Protein AF-A0A7R9G7H6-F1 (afdb_monomer_lite)

Foldseek 3Di:
DPPAFAEEEEELAQLQVCLVVVNLVRNLVSVVLLLVVVVVVVVVDDPLQEAEAEDALAAHDDDQDEDDDQLPQLPDDHDDDDDDDDPVCVVVVVCVVVCDDPCVVVVPDDDPVVVVVVVVVVVVCCLVPDDDNPDDHRYYYYYYHYNCDPNSLQSSQQVVQVVVVHSRNPGHRPCVPDNDDDDDLNAAPPGNHAHLQQSLLCVFQVAGHHHQWAQFHPQQDQLDQCSRLPDPVRGGATPLLVCVVVVHAYEYAYQAACLARNNLNNFDGGSHSLLQAPQPRDPPNPVDDRSLCRLCPHPPNVVHQDYAYELQQRQAAPDDDDPPDDSSDDHHPVRGNRVVSSVVVCVVVVFFEDEAADPVSVVVCVVPPTSHYHYYHHDNGHDCPDRD

Structure (mmCIF, N/CA/C/O backbone):
data_AF-A0A7R9G7H6-F1
#
_entry.id   AF-A0A7R9G7H6-F1
#
loop_
_atom_site.group_PDB
_atom_site.id
_atom_site.type_symbol
_atom_site.label_atom_id
_atom_site.label_alt_id
_atom_site.label_comp_id
_atom_site.label_asym_id
_atom_site.label_entity_id
_atom_site.label_seq_id
_atom_site.pdbx_PDB_ins_code
_atom_site.Cartn_x
_atom_site.Cartn_y
_atom_site.Cartn_z
_atom_site.occupancy
_atom_site.B_iso_or_equiv
_atom_site.auth_seq_id
_atom_site.auth_comp_id
_atom_site.auth_asym_id
_atom_site.auth_atom_id
_atom_site.pdbx_PDB_model_num
ATOM 1 N N . MET A 1 1 ? 7.645 -29.666 11.274 1.00 38.59 1 MET A N 1
ATOM 2 C CA . MET A 1 1 ? 7.409 -28.207 11.283 1.00 38.59 1 MET A CA 1
ATOM 3 C C . MET A 1 1 ? 6.291 -27.899 10.308 1.00 38.59 1 MET A C 1
ATOM 5 O O . MET A 1 1 ? 6.479 -28.114 9.115 1.00 38.59 1 MET A O 1
ATOM 9 N N . THR A 1 2 ? 5.140 -27.438 10.791 1.00 40.53 2 THR A N 1
ATOM 10 C CA . THR A 1 2 ? 4.086 -26.867 9.942 1.00 40.53 2 THR A CA 1
ATOM 11 C C . THR A 1 2 ? 4.685 -25.646 9.245 1.00 40.53 2 THR A C 1
ATOM 13 O O . THR A 1 2 ? 5.109 -24.706 9.916 1.00 40.53 2 THR A O 1
ATOM 16 N N . ARG A 1 3 ? 4.838 -25.682 7.914 1.00 55.06 3 ARG A N 1
ATOM 17 C CA . ARG A 1 3 ? 5.457 -24.567 7.185 1.00 55.06 3 ARG A CA 1
ATOM 18 C C . ARG A 1 3 ? 4.485 -23.388 7.176 1.00 55.06 3 ARG A C 1
ATOM 20 O O . ARG A 1 3 ? 3.548 -23.382 6.382 1.00 55.06 3 ARG A O 1
ATOM 27 N N . VAL A 1 4 ? 4.746 -22.412 8.044 1.00 75.81 4 VAL A N 1
ATOM 28 C CA . VAL A 1 4 ? 4.054 -21.119 8.106 1.00 75.81 4 VAL A CA 1
ATOM 29 C C . VAL A 1 4 ? 3.863 -20.555 6.693 1.00 75.81 4 VAL A C 1
ATOM 31 O O . VAL A 1 4 ? 4.769 -20.621 5.857 1.00 75.81 4 VAL A O 1
ATOM 34 N N . SER A 1 5 ? 2.666 -20.039 6.420 1.00 90.31 5 SER A N 1
ATOM 35 C CA . SER A 1 5 ? 2.286 -19.477 5.124 1.00 90.31 5 SER A CA 1
ATOM 36 C C . SER A 1 5 ? 1.721 -18.072 5.318 1.00 90.31 5 SER A C 1
ATOM 38 O O . SER A 1 5 ? 1.124 -17.802 6.359 1.00 90.31 5 SER A O 1
ATOM 40 N N . ALA A 1 6 ? 1.939 -17.171 4.359 1.00 91.62 6 ALA A N 1
ATOM 41 C CA . ALA A 1 6 ? 1.651 -15.748 4.542 1.00 91.62 6 ALA A CA 1
ATOM 42 C C . ALA A 1 6 ? 0.953 -15.106 3.334 1.00 91.62 6 ALA A C 1
ATOM 44 O O . ALA A 1 6 ? 1.127 -15.547 2.199 1.00 91.62 6 ALA A O 1
ATOM 45 N N . CYS A 1 7 ? 0.191 -14.046 3.587 1.00 92.81 7 CYS A N 1
ATOM 46 C CA . CYS A 1 7 ? -0.329 -13.118 2.588 1.00 92.81 7 CYS A CA 1
ATOM 47 C C . CYS A 1 7 ? 0.008 -11.696 3.043 1.00 92.81 7 CYS A C 1
ATOM 49 O O . CYS A 1 7 ? -0.504 -11.239 4.064 1.00 92.81 7 CYS A O 1
ATOM 51 N N . SER A 1 8 ? 0.897 -11.011 2.329 1.00 93.88 8 SER A N 1
ATOM 52 C CA . SER A 1 8 ? 1.402 -9.697 2.726 1.00 93.88 8 SER A CA 1
ATOM 53 C C . SER A 1 8 ? 1.311 -8.663 1.610 1.00 93.88 8 SER A C 1
ATOM 55 O O . SER A 1 8 ? 1.244 -8.986 0.422 1.00 93.88 8 SER A O 1
ATOM 57 N N . LYS A 1 9 ? 1.303 -7.390 2.014 1.00 94.88 9 LYS A N 1
ATOM 58 C CA . LYS A 1 9 ? 1.264 -6.235 1.115 1.00 94.88 9 LYS A CA 1
ATOM 59 C C . LYS A 1 9 ? 2.429 -5.287 1.393 1.00 94.88 9 LYS A C 1
ATOM 61 O O . LYS A 1 9 ? 2.695 -4.965 2.547 1.00 94.88 9 LYS A O 1
ATOM 66 N N . VAL A 1 10 ? 3.108 -4.823 0.351 1.00 96.44 10 VAL A N 1
ATOM 67 C CA . VAL A 1 10 ? 4.218 -3.862 0.432 1.00 96.44 10 VAL A CA 1
ATOM 68 C C . VAL A 1 10 ? 3.898 -2.670 -0.466 1.00 96.44 10 VAL A C 1
ATOM 70 O O . VAL A 1 10 ? 3.367 -2.853 -1.556 1.00 96.44 10 VAL A O 1
ATOM 73 N N . GLU A 1 11 ? 4.173 -1.446 -0.020 1.00 96.12 11 GLU A N 1
ATOM 74 C CA . GLU A 1 11 ? 3.722 -0.230 -0.706 1.00 96.12 11 GLU A CA 1
ATOM 75 C C . GLU A 1 11 ? 4.804 0.852 -0.800 1.00 96.12 11 GLU A C 1
ATOM 77 O O . GLU A 1 11 ? 5.313 1.332 0.215 1.00 96.12 11 GLU A O 1
ATOM 82 N N . GLY A 1 12 ? 5.090 1.287 -2.029 1.00 94.44 12 GLY A N 1
ATOM 83 C CA . GLY A 1 12 ? 5.956 2.423 -2.352 1.00 94.44 12 GLY A CA 1
ATOM 84 C C . GLY A 1 12 ? 5.202 3.754 -2.344 1.00 94.44 12 GLY A C 1
ATOM 85 O O . GLY A 1 12 ? 5.262 4.499 -3.316 1.00 94.44 12 GLY A O 1
ATOM 86 N N . ALA A 1 13 ? 4.470 4.053 -1.271 1.00 91.62 13 ALA A N 1
ATOM 87 C CA . ALA A 1 13 ? 3.522 5.169 -1.205 1.00 91.62 13 ALA A CA 1
ATOM 88 C C . ALA A 1 13 ? 4.138 6.547 -1.497 1.00 91.62 13 ALA A C 1
ATOM 90 O O . ALA A 1 13 ? 3.470 7.462 -1.966 1.00 91.62 13 ALA A O 1
ATOM 91 N N . ARG A 1 14 ? 5.424 6.742 -1.189 1.00 89.38 14 ARG A N 1
ATOM 92 C CA . ARG A 1 14 ? 6.142 7.998 -1.455 1.00 89.38 14 ARG A CA 1
ATOM 93 C C . ARG A 1 14 ? 6.315 8.310 -2.949 1.00 89.38 14 ARG A C 1
ATOM 95 O O . ARG A 1 14 ? 6.557 9.475 -3.254 1.00 89.38 14 ARG A O 1
ATOM 102 N N . ILE A 1 15 ? 6.158 7.330 -3.849 1.00 92.31 15 ILE A N 1
ATOM 103 C CA . ILE A 1 15 ? 6.151 7.542 -5.308 1.00 92.31 15 ILE A CA 1
ATOM 104 C C . ILE A 1 15 ? 4.989 8.475 -5.680 1.00 92.31 15 ILE A C 1
ATOM 106 O O . ILE A 1 15 ? 5.226 9.534 -6.256 1.00 92.31 15 ILE A O 1
ATOM 110 N N . ASP A 1 16 ? 3.770 8.137 -5.254 1.00 89.81 16 ASP A N 1
ATOM 111 C CA . ASP A 1 16 ? 2.557 8.949 -5.413 1.00 89.81 16 ASP A CA 1
ATOM 112 C C . ASP A 1 16 ? 2.721 10.373 -4.864 1.00 89.81 16 ASP A C 1
ATOM 114 O O . ASP A 1 16 ? 2.622 11.345 -5.610 1.00 89.81 16 ASP A O 1
ATOM 118 N N . HIS A 1 17 ? 3.083 10.505 -3.583 1.00 87.25 17 HIS A N 1
ATOM 119 C CA . HIS A 1 17 ? 3.287 11.816 -2.957 1.00 87.25 17 HIS A CA 1
ATOM 120 C C . HIS A 1 17 ? 4.314 12.671 -3.719 1.00 87.25 17 HIS A C 1
ATOM 122 O O . HIS A 1 17 ? 4.134 13.875 -3.865 1.00 87.25 17 HIS A O 1
ATOM 128 N N . ALA A 1 18 ? 5.396 12.063 -4.214 1.00 86.00 18 ALA A N 1
ATOM 129 C CA . ALA A 1 18 ? 6.401 12.771 -4.997 1.00 86.00 18 ALA A CA 1
ATOM 130 C C . ALA A 1 18 ? 5.877 13.217 -6.371 1.00 86.00 18 ALA A C 1
ATOM 132 O O . ALA A 1 18 ? 6.302 14.259 -6.864 1.00 86.00 18 ALA A O 1
ATOM 133 N N . LEU A 1 19 ? 4.963 12.462 -6.983 1.00 86.00 19 LEU A N 1
ATOM 134 C CA . LEU A 1 19 ? 4.308 12.830 -8.240 1.00 86.00 19 LEU A CA 1
ATOM 135 C C . LEU A 1 19 ? 3.269 13.941 -8.028 1.00 86.00 19 LEU A C 1
ATOM 137 O O . LEU A 1 19 ? 3.243 14.885 -8.814 1.00 86.00 19 LEU A O 1
ATOM 141 N N . HIS A 1 20 ? 2.509 13.902 -6.930 1.00 82.62 20 HIS A N 1
ATOM 142 C CA . HIS A 1 20 ? 1.663 15.012 -6.474 1.00 82.62 20 HIS A CA 1
ATOM 143 C C . HIS A 1 20 ? 2.473 16.304 -6.240 1.00 82.62 20 HIS A C 1
ATOM 145 O O . HIS A 1 20 ? 2.095 17.371 -6.726 1.00 82.62 20 HIS A O 1
ATOM 151 N N . ASP A 1 21 ? 3.633 16.200 -5.580 1.00 82.00 21 ASP A N 1
ATOM 152 C CA . ASP A 1 21 ? 4.582 17.305 -5.360 1.00 82.00 21 ASP A CA 1
ATOM 153 C C . ASP A 1 21 ? 5.321 17.749 -6.653 1.00 82.00 21 ASP A C 1
ATOM 155 O O . ASP A 1 21 ? 6.140 18.668 -6.612 1.00 82.00 21 ASP A O 1
ATOM 159 N N . ASN A 1 22 ? 5.084 17.101 -7.806 1.00 79.12 22 ASN A N 1
ATOM 160 C CA . ASN A 1 22 ? 5.833 17.261 -9.069 1.00 79.12 22 ASN A CA 1
ATOM 161 C C . ASN A 1 22 ? 7.364 17.057 -8.937 1.00 79.12 22 ASN A C 1
ATOM 163 O O . ASN A 1 22 ? 8.163 17.515 -9.758 1.00 79.12 22 ASN A O 1
ATOM 167 N N . SER A 1 23 ? 7.798 16.324 -7.911 1.00 83.12 23 SER A N 1
ATOM 168 C CA . SER A 1 23 ? 9.196 16.044 -7.584 1.00 83.12 23 SER A CA 1
ATOM 169 C C . SER A 1 23 ? 9.694 14.784 -8.298 1.00 83.12 23 SER A C 1
ATOM 171 O O . SER A 1 23 ? 9.850 13.714 -7.702 1.00 83.12 23 SER A O 1
ATOM 173 N N . ALA A 1 24 ? 9.981 14.916 -9.597 1.00 84.69 24 ALA A N 1
ATOM 174 C CA . ALA A 1 24 ? 10.426 13.806 -10.445 1.00 84.69 24 ALA A CA 1
ATOM 175 C C . ALA A 1 24 ? 11.615 13.031 -9.843 1.00 84.69 24 ALA A C 1
ATOM 177 O O . ALA A 1 24 ? 11.574 11.806 -9.768 1.00 84.69 24 ALA A O 1
ATOM 178 N N . LYS A 1 25 ? 12.646 13.728 -9.334 1.00 86.50 25 LYS A N 1
ATOM 179 C CA . LYS A 1 25 ? 13.800 13.081 -8.683 1.00 86.50 25 LYS A CA 1
ATOM 180 C C . LYS A 1 25 ? 13.369 12.155 -7.544 1.00 86.50 25 LYS A C 1
ATOM 182 O O . LYS A 1 25 ? 13.818 11.014 -7.501 1.00 86.50 25 LYS A O 1
ATOM 187 N N . LEU A 1 26 ? 12.512 12.637 -6.644 1.00 86.81 26 LEU A N 1
ATOM 188 C CA . LEU A 1 26 ? 12.065 11.858 -5.494 1.00 86.81 26 LEU A CA 1
ATOM 189 C C . LEU A 1 26 ? 11.225 10.655 -5.939 1.00 86.81 26 LEU A C 1
ATOM 191 O O . LEU A 1 26 ? 11.480 9.550 -5.474 1.00 86.81 26 LEU A O 1
ATOM 195 N N . ALA A 1 27 ? 10.305 10.836 -6.893 1.00 89.94 27 ALA A N 1
ATOM 196 C CA . ALA A 1 27 ? 9.490 9.742 -7.426 1.00 89.94 27 ALA A CA 1
ATOM 197 C C . ALA A 1 27 ? 10.358 8.608 -8.002 1.00 89.94 27 ALA A C 1
ATOM 199 O O . ALA A 1 27 ? 10.100 7.430 -7.744 1.00 89.94 27 ALA A O 1
ATOM 200 N N . LEU A 1 28 ? 11.431 8.948 -8.728 1.00 92.50 28 LEU A N 1
ATOM 201 C CA . LEU A 1 28 ? 12.358 7.946 -9.259 1.00 92.50 28 LEU A CA 1
ATOM 202 C C . LEU A 1 28 ? 13.216 7.297 -8.168 1.00 92.50 28 LEU A C 1
ATOM 204 O O . LEU A 1 28 ? 13.443 6.092 -8.225 1.00 92.50 28 LEU A O 1
ATOM 208 N N . GLU A 1 29 ? 13.692 8.048 -7.172 1.00 93.44 29 GLU A N 1
ATOM 209 C CA . GLU A 1 29 ? 14.498 7.482 -6.080 1.00 93.44 29 GLU A CA 1
ATOM 210 C C . GLU A 1 29 ? 13.684 6.549 -5.168 1.00 93.44 29 GLU A C 1
ATOM 212 O O . GLU A 1 29 ? 14.178 5.478 -4.817 1.00 93.44 29 GLU A O 1
ATOM 217 N N . GLU A 1 30 ? 12.420 6.876 -4.895 1.00 93.62 30 GLU A N 1
ATOM 218 C CA . GLU A 1 30 ? 11.466 5.996 -4.204 1.00 93.62 30 GLU A CA 1
ATOM 219 C C . GLU A 1 30 ? 11.118 4.755 -5.046 1.00 93.62 30 GLU A C 1
ATOM 221 O O . GLU A 1 30 ? 11.049 3.647 -4.517 1.00 93.62 30 GLU A O 1
ATOM 226 N N . THR A 1 31 ? 11.004 4.891 -6.374 1.00 95.75 31 THR A N 1
ATOM 227 C CA . THR A 1 31 ? 10.807 3.736 -7.274 1.00 95.75 31 THR A CA 1
ATOM 228 C C . THR A 1 31 ? 12.011 2.782 -7.251 1.00 95.75 31 THR A C 1
ATOM 230 O O . THR A 1 31 ? 11.835 1.566 -7.316 1.00 95.75 31 THR A O 1
ATOM 233 N N . LEU A 1 32 ? 13.240 3.293 -7.093 1.00 96.44 32 LEU A N 1
ATOM 234 C CA . LEU A 1 32 ? 14.429 2.447 -6.908 1.00 96.44 32 LEU A CA 1
ATOM 235 C C . LEU A 1 32 ? 14.460 1.747 -5.541 1.00 96.44 32 LEU A C 1
ATOM 237 O O . LEU A 1 32 ? 14.945 0.620 -5.457 1.00 96.44 32 LEU A O 1
ATOM 241 N N . ALA A 1 33 ? 13.954 2.384 -4.481 1.00 94.81 33 ALA A N 1
ATOM 242 C CA . ALA A 1 33 ? 13.813 1.748 -3.170 1.00 94.81 33 ALA A CA 1
ATOM 243 C C . ALA A 1 33 ? 12.746 0.638 -3.200 1.00 94.81 33 ALA A C 1
ATOM 245 O O . ALA A 1 33 ? 12.981 -0.470 -2.721 1.00 94.81 33 ALA A O 1
ATOM 246 N N . PHE A 1 34 ? 11.611 0.894 -3.855 1.00 96.88 34 PHE A N 1
ATOM 247 C CA . PHE A 1 34 ? 10.566 -0.099 -4.108 1.00 96.88 34 PHE A CA 1
ATOM 248 C C . PHE A 1 34 ? 11.091 -1.303 -4.912 1.00 96.88 34 PHE A C 1
ATOM 250 O O . PHE A 1 34 ? 10.834 -2.451 -4.552 1.00 96.88 34 PHE A O 1
ATOM 257 N N . ASP A 1 35 ? 11.905 -1.066 -5.944 1.00 97.50 35 ASP A N 1
ATOM 258 C CA . ASP A 1 35 ? 12.543 -2.128 -6.732 1.00 97.50 35 ASP A CA 1
ATOM 259 C C . ASP A 1 35 ? 13.558 -2.972 -5.931 1.00 97.50 35 ASP A C 1
ATOM 261 O O . ASP A 1 35 ? 13.687 -4.181 -6.153 1.00 97.50 35 ASP A O 1
ATOM 265 N N . ALA A 1 36 ? 14.249 -2.363 -4.961 1.00 96.69 36 ALA A N 1
ATOM 266 C CA . ALA A 1 36 ? 15.107 -3.081 -4.018 1.00 96.69 36 ALA A CA 1
ATOM 267 C C . ALA A 1 36 ? 14.291 -3.921 -3.015 1.00 96.69 36 ALA A C 1
ATOM 269 O O . ALA A 1 36 ? 14.696 -5.032 -2.674 1.00 96.69 36 ALA A O 1
ATOM 270 N N . ALA A 1 37 ? 13.110 -3.453 -2.596 1.00 95.75 37 ALA A N 1
ATOM 271 C CA . ALA A 1 37 ? 12.197 -4.236 -1.761 1.00 95.75 37 ALA A CA 1
ATOM 272 C C . ALA A 1 37 ? 11.629 -5.463 -2.507 1.00 95.75 37 ALA A C 1
ATOM 274 O O . ALA A 1 37 ? 11.502 -6.537 -1.914 1.00 95.75 37 ALA A O 1
ATOM 275 N N . VAL A 1 38 ? 11.355 -5.343 -3.815 1.00 96.56 38 VAL A N 1
ATOM 276 C CA . VAL A 1 38 ? 11.014 -6.496 -4.671 1.00 96.56 38 VAL A CA 1
ATOM 277 C C . VAL A 1 38 ? 12.183 -7.486 -4.741 1.00 96.56 38 VAL A C 1
ATOM 279 O O . VAL A 1 38 ? 11.974 -8.687 -4.585 1.00 96.56 38 VAL A O 1
ATOM 282 N N . GLU A 1 39 ? 13.417 -7.004 -4.918 1.00 96.69 39 GLU A N 1
ATOM 283 C CA . GLU A 1 39 ? 14.623 -7.848 -4.921 1.00 96.69 39 GLU A CA 1
ATOM 284 C C . GLU A 1 39 ? 14.818 -8.597 -3.596 1.00 96.69 39 GLU A C 1
ATOM 286 O O . GLU A 1 39 ? 15.090 -9.798 -3.592 1.00 96.69 39 GLU A O 1
ATOM 291 N N . ALA A 1 40 ? 14.599 -7.923 -2.465 1.00 95.19 40 ALA A N 1
ATOM 292 C CA . ALA A 1 40 ? 14.651 -8.539 -1.144 1.00 95.19 40 ALA A CA 1
ATOM 293 C C . ALA A 1 40 ? 13.606 -9.659 -0.982 1.00 95.19 40 ALA A C 1
ATOM 295 O O . ALA A 1 40 ? 13.932 -10.715 -0.441 1.00 95.19 40 ALA A O 1
ATOM 296 N N . ALA A 1 41 ? 12.379 -9.477 -1.486 1.00 94.31 41 ALA A N 1
ATOM 297 C CA . ALA A 1 41 ? 11.354 -10.521 -1.450 1.00 94.31 41 ALA A CA 1
ATOM 298 C C . ALA A 1 41 ? 11.674 -11.705 -2.375 1.00 94.31 41 ALA A C 1
ATOM 300 O O . ALA A 1 41 ? 11.509 -12.849 -1.955 1.00 94.31 41 ALA A O 1
ATOM 301 N N . LEU A 1 42 ? 12.182 -11.456 -3.588 1.00 93.69 42 LEU A N 1
ATOM 302 C CA . LEU A 1 42 ? 12.645 -12.511 -4.502 1.00 93.69 42 LEU A CA 1
ATOM 303 C C . LEU A 1 42 ? 13.758 -13.360 -3.869 1.00 93.69 42 LEU A C 1
ATOM 305 O O . LEU A 1 42 ? 13.728 -14.580 -3.966 1.00 93.69 42 LEU A O 1
ATOM 309 N N . ASN A 1 43 ? 14.703 -12.726 -3.171 1.00 95.25 43 ASN A N 1
ATOM 310 C CA . ASN A 1 43 ? 15.798 -13.419 -2.485 1.00 95.25 43 ASN A CA 1
ATOM 311 C C . ASN A 1 43 ? 15.362 -14.136 -1.191 1.00 95.25 43 ASN A C 1
ATOM 313 O O . ASN A 1 43 ? 16.068 -15.024 -0.714 1.00 95.25 43 ASN A O 1
ATOM 317 N N . ALA A 1 44 ? 14.227 -13.751 -0.599 1.00 91.69 44 ALA A N 1
ATOM 318 C CA . ALA A 1 44 ? 13.714 -14.299 0.659 1.00 91.69 44 ALA A CA 1
ATOM 319 C C . ALA A 1 44 ? 12.603 -15.355 0.484 1.00 91.69 44 ALA A C 1
ATOM 321 O O . ALA A 1 44 ? 12.080 -15.854 1.484 1.00 91.69 44 ALA A O 1
ATOM 322 N N . THR A 1 45 ? 12.208 -15.678 -0.752 1.00 92.50 45 THR A N 1
ATOM 323 C CA . THR A 1 45 ? 11.074 -16.566 -1.053 1.00 92.50 45 THR A CA 1
ATOM 324 C C . THR A 1 45 ? 11.404 -17.582 -2.148 1.00 92.50 45 THR A C 1
ATOM 326 O O . THR A 1 45 ? 12.378 -17.436 -2.877 1.00 92.50 45 THR A O 1
ATOM 329 N N . ASP A 1 46 ? 10.607 -18.649 -2.234 1.00 92.00 46 ASP A N 1
ATOM 330 C CA . ASP A 1 46 ? 10.740 -19.694 -3.253 1.00 92.00 46 ASP A CA 1
ATOM 331 C C . ASP A 1 46 ? 9.695 -19.453 -4.363 1.00 92.00 46 ASP A C 1
ATOM 333 O O . ASP A 1 46 ? 8.497 -19.486 -4.060 1.00 92.00 46 ASP A O 1
ATOM 337 N N . PRO A 1 47 ? 10.086 -19.207 -5.631 1.00 86.88 47 PRO A N 1
ATOM 338 C CA . PRO A 1 47 ? 9.143 -18.949 -6.725 1.00 86.88 47 PRO A CA 1
ATOM 339 C C . PRO A 1 47 ? 8.251 -20.154 -7.077 1.00 86.88 47 PRO A C 1
ATOM 341 O O . PRO A 1 47 ? 7.229 -19.981 -7.745 1.00 86.88 47 PRO A O 1
ATOM 344 N N . GLU A 1 48 ? 8.581 -21.366 -6.617 1.00 88.06 48 GLU A N 1
ATOM 345 C CA . GLU A 1 48 ? 7.705 -22.531 -6.774 1.00 88.06 48 GLU A CA 1
ATOM 346 C C . GLU A 1 48 ? 6.534 -22.512 -5.769 1.00 88.06 48 GLU A C 1
ATOM 348 O O . GLU A 1 48 ? 5.453 -23.018 -6.083 1.00 88.06 48 GLU A O 1
ATOM 353 N N . ASP A 1 49 ? 6.704 -21.890 -4.589 1.00 91.06 49 ASP A N 1
ATOM 354 C CA . ASP A 1 49 ? 5.686 -21.821 -3.523 1.00 91.06 49 ASP A CA 1
ATOM 355 C C . ASP A 1 49 ? 5.135 -20.408 -3.234 1.00 91.06 49 ASP A C 1
ATOM 357 O O . ASP A 1 49 ? 4.179 -20.267 -2.463 1.00 91.06 49 ASP A O 1
ATOM 361 N N . THR A 1 50 ? 5.678 -19.366 -3.870 1.00 91.88 50 THR A N 1
ATOM 362 C CA . THR A 1 50 ? 5.347 -17.959 -3.604 1.00 91.88 50 THR A CA 1
ATOM 363 C C . THR A 1 50 ? 4.870 -17.213 -4.848 1.00 91.88 50 THR A C 1
ATOM 365 O O . THR A 1 50 ? 5.581 -17.097 -5.841 1.00 91.88 50 THR A O 1
ATOM 368 N N . LEU A 1 51 ? 3.678 -16.621 -4.756 1.00 90.94 51 LEU A N 1
ATOM 369 C CA . LEU A 1 51 ? 3.151 -15.681 -5.741 1.00 90.94 51 LEU A CA 1
ATOM 370 C C . LEU A 1 51 ? 3.557 -14.251 -5.364 1.00 90.94 51 LEU A C 1
ATOM 372 O O . LEU A 1 51 ? 3.095 -13.729 -4.349 1.00 90.94 51 LEU A O 1
ATOM 376 N N . ILE A 1 52 ? 4.369 -13.604 -6.201 1.00 92.50 52 ILE A N 1
ATOM 377 C CA . ILE A 1 52 ? 4.654 -12.167 -6.102 1.00 92.50 52 ILE A CA 1
ATOM 378 C C . ILE A 1 52 ? 3.911 -11.434 -7.220 1.00 92.50 52 ILE A C 1
ATOM 380 O O . ILE A 1 52 ? 4.038 -11.782 -8.392 1.00 92.50 52 ILE A O 1
ATOM 384 N N . ILE A 1 53 ? 3.141 -10.412 -6.853 1.00 90.12 53 ILE A N 1
ATOM 385 C CA . ILE A 1 53 ? 2.450 -9.509 -7.780 1.00 90.12 53 ILE A CA 1
ATOM 386 C C . ILE A 1 53 ? 3.037 -8.117 -7.581 1.00 90.12 53 ILE A C 1
ATOM 388 O O . ILE A 1 53 ? 3.133 -7.659 -6.447 1.00 90.12 53 ILE A O 1
ATOM 392 N N . VAL A 1 54 ? 3.397 -7.435 -8.667 1.00 93.81 54 VAL A N 1
ATOM 393 C CA . VAL A 1 54 ? 3.814 -6.026 -8.649 1.00 93.81 54 VAL A CA 1
ATOM 394 C C . VAL A 1 54 ? 2.858 -5.249 -9.542 1.00 93.81 54 VAL A C 1
ATOM 396 O O . VAL A 1 54 ? 2.643 -5.618 -10.696 1.00 93.81 54 VAL A O 1
ATOM 399 N N . THR A 1 55 ? 2.244 -4.200 -9.005 1.00 91.81 55 THR A N 1
ATOM 400 C CA . THR A 1 55 ? 1.296 -3.361 -9.739 1.00 91.81 55 THR A CA 1
ATOM 401 C C . THR A 1 55 ? 1.301 -1.930 -9.203 1.00 91.81 55 THR A C 1
ATOM 403 O O . THR A 1 55 ? 1.931 -1.638 -8.187 1.00 91.81 55 THR A O 1
ATOM 406 N N . ALA A 1 56 ? 0.596 -1.044 -9.895 1.00 89.25 56 ALA A N 1
ATOM 407 C CA . ALA A 1 56 ? 0.186 0.251 -9.377 1.00 89.25 56 ALA A CA 1
ATOM 408 C C . ALA A 1 56 ? -1.334 0.229 -9.188 1.00 89.25 56 ALA A C 1
ATOM 410 O O . ALA A 1 56 ? -2.047 -0.514 -9.864 1.00 89.25 56 ALA A O 1
ATOM 411 N N . ASP A 1 57 ? -1.830 1.039 -8.270 1.00 82.88 57 ASP A N 1
ATOM 412 C CA . ASP A 1 57 ? -3.256 1.231 -8.031 1.00 82.88 57 ASP A CA 1
ATOM 413 C C . ASP A 1 57 ? -3.852 2.289 -8.977 1.00 82.88 57 ASP A C 1
ATOM 415 O O . ASP A 1 57 ? -4.943 2.101 -9.517 1.00 82.88 57 ASP A O 1
ATOM 419 N N . HIS A 1 58 ? -3.107 3.359 -9.254 1.00 86.69 58 HIS A N 1
ATOM 420 C CA . HIS A 1 58 ? -3.390 4.362 -10.281 1.00 86.69 58 HIS A CA 1
ATOM 421 C C . HIS A 1 58 ? -2.086 4.933 -10.878 1.00 86.69 58 HIS A C 1
ATOM 423 O O . HIS A 1 58 ? -1.023 4.320 -10.785 1.00 86.69 58 HIS A O 1
ATOM 429 N N . SER A 1 59 ? -2.170 6.045 -11.610 1.00 82.69 59 SER A N 1
ATOM 430 C CA . SER A 1 59 ? -1.035 6.668 -12.299 1.00 82.69 59 SER A CA 1
ATOM 431 C C . SER A 1 59 ? -1.179 8.179 -12.270 1.00 82.69 59 SER A C 1
ATOM 433 O O . SER A 1 59 ? -2.256 8.696 -12.563 1.00 82.69 59 SER A O 1
ATOM 435 N N . HIS A 1 60 ? -0.065 8.872 -12.047 1.00 73.62 60 HIS A N 1
ATOM 436 C CA . HIS A 1 60 ? -0.008 10.335 -12.066 1.00 73.62 60 HIS A CA 1
ATOM 437 C C . HIS A 1 60 ? 0.569 10.929 -13.345 1.00 73.62 60 HIS A C 1
ATOM 439 O O . HIS A 1 60 ? 1.014 10.221 -14.253 1.00 73.62 60 HIS A O 1
ATOM 445 N N . VAL A 1 61 ? 0.538 12.262 -13.407 1.00 66.00 61 VAL A N 1
ATOM 446 C CA . VAL A 1 61 ? 1.037 13.091 -14.508 1.00 66.00 61 VAL A CA 1
ATOM 447 C C . VAL A 1 61 ? 2.568 13.086 -14.594 1.00 66.00 61 VAL A C 1
ATOM 449 O O . VAL A 1 61 ? 3.234 14.071 -14.302 1.00 66.00 61 VAL A O 1
ATOM 452 N N . MET A 1 62 ? 3.144 11.982 -15.072 1.00 64.12 62 MET A N 1
ATOM 453 C CA . MET A 1 62 ? 4.538 11.951 -15.518 1.00 64.12 62 MET A CA 1
ATOM 454 C C . MET A 1 62 ? 4.614 11.826 -17.041 1.00 64.12 62 MET A C 1
ATOM 456 O O . MET A 1 62 ? 4.190 10.830 -17.620 1.00 64.12 62 MET A O 1
ATOM 460 N N . THR A 1 63 ? 5.198 12.832 -17.694 1.00 67.00 63 THR A N 1
ATOM 461 C CA . THR A 1 63 ? 5.522 12.816 -19.128 1.00 67.00 63 THR A CA 1
ATOM 462 C C . THR A 1 63 ? 7.005 13.111 -19.296 1.00 67.00 63 THR A C 1
ATOM 464 O O . THR A 1 63 ? 7.490 14.113 -18.783 1.00 67.00 63 THR A O 1
ATOM 467 N N . ILE A 1 64 ? 7.723 12.256 -20.027 1.00 64.81 64 ILE A N 1
ATOM 468 C CA . ILE A 1 64 ? 9.104 12.529 -20.439 1.00 64.81 64 ILE A CA 1
ATOM 469 C C . ILE A 1 64 ? 9.025 13.428 -21.678 1.00 64.81 64 ILE A C 1
ATOM 471 O O . ILE A 1 64 ? 8.560 12.988 -22.729 1.00 64.81 64 ILE A O 1
ATOM 475 N N . ASN A 1 65 ? 9.411 14.696 -21.545 1.00 56.16 65 ASN A N 1
ATOM 476 C CA . ASN A 1 65 ? 9.331 15.697 -22.609 1.00 56.16 65 ASN A CA 1
ATOM 477 C C . ASN A 1 65 ? 10.674 15.896 -23.339 1.00 56.16 65 ASN A C 1
ATOM 479 O O . ASN A 1 65 ? 11.749 15.637 -22.804 1.00 56.16 65 ASN A O 1
ATOM 483 N N . GLY A 1 66 ? 10.601 16.401 -24.576 1.00 51.16 66 GLY A N 1
ATOM 484 C CA . GLY A 1 66 ? 11.768 16.657 -25.427 1.00 51.16 66 GLY A CA 1
ATOM 485 C C . GLY A 1 66 ? 12.242 15.434 -26.222 1.00 51.16 66 GLY A C 1
ATOM 486 O O . GLY A 1 66 ? 11.544 14.428 -26.320 1.00 51.16 66 GLY A O 1
ATOM 487 N N . TYR A 1 67 ? 13.438 15.543 -26.805 1.00 53.78 67 TYR A N 1
ATOM 488 C CA . TYR A 1 67 ? 14.119 14.468 -27.542 1.00 53.78 67 TYR A CA 1
ATOM 489 C C . TYR A 1 67 ? 15.473 14.159 -26.874 1.00 53.78 67 TYR A C 1
ATOM 491 O O . TYR A 1 67 ? 16.520 14.506 -27.426 1.00 53.78 67 TYR A O 1
ATOM 499 N N . PRO A 1 68 ? 15.494 13.602 -25.646 1.00 58.91 68 PRO A N 1
ATOM 500 C CA . PRO A 1 68 ? 16.745 13.275 -24.974 1.00 58.91 68 PRO A CA 1
ATOM 501 C C . PRO A 1 68 ? 17.511 12.205 -25.763 1.00 58.91 68 PRO A C 1
ATOM 503 O O . PRO A 1 68 ? 16.965 11.156 -26.106 1.00 58.91 68 PRO A O 1
ATOM 506 N N . ASN A 1 69 ? 18.793 12.462 -26.029 1.00 62.03 69 ASN A N 1
ATOM 507 C CA . ASN A 1 69 ? 19.685 11.452 -26.591 1.00 62.03 69 ASN A CA 1
ATOM 508 C C . ASN A 1 69 ? 19.829 10.273 -25.621 1.00 62.03 69 ASN A C 1
ATOM 510 O O . ASN A 1 69 ? 19.820 10.456 -24.402 1.00 62.03 69 ASN A O 1
ATOM 514 N N . ARG A 1 70 ? 20.034 9.069 -26.162 1.00 65.38 70 ARG A N 1
ATOM 515 C CA . ARG A 1 70 ? 20.317 7.882 -25.352 1.00 65.38 70 ARG A CA 1
ATOM 516 C C . ARG A 1 70 ? 21.554 8.115 -24.471 1.00 65.38 70 ARG A C 1
ATOM 518 O O . ARG A 1 70 ? 22.585 8.557 -24.973 1.00 65.38 70 ARG A O 1
ATOM 525 N N . GLY A 1 71 ? 21.463 7.800 -23.181 1.00 69.06 71 GLY A N 1
ATOM 526 C CA . GLY A 1 71 ? 22.504 8.075 -22.189 1.00 69.06 71 GLY A CA 1
ATOM 527 C C . GLY A 1 71 ? 22.490 9.493 -21.609 1.00 69.06 71 GLY A C 1
ATOM 528 O O . GLY A 1 71 ? 23.315 9.783 -20.745 1.00 69.06 71 GLY A O 1
ATOM 529 N N . ASN A 1 72 ? 21.572 10.374 -22.031 1.00 71.88 72 ASN A N 1
ATOM 530 C CA . ASN A 1 72 ? 21.357 11.652 -21.353 1.00 71.88 72 ASN A CA 1
ATOM 531 C C . ASN A 1 72 ? 20.776 11.421 -19.952 1.00 71.88 72 ASN A C 1
ATOM 533 O O . ASN A 1 72 ? 19.893 10.581 -19.774 1.00 71.88 72 ASN A O 1
ATOM 537 N N . ASN A 1 73 ? 21.237 12.187 -18.962 1.00 77.44 73 ASN A N 1
ATOM 538 C CA . ASN A 1 73 ? 20.768 12.064 -17.583 1.00 77.44 73 ASN A CA 1
ATOM 539 C C . ASN A 1 73 ? 19.245 12.285 -17.513 1.00 77.44 73 ASN A C 1
ATOM 541 O O . ASN A 1 73 ? 18.755 13.321 -17.956 1.00 77.44 73 ASN A O 1
ATOM 545 N N . ILE A 1 74 ? 18.503 11.337 -16.933 1.00 78.56 74 ILE A N 1
ATOM 546 C CA . ILE A 1 74 ? 17.032 11.397 -16.825 1.00 78.56 74 ILE A CA 1
ATOM 547 C C . ILE A 1 74 ? 16.523 12.531 -15.913 1.00 78.56 74 ILE A C 1
ATOM 549 O O . ILE A 1 74 ? 15.349 12.883 -15.961 1.00 78.56 74 ILE A O 1
ATOM 553 N N . LEU A 1 75 ? 17.406 13.117 -15.096 1.00 79.19 75 LEU A N 1
ATOM 554 C CA . LEU A 1 75 ? 17.161 14.325 -14.297 1.00 79.19 75 LEU A CA 1
ATOM 555 C C . LEU A 1 75 ? 17.832 15.581 -14.892 1.00 79.19 75 LEU A C 1
ATOM 557 O O . LEU A 1 75 ? 17.852 16.626 -14.245 1.00 79.19 75 LEU A O 1
ATOM 561 N N . GLY A 1 76 ? 18.441 15.468 -16.076 1.00 63.75 76 GLY A N 1
ATOM 562 C CA . GLY A 1 76 ? 19.081 16.566 -16.797 1.00 63.75 76 GLY A CA 1
ATOM 563 C C . GLY A 1 76 ? 18.140 17.258 -17.783 1.00 63.75 76 GLY A C 1
ATOM 564 O O . GLY A 1 76 ? 17.059 16.766 -18.103 1.00 63.75 76 GLY A O 1
ATOM 565 N N . GLU A 1 77 ? 18.567 18.409 -18.296 1.00 58.50 77 GLU A N 1
ATOM 566 C CA . GLU A 1 77 ? 17.794 19.174 -19.276 1.00 58.50 77 GLU A CA 1
ATOM 567 C C . GLU A 1 77 ? 17.729 18.468 -20.642 1.00 58.50 77 GLU A C 1
ATOM 569 O O . GLU A 1 77 ? 18.710 17.895 -21.125 1.00 58.50 77 GLU A O 1
ATOM 574 N N . SER A 1 78 ? 16.576 18.557 -21.312 1.00 46.94 78 SER A N 1
ATOM 575 C CA . SER A 1 78 ? 16.453 18.229 -22.735 1.00 46.94 78 SER A CA 1
ATOM 576 C C . SER A 1 78 ? 16.885 19.431 -23.580 1.00 46.94 78 SER A C 1
ATOM 578 O O . SER A 1 78 ? 16.336 20.521 -23.412 1.00 46.94 78 SER A O 1
ATOM 580 N N . HIS A 1 79 ? 17.824 19.246 -24.510 1.00 42.34 79 HIS A N 1
ATOM 581 C CA . HIS A 1 79 ? 18.347 20.340 -25.337 1.00 42.34 79 HIS A CA 1
ATOM 582 C C . HIS A 1 79 ? 17.248 21.049 -26.166 1.00 42.34 79 HIS A C 1
ATOM 584 O O . HIS A 1 79 ? 16.282 20.435 -26.614 1.00 42.34 79 HIS A O 1
ATOM 590 N N . ILE A 1 80 ? 17.406 22.361 -26.369 1.00 36.66 80 ILE A N 1
ATOM 591 C CA . ILE A 1 80 ? 16.292 23.315 -26.572 1.00 36.66 80 ILE A CA 1
ATOM 592 C C . ILE A 1 80 ? 15.653 23.315 -27.990 1.00 36.66 80 ILE A C 1
ATOM 594 O O . ILE A 1 80 ? 14.628 23.966 -28.192 1.00 36.66 80 ILE A O 1
ATOM 598 N N . PHE A 1 81 ? 16.163 22.558 -28.975 1.00 29.00 81 PHE A N 1
ATOM 599 C CA . PHE A 1 81 ? 15.604 22.536 -30.344 1.00 29.00 81 PHE A CA 1
ATOM 600 C C . PHE A 1 81 ? 15.346 21.130 -30.928 1.00 29.00 81 PHE A C 1
ATOM 602 O O . PHE A 1 81 ? 15.913 20.130 -30.503 1.00 29.00 81 PHE A O 1
ATOM 609 N N . LYS A 1 82 ? 14.397 21.076 -31.877 1.00 30.67 82 LYS A N 1
ATOM 610 C CA . LYS A 1 82 ? 13.621 19.890 -32.297 1.00 30.67 82 LYS A CA 1
ATOM 611 C C . LYS A 1 82 ? 14.338 18.963 -33.293 1.00 30.67 82 LYS A C 1
ATOM 613 O O . LYS A 1 82 ? 14.998 19.440 -34.210 1.00 30.67 82 LYS A O 1
ATOM 618 N N . GLY A 1 83 ? 14.009 17.669 -33.238 1.00 31.16 83 GLY A N 1
ATOM 619 C CA . GLY A 1 83 ? 14.225 16.711 -34.331 1.00 31.16 83 GLY A CA 1
ATOM 620 C C . GLY A 1 83 ? 13.582 15.353 -34.031 1.00 31.16 83 GLY A C 1
ATOM 621 O O . GLY A 1 83 ? 13.990 14.683 -33.093 1.00 31.16 83 GLY A O 1
ATOM 622 N N . LEU A 1 84 ? 12.569 14.947 -34.805 1.00 34.50 84 LEU A N 1
ATOM 623 C CA . LEU A 1 84 ? 11.828 13.701 -34.571 1.00 34.50 84 LEU A CA 1
ATOM 624 C C . LEU A 1 84 ? 12.533 12.513 -35.250 1.00 34.50 84 LEU A C 1
ATOM 626 O O . LEU A 1 84 ? 12.554 12.419 -36.476 1.00 34.50 84 LEU A O 1
ATOM 630 N N . GLN A 1 85 ? 13.079 11.597 -34.449 1.00 41.84 85 GLN A N 1
ATOM 631 C CA . GLN A 1 85 ? 13.549 10.263 -34.850 1.00 41.84 85 GLN A CA 1
ATOM 632 C C . GLN A 1 85 ? 13.067 9.254 -33.784 1.00 41.84 85 GLN A C 1
ATOM 634 O O . GLN A 1 85 ? 13.120 9.570 -32.601 1.00 41.84 85 GLN A O 1
ATOM 639 N N . GLU A 1 86 ? 12.537 8.067 -34.094 1.00 45.09 86 GLU A N 1
ATOM 640 C CA . GLU A 1 86 ? 12.428 7.361 -35.380 1.00 45.09 86 GLU A CA 1
ATOM 641 C C . GLU A 1 86 ? 10.997 6.863 -35.683 1.00 45.09 86 GLU A C 1
ATOM 643 O O . GLU A 1 86 ? 10.309 6.345 -34.808 1.00 45.09 86 GLU A O 1
ATOM 648 N N . GLN A 1 87 ? 10.602 6.875 -36.965 1.00 41.12 87 GLN A N 1
ATOM 649 C CA . GLN A 1 87 ? 9.590 5.950 -37.524 1.00 41.12 87 GLN A CA 1
ATOM 650 C C . GLN A 1 87 ? 10.226 4.864 -38.426 1.00 41.12 87 GLN A C 1
ATOM 652 O O . GLN A 1 87 ? 9.533 4.028 -39.009 1.00 41.12 87 GLN A O 1
ATOM 657 N N . SER A 1 88 ? 11.560 4.835 -38.523 1.00 42.78 88 SER A N 1
ATOM 658 C CA . SER A 1 88 ? 12.350 3.947 -39.389 1.00 42.78 88 SER A CA 1
ATOM 659 C C . SER A 1 88 ? 12.145 2.461 -39.087 1.00 42.78 88 SER A C 1
ATOM 661 O O . SER A 1 88 ? 12.256 1.635 -39.997 1.00 42.78 88 SER A O 1
ATOM 663 N N . PHE A 1 89 ? 11.844 2.117 -37.829 1.00 46.50 89 PHE A N 1
ATOM 664 C CA . PHE A 1 89 ? 11.717 0.736 -37.356 1.00 46.50 89 PHE A CA 1
ATOM 665 C C . PHE A 1 89 ? 10.672 -0.070 -38.140 1.00 46.50 89 PHE A C 1
ATOM 667 O O .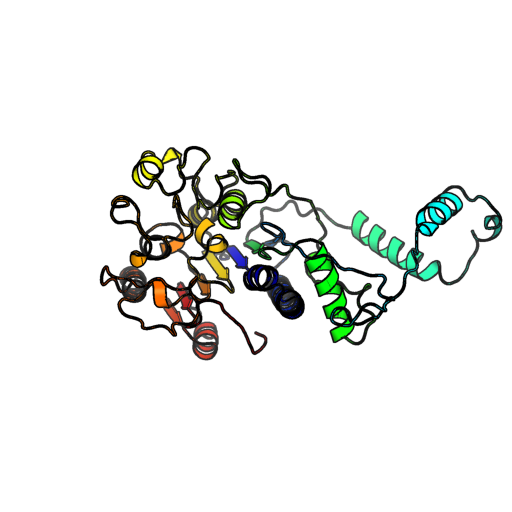 PHE A 1 89 ? 10.928 -1.218 -38.493 1.00 46.50 89 PHE A O 1
ATOM 674 N N . VAL A 1 90 ? 9.525 0.531 -38.479 1.00 48.88 90 VAL A N 1
ATOM 675 C CA . VAL A 1 90 ? 8.444 -0.161 -39.205 1.00 48.88 90 VAL A CA 1
ATOM 676 C C . VAL A 1 90 ? 8.880 -0.507 -40.631 1.00 48.88 90 VAL A C 1
ATOM 678 O O . VAL A 1 90 ? 8.744 -1.652 -41.058 1.00 48.88 90 VAL A O 1
ATOM 681 N N . ALA A 1 91 ? 9.486 0.446 -41.347 1.00 44.72 91 ALA A N 1
ATOM 682 C CA . ALA A 1 91 ? 9.988 0.218 -42.703 1.00 44.72 91 ALA A CA 1
ATOM 683 C C . ALA A 1 91 ? 11.107 -0.840 -42.735 1.00 44.72 91 ALA A C 1
ATOM 685 O O . ALA A 1 91 ? 11.107 -1.719 -43.598 1.00 44.72 91 ALA A O 1
ATOM 686 N N . HIS A 1 92 ? 12.028 -0.808 -41.765 1.00 49.25 92 HIS A N 1
ATOM 687 C CA . HIS A 1 92 ? 13.105 -1.795 -41.660 1.00 49.25 92 HIS A CA 1
ATOM 688 C C . HIS A 1 92 ? 12.592 -3.177 -41.230 1.00 49.25 92 HIS A C 1
ATOM 690 O O . HIS A 1 92 ? 13.043 -4.180 -41.779 1.00 49.25 92 HIS A O 1
ATOM 696 N N . GLY A 1 93 ? 11.615 -3.246 -40.321 1.00 50.31 93 GLY A N 1
ATOM 697 C CA . GLY A 1 93 ? 10.965 -4.491 -39.904 1.00 50.31 93 GLY A CA 1
ATOM 698 C C . GLY A 1 93 ? 10.216 -5.181 -41.047 1.00 50.31 93 GLY A C 1
ATOM 699 O O . GLY A 1 93 ? 10.386 -6.382 -41.250 1.00 50.31 93 GLY A O 1
ATOM 700 N N . ILE A 1 94 ? 9.463 -4.423 -41.852 1.00 57.88 94 ILE A N 1
ATOM 701 C CA . ILE A 1 94 ? 8.773 -4.938 -43.048 1.00 57.88 94 ILE A CA 1
ATOM 702 C C . ILE A 1 94 ? 9.789 -5.394 -44.107 1.00 57.88 94 ILE A C 1
ATOM 704 O O . ILE A 1 94 ? 9.689 -6.510 -44.619 1.00 57.88 94 ILE A O 1
ATOM 708 N N . SER A 1 95 ? 10.802 -4.569 -44.399 1.00 54.28 95 SER A N 1
ATOM 709 C CA . SER A 1 95 ? 11.865 -4.884 -45.367 1.00 54.28 95 SER A CA 1
ATOM 710 C C . SER A 1 95 ? 12.636 -6.162 -44.994 1.00 54.28 95 SER A C 1
ATOM 712 O O . SER A 1 95 ? 12.914 -7.003 -45.852 1.00 54.28 95 SER A O 1
ATOM 714 N N . TYR A 1 96 ? 12.902 -6.351 -43.696 1.00 49.62 96 TYR A N 1
ATOM 715 C CA . TYR A 1 96 ? 13.520 -7.547 -43.122 1.00 49.62 96 TYR A CA 1
ATOM 716 C C . TYR A 1 96 ? 12.614 -8.777 -43.239 1.00 49.62 96 TYR A C 1
ATOM 718 O O . TYR A 1 96 ? 13.060 -9.813 -43.728 1.00 49.62 96 TYR A O 1
ATOM 726 N N . ALA A 1 97 ? 11.363 -8.687 -42.772 1.00 52.06 97 ALA A N 1
ATOM 727 C CA . ALA A 1 97 ? 10.457 -9.835 -42.684 1.00 52.06 97 ALA A CA 1
ATOM 728 C C . ALA A 1 97 ? 10.076 -10.389 -44.065 1.00 52.06 97 ALA A C 1
ATOM 730 O O . ALA A 1 97 ? 9.917 -11.598 -44.220 1.00 52.06 97 ALA A O 1
ATOM 731 N N . ALA A 1 98 ? 9.986 -9.514 -45.070 1.00 57.38 98 ALA A N 1
ATOM 732 C CA . ALA A 1 98 ? 9.678 -9.869 -46.452 1.00 57.38 98 ALA A CA 1
ATOM 733 C C . ALA A 1 98 ? 10.920 -10.034 -47.358 1.00 57.38 98 ALA A C 1
ATOM 735 O O . ALA A 1 98 ? 10.771 -10.328 -48.544 1.00 57.38 98 ALA A O 1
ATOM 736 N N . CYS A 1 99 ? 12.142 -9.844 -46.838 1.00 55.16 99 CYS A N 1
ATOM 737 C CA . CYS A 1 99 ? 13.403 -9.912 -47.597 1.00 55.16 99 CYS A CA 1
ATOM 738 C C . CYS A 1 99 ? 13.414 -9.043 -48.878 1.00 55.16 99 CYS A C 1
ATOM 740 O O . CYS A 1 99 ? 13.808 -9.505 -49.957 1.00 55.16 99 CYS A O 1
ATOM 742 N N . MET A 1 100 ? 12.974 -7.784 -48.768 1.00 59.72 100 MET A N 1
ATOM 743 C CA . MET A 1 100 ? 12.820 -6.853 -49.896 1.00 59.72 100 MET A CA 1
ATOM 744 C C . MET A 1 100 ? 13.905 -5.757 -49.937 1.00 59.72 100 MET A C 1
ATOM 746 O O . MET A 1 100 ? 14.636 -5.524 -48.977 1.00 59.72 100 MET A O 1
ATOM 750 N N . GLY A 1 101 ? 14.021 -5.072 -51.081 1.00 60.72 101 GLY A N 1
ATOM 751 C CA . GLY A 1 101 ? 14.930 -3.933 -51.272 1.00 60.72 101 GLY A CA 1
ATOM 752 C C . GLY A 1 101 ? 16.422 -4.292 -51.427 1.00 60.72 101 GLY A C 1
ATOM 753 O O . GLY A 1 101 ? 16.773 -5.462 -51.610 1.00 60.72 101 GLY A O 1
ATOM 754 N N . PRO A 1 102 ? 17.332 -3.295 -51.338 1.00 50.41 102 PRO A N 1
ATOM 755 C CA . PRO A 1 102 ? 18.784 -3.479 -51.511 1.00 50.41 102 PRO A CA 1
ATOM 756 C C . PRO A 1 102 ? 19.429 -4.461 -50.517 1.00 50.41 102 PRO A C 1
ATOM 758 O O . PRO A 1 102 ? 20.563 -4.895 -50.697 1.00 50.41 102 PRO A O 1
ATOM 761 N N . GLN A 1 103 ? 18.702 -4.829 -49.461 1.00 50.19 103 GLN A N 1
ATOM 762 C CA . GLN A 1 103 ? 19.170 -5.665 -48.358 1.00 50.19 103 GLN A CA 1
ATOM 763 C C . GLN A 1 103 ? 19.058 -7.176 -48.636 1.00 50.19 103 GLN A C 1
ATOM 765 O O . GLN A 1 103 ? 19.380 -7.981 -47.763 1.00 50.19 103 GLN A O 1
ATOM 770 N N . ARG A 1 104 ? 18.659 -7.591 -49.849 1.00 54.75 104 ARG A N 1
ATOM 771 C CA . ARG A 1 104 ? 18.468 -9.005 -50.240 1.00 54.75 104 ARG A CA 1
ATOM 772 C C . ARG A 1 104 ? 19.693 -9.903 -49.986 1.00 54.75 104 ARG A C 1
ATOM 774 O O . ARG A 1 104 ? 19.538 -11.080 -49.673 1.00 54.75 104 ARG A O 1
ATOM 781 N N . ALA A 1 105 ? 20.906 -9.349 -50.068 1.00 49.56 105 ALA A N 1
ATOM 782 C CA . ALA A 1 105 ? 22.156 -10.056 -49.761 1.00 49.56 105 ALA A CA 1
ATOM 783 C C . ALA A 1 105 ? 22.445 -10.199 -48.245 1.00 49.56 105 ALA A C 1
ATOM 785 O O . ALA A 1 105 ? 23.208 -11.070 -47.830 1.00 49.56 105 ALA A O 1
ATOM 786 N N . ILE A 1 106 ? 21.811 -9.381 -47.397 1.00 50.41 106 ILE A N 1
ATOM 787 C CA . ILE A 1 106 ? 22.128 -9.209 -45.964 1.00 50.41 106 ILE A CA 1
ATOM 788 C C . ILE A 1 106 ? 21.518 -10.332 -45.094 1.00 50.41 106 ILE A C 1
ATOM 790 O O . ILE A 1 106 ? 21.729 -10.398 -43.882 1.00 50.41 106 ILE A O 1
ATOM 794 N N . CYS A 1 107 ? 20.840 -11.317 -45.691 1.00 53.88 107 CYS A N 1
ATOM 795 C CA . CYS A 1 107 ? 20.499 -12.574 -45.011 1.00 53.88 107 CYS A CA 1
ATOM 796 C C . CYS A 1 107 ? 21.727 -13.432 -44.622 1.00 53.88 107 CYS A C 1
ATOM 798 O O . CYS A 1 107 ? 21.551 -14.473 -43.990 1.00 53.88 107 CYS A O 1
ATOM 800 N N . LYS A 1 108 ? 22.964 -13.008 -44.939 1.00 48.50 108 LYS A N 1
ATOM 801 C CA . LYS A 1 108 ? 24.212 -13.709 -44.585 1.00 48.50 108 LYS A CA 1
ATOM 802 C C . LYS A 1 108 ? 25.272 -12.806 -43.906 1.00 48.50 108 LYS A C 1
ATOM 804 O O . LYS A 1 108 ? 26.338 -12.617 -44.478 1.00 48.50 108 LYS A O 1
ATOM 809 N N . ARG A 1 109 ? 25.025 -12.386 -42.643 1.00 43.38 109 ARG A N 1
ATOM 810 C CA . ARG A 1 109 ? 25.970 -11.677 -41.712 1.00 43.38 109 ARG A CA 1
ATOM 811 C C . ARG A 1 109 ? 26.385 -10.263 -42.211 1.00 43.38 109 ARG A C 1
ATOM 813 O O . ARG A 1 109 ? 26.268 -9.992 -43.392 1.00 43.38 109 ARG A O 1
ATOM 820 N N . ALA A 1 110 ? 26.830 -9.262 -41.443 1.00 47.69 110 ALA A N 1
ATOM 821 C CA . ALA A 1 110 ? 26.951 -8.946 -40.003 1.00 47.69 110 ALA A CA 1
ATOM 822 C C . ALA A 1 110 ? 26.697 -7.401 -39.863 1.00 47.69 110 ALA A C 1
ATOM 824 O O . ALA A 1 110 ? 26.271 -6.792 -40.837 1.00 47.69 110 ALA A O 1
ATOM 825 N N . THR A 1 111 ? 26.880 -6.647 -38.767 1.00 49.91 111 THR A N 1
ATOM 826 C CA . THR A 1 111 ? 27.316 -6.911 -37.379 1.00 49.91 111 THR A CA 1
ATOM 827 C C . THR A 1 111 ? 26.280 -6.445 -36.346 1.00 49.91 111 THR A C 1
ATOM 829 O O . THR A 1 111 ? 25.851 -7.267 -35.544 1.00 49.91 111 THR A O 1
ATOM 832 N N . HIS A 1 112 ? 25.814 -5.184 -36.388 1.00 52.72 112 HIS A N 1
ATOM 833 C CA . HIS A 1 112 ? 24.911 -4.568 -35.383 1.00 52.72 112 HIS A CA 1
ATOM 834 C C . HIS A 1 112 ? 23.606 -5.357 -35.144 1.00 52.72 112 HIS A C 1
ATOM 836 O O . HIS A 1 112 ? 23.028 -5.341 -34.059 1.00 52.72 112 HIS A O 1
ATOM 842 N N . ARG A 1 113 ? 23.175 -6.106 -36.165 1.00 54.47 113 ARG A N 1
ATOM 843 C CA . ARG A 1 113 ? 22.036 -7.033 -36.157 1.00 54.47 113 ARG A CA 1
ATOM 844 C C . ARG A 1 113 ? 22.238 -8.244 -35.230 1.00 54.47 113 ARG A C 1
ATOM 846 O O . ARG A 1 113 ? 21.256 -8.765 -34.713 1.00 54.47 113 ARG A O 1
ATOM 853 N N . HIS A 1 114 ? 23.472 -8.704 -35.006 1.00 65.12 114 HIS A N 1
ATOM 854 C CA . HIS A 1 114 ? 23.738 -9.927 -34.239 1.00 65.12 114 HIS A CA 1
ATOM 855 C C . HIS A 1 114 ? 23.462 -9.790 -32.743 1.00 65.12 114 HIS A C 1
ATOM 857 O O . HIS A 1 114 ? 22.968 -10.749 -32.160 1.00 65.12 114 HIS A O 1
ATOM 863 N N . PHE A 1 115 ? 23.707 -8.623 -32.139 1.00 66.56 115 PHE A N 1
ATOM 864 C CA . PHE A 1 115 ? 23.366 -8.378 -30.733 1.00 66.56 115 PHE A CA 1
ATOM 865 C C . PHE A 1 115 ? 21.854 -8.528 -30.504 1.00 66.56 115 PHE A C 1
ATOM 867 O O . PHE A 1 115 ? 21.422 -9.363 -29.712 1.00 66.56 115 PHE A O 1
ATOM 874 N N . TRP A 1 116 ? 21.046 -7.806 -31.285 1.00 64.19 116 TRP A N 1
ATOM 875 C CA . TRP A 1 116 ? 19.585 -7.873 -31.202 1.00 64.19 116 TRP A CA 1
ATOM 876 C C . TRP A 1 116 ? 19.031 -9.254 -31.570 1.00 64.19 116 TRP A C 1
ATOM 878 O O . TRP A 1 116 ? 18.120 -9.739 -30.910 1.00 64.19 116 TRP A O 1
ATOM 888 N N . GLN A 1 117 ? 19.612 -9.942 -32.560 1.00 69.88 117 GLN A N 1
ATOM 889 C CA . GLN A 1 117 ? 19.242 -11.328 -32.874 1.00 69.88 117 GLN A CA 1
ATOM 890 C C . GLN A 1 117 ? 19.600 -12.322 -31.761 1.00 69.88 117 GLN A C 1
ATOM 892 O O . GLN A 1 117 ? 18.873 -13.294 -31.575 1.00 69.88 117 GLN A O 1
ATOM 897 N N . ALA A 1 118 ? 20.714 -12.127 -31.051 1.00 70.25 118 ALA A N 1
ATOM 898 C CA . ALA A 1 118 ? 21.100 -12.977 -29.929 1.00 70.25 118 ALA A CA 1
ATOM 899 C C . ALA A 1 118 ? 20.180 -12.740 -28.723 1.00 70.25 118 ALA A C 1
ATOM 901 O O . ALA A 1 118 ? 19.643 -13.701 -28.185 1.00 70.25 118 ALA A O 1
ATOM 902 N N . SER A 1 119 ? 19.918 -11.474 -28.381 1.00 67.25 119 SER A N 1
ATOM 903 C CA . SER A 1 119 ? 18.966 -11.085 -27.331 1.00 67.25 119 SER A CA 1
ATOM 904 C C . SER A 1 119 ? 17.543 -11.584 -27.622 1.00 67.25 119 SER A C 1
ATOM 906 O O . SER A 1 119 ? 16.924 -12.190 -26.756 1.00 67.25 119 SER A O 1
ATOM 908 N N . MET A 1 120 ? 17.054 -11.443 -28.860 1.00 67.56 120 MET A N 1
ATOM 909 C CA . MET A 1 120 ? 15.759 -11.995 -29.281 1.00 67.56 120 MET A CA 1
ATOM 910 C C . MET A 1 120 ? 15.708 -13.522 -29.144 1.00 67.56 120 MET A C 1
ATOM 912 O O . MET A 1 120 ? 14.698 -14.065 -28.707 1.00 67.56 120 MET A O 1
ATOM 916 N N . LYS A 1 121 ? 16.779 -14.232 -29.526 1.00 69.94 121 LYS A N 1
ATOM 917 C CA . LYS A 1 121 ? 16.844 -15.692 -29.371 1.00 69.94 121 LYS A CA 1
ATOM 918 C C . LYS A 1 121 ? 16.807 -16.098 -27.904 1.00 69.94 121 LYS A C 1
ATOM 920 O O . LYS A 1 121 ? 16.060 -17.008 -27.579 1.00 69.94 121 LYS A O 1
ATOM 925 N N . ASP A 1 122 ? 17.590 -15.441 -27.055 1.00 70.81 122 ASP A N 1
ATOM 926 C CA . ASP A 1 122 ? 17.615 -15.675 -25.609 1.00 70.81 122 ASP A CA 1
ATOM 927 C C . ASP A 1 122 ? 16.220 -15.483 -24.988 1.00 70.81 122 ASP A C 1
ATOM 929 O O . ASP A 1 122 ? 15.725 -16.364 -24.289 1.00 70.81 122 ASP A O 1
ATOM 933 N N . GLU A 1 123 ? 15.522 -14.402 -25.340 1.00 70.19 123 GLU A N 1
ATOM 934 C CA . GLU A 1 123 ? 14.184 -14.119 -24.810 1.00 70.19 123 GLU A CA 1
ATOM 935 C C . GLU A 1 123 ? 13.108 -15.093 -25.316 1.00 70.19 123 GLU A C 1
ATOM 937 O O . GLU A 1 123 ? 12.254 -15.545 -24.548 1.00 70.19 123 GLU A O 1
ATOM 942 N N . ILE A 1 124 ? 13.185 -15.509 -26.586 1.00 67.00 124 ILE A N 1
ATOM 943 C CA . ILE A 1 124 ? 12.332 -16.581 -27.118 1.00 67.00 124 ILE A CA 1
ATOM 944 C C . ILE A 1 124 ? 12.631 -17.900 -26.406 1.00 67.00 124 ILE A C 1
ATOM 946 O O . ILE A 1 124 ? 11.692 -18.587 -26.013 1.00 67.00 124 ILE A O 1
ATOM 950 N N . TRP A 1 125 ? 13.906 -18.249 -26.195 1.00 70.06 125 TRP A N 1
ATOM 951 C CA . TRP A 1 125 ? 14.286 -19.468 -25.479 1.00 70.06 125 TRP A CA 1
ATOM 952 C C . TRP A 1 125 ? 13.741 -19.468 -24.050 1.00 70.06 125 TRP A C 1
ATOM 954 O O . TRP A 1 125 ? 13.109 -20.454 -23.669 1.00 70.06 125 TRP A O 1
ATOM 964 N N . LYS A 1 126 ? 13.871 -18.368 -23.293 1.00 69.38 126 LYS A N 1
ATOM 965 C CA . LYS A 1 126 ? 13.227 -18.228 -21.973 1.00 69.38 126 LYS A CA 1
ATOM 966 C C . LYS A 1 126 ? 11.721 -18.446 -22.076 1.00 69.38 126 LYS A C 1
ATOM 968 O O . LYS A 1 126 ? 11.184 -19.280 -21.361 1.00 69.38 126 LYS A O 1
ATOM 973 N N . THR A 1 127 ? 11.059 -17.773 -23.016 1.00 67.06 127 THR A N 1
ATOM 974 C CA . THR A 1 127 ? 9.599 -17.842 -23.185 1.00 67.06 127 THR A CA 1
ATOM 975 C C . THR A 1 127 ? 9.099 -19.256 -23.501 1.00 67.06 127 THR A C 1
ATOM 977 O O . THR A 1 127 ? 8.124 -19.701 -22.904 1.00 67.06 127 THR A O 1
ATOM 980 N N . ILE A 1 128 ? 9.753 -19.993 -24.409 1.00 70.38 128 ILE A N 1
ATOM 981 C CA . ILE A 1 128 ? 9.299 -21.340 -24.816 1.00 70.38 128 ILE A CA 1
ATOM 982 C C . ILE A 1 128 ? 9.737 -22.457 -23.861 1.00 70.38 128 ILE A C 1
ATOM 984 O O . ILE A 1 128 ? 9.168 -23.545 -23.899 1.00 70.38 128 ILE A O 1
ATOM 988 N N . THR A 1 129 ? 10.750 -22.212 -23.024 1.00 75.88 129 THR A N 1
ATOM 989 C CA . THR A 1 129 ? 11.186 -23.152 -21.975 1.00 75.88 129 THR A CA 1
ATOM 990 C C . THR A 1 129 ? 10.573 -22.850 -20.606 1.00 75.88 129 THR A C 1
ATOM 992 O O . THR A 1 129 ? 10.616 -23.714 -19.726 1.00 75.88 129 THR A O 1
ATOM 995 N N . ALA A 1 130 ? 9.961 -21.673 -20.433 1.00 71.94 130 ALA A N 1
ATOM 996 C CA . ALA A 1 130 ? 9.220 -21.295 -19.239 1.00 71.94 130 ALA A CA 1
ATOM 997 C C . ALA A 1 130 ? 8.121 -22.320 -18.941 1.00 71.94 130 ALA A C 1
ATOM 999 O O . ALA A 1 130 ? 7.175 -22.517 -19.707 1.00 71.94 130 ALA A O 1
ATOM 1000 N N . ARG A 1 131 ? 8.236 -22.974 -17.786 1.00 77.88 131 ARG A N 1
ATOM 1001 C CA . ARG A 1 131 ? 7.200 -23.870 -17.280 1.00 77.88 131 ARG A CA 1
ATOM 1002 C C . ARG A 1 131 ? 6.163 -23.046 -16.536 1.00 77.88 131 ARG A C 1
ATOM 1004 O O . ARG A 1 131 ? 6.496 -22.249 -15.664 1.00 77.88 131 ARG A O 1
ATOM 1011 N N . ARG A 1 132 ? 4.888 -23.261 -16.855 1.00 76.31 132 ARG A N 1
ATOM 1012 C CA . ARG A 1 132 ? 3.792 -22.675 -16.086 1.00 76.31 132 ARG A CA 1
ATOM 1013 C C . ARG A 1 132 ? 3.752 -23.330 -14.706 1.00 76.31 132 ARG A C 1
ATOM 1015 O O . ARG A 1 132 ? 3.431 -24.514 -14.610 1.00 76.31 132 ARG A O 1
ATOM 1022 N N . ASN A 1 133 ? 4.027 -22.563 -13.652 1.00 78.31 133 ASN A N 1
ATOM 1023 C CA . ASN A 1 133 ? 3.714 -22.998 -12.297 1.00 78.31 133 ASN A CA 1
ATOM 1024 C C . ASN A 1 133 ? 2.179 -23.061 -12.148 1.00 78.31 133 ASN A C 1
ATOM 1026 O O . ASN A 1 133 ? 1.482 -22.055 -12.298 1.00 78.31 133 ASN A O 1
ATOM 1030 N N . CYS A 1 134 ? 1.661 -24.268 -11.920 1.00 80.44 134 CYS A N 1
ATOM 1031 C CA . CYS A 1 134 ? 0.243 -24.551 -11.676 1.00 80.44 134 CYS A CA 1
ATOM 1032 C C . CYS A 1 134 ? -0.024 -24.972 -10.218 1.00 80.44 134 CYS A C 1
ATOM 1034 O O . CYS A 1 134 ? -1.137 -25.389 -9.898 1.00 80.44 134 CYS A O 1
ATOM 1036 N N . ALA A 1 135 ? 0.983 -24.911 -9.341 1.00 82.12 135 ALA A N 1
ATOM 1037 C CA . ALA A 1 135 ? 0.830 -25.222 -7.929 1.00 82.12 135 ALA A CA 1
ATOM 1038 C C . ALA A 1 135 ? 0.019 -24.135 -7.206 1.00 82.12 135 ALA A C 1
ATOM 1040 O O . ALA A 1 135 ? -0.018 -22.967 -7.597 1.00 82.12 135 ALA A O 1
ATOM 1041 N N . LYS A 1 136 ? -0.632 -24.518 -6.103 1.00 83.56 136 LYS A N 1
ATOM 1042 C CA . LYS A 1 136 ? -1.295 -23.560 -5.216 1.00 83.56 136 LYS A CA 1
ATOM 1043 C C . LYS A 1 136 ? -0.2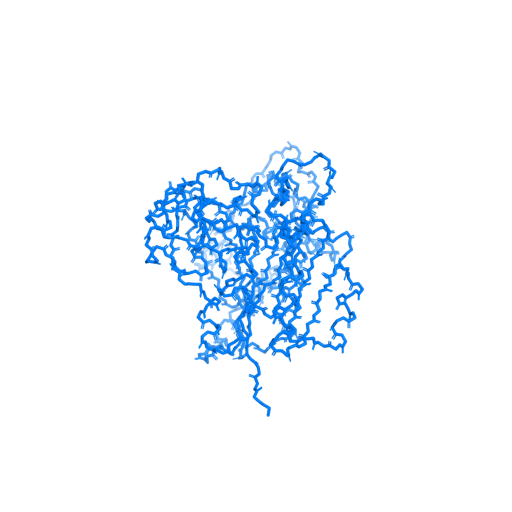28 -22.768 -4.459 1.00 83.56 136 LYS A C 1
ATOM 1045 O O . LYS A 1 136 ? 0.495 -23.351 -3.655 1.00 83.56 136 LYS A O 1
ATOM 1050 N N . ALA A 1 137 ? -0.187 -21.452 -4.663 1.00 86.69 137 ALA A N 1
ATOM 1051 C CA . ALA A 1 137 ? 0.712 -20.566 -3.930 1.00 86.69 137 ALA A CA 1
ATOM 1052 C C . ALA A 1 137 ? 0.539 -20.735 -2.409 1.00 86.69 137 ALA A C 1
ATOM 1054 O O . ALA A 1 137 ? -0.561 -20.594 -1.858 1.00 86.69 137 ALA A O 1
ATOM 1055 N N . LYS A 1 138 ? 1.642 -21.042 -1.723 1.00 89.06 138 LYS A N 1
ATOM 1056 C CA . LYS A 1 138 ? 1.713 -21.087 -0.265 1.00 89.06 138 LYS A CA 1
ATOM 1057 C C . LYS A 1 138 ? 1.816 -19.672 0.290 1.00 89.06 138 LYS A C 1
ATOM 1059 O O . LYS A 1 138 ? 1.063 -19.347 1.208 1.00 89.06 138 LYS A O 1
ATOM 1064 N N . ASN A 1 139 ? 2.680 -18.835 -0.276 1.00 91.62 139 ASN A N 1
ATOM 1065 C CA . ASN A 1 139 ? 2.834 -17.442 0.142 1.00 91.62 139 ASN A CA 1
ATOM 1066 C C . ASN A 1 139 ? 2.358 -16.491 -0.967 1.00 91.62 139 ASN A C 1
ATOM 1068 O O . ASN A 1 139 ? 2.449 -16.818 -2.150 1.00 91.62 139 ASN A O 1
ATOM 1072 N N . ILE A 1 140 ? 1.842 -15.326 -0.584 1.00 92.81 140 ILE A N 1
ATOM 1073 C CA . ILE A 1 140 ? 1.387 -14.269 -1.494 1.00 92.81 140 ILE A CA 1
ATOM 1074 C C . ILE A 1 140 ? 2.016 -12.955 -1.030 1.00 92.81 140 ILE A C 1
ATOM 1076 O O . ILE A 1 140 ? 1.900 -12.612 0.147 1.00 92.81 140 ILE A O 1
ATOM 1080 N N . VAL A 1 141 ? 2.660 -12.221 -1.937 1.00 93.94 141 VAL A N 1
ATOM 1081 C CA . VAL A 1 141 ? 3.212 -10.884 -1.673 1.00 93.94 141 VAL A CA 1
ATOM 1082 C C . VAL A 1 141 ? 2.739 -9.925 -2.761 1.00 93.94 141 VAL A C 1
ATOM 1084 O O . VAL A 1 141 ? 3.044 -10.115 -3.938 1.00 93.94 141 VAL A O 1
ATOM 1087 N N . VAL A 1 142 ? 1.987 -8.895 -2.376 1.00 93.38 142 VAL A N 1
ATOM 1088 C CA . VAL A 1 142 ? 1.461 -7.878 -3.299 1.00 93.38 142 VAL A CA 1
ATOM 1089 C C . VAL A 1 142 ? 2.206 -6.562 -3.098 1.00 93.38 142 VAL A C 1
ATOM 1091 O O . VAL A 1 142 ? 2.071 -5.910 -2.066 1.00 93.38 142 VAL A O 1
ATOM 1094 N N . PHE A 1 143 ? 2.981 -6.167 -4.099 1.00 97.62 143 PHE A N 1
ATOM 1095 C CA . PHE A 1 143 ? 3.699 -4.902 -4.168 1.00 97.62 143 PHE A CA 1
ATOM 1096 C C . PHE A 1 143 ? 2.867 -3.857 -4.918 1.00 97.62 143 PHE A C 1
ATOM 1098 O O . PHE A 1 143 ? 2.537 -4.051 -6.089 1.00 97.62 143 PHE A O 1
ATOM 1105 N N . ILE A 1 144 ? 2.562 -2.741 -4.253 1.00 96.69 144 ILE A N 1
ATOM 1106 C CA . ILE A 1 144 ? 1.849 -1.588 -4.815 1.00 96.69 144 ILE A CA 1
ATOM 1107 C C . ILE A 1 144 ? 2.807 -0.401 -4.932 1.00 96.69 144 ILE A C 1
ATOM 1109 O O . ILE A 1 144 ? 3.219 0.170 -3.921 1.00 96.69 144 ILE A O 1
ATOM 1113 N N . GLY A 1 145 ? 3.158 -0.011 -6.152 1.00 95.56 145 GLY A N 1
ATOM 1114 C CA . GLY A 1 145 ? 3.749 1.299 -6.408 1.00 95.56 145 GLY A CA 1
ATOM 1115 C C . GLY A 1 145 ? 2.619 2.314 -6.533 1.00 95.56 145 GLY A C 1
ATOM 1116 O O . GLY A 1 145 ? 2.029 2.412 -7.606 1.00 95.56 145 GLY A O 1
ATOM 1117 N N . ASP A 1 146 ? 2.284 3.015 -5.448 1.00 93.56 146 ASP A N 1
ATOM 1118 C CA . ASP A 1 146 ? 1.198 4.009 -5.453 1.00 93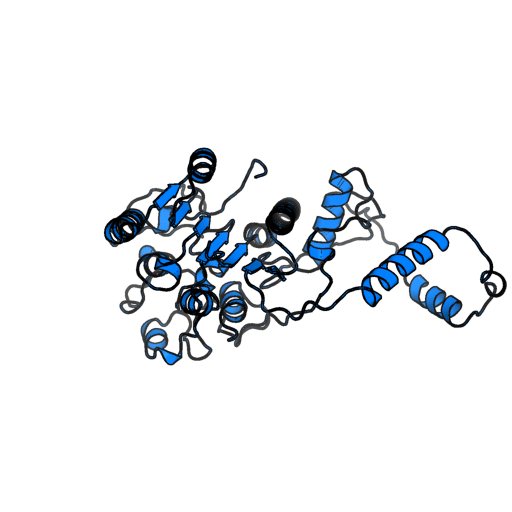.56 146 ASP A CA 1
ATOM 1119 C C . ASP A 1 146 ? 1.510 5.080 -6.513 1.00 93.56 146 ASP A C 1
ATOM 1121 O O . ASP A 1 146 ? 2.637 5.588 -6.574 1.00 93.56 146 ASP A O 1
ATOM 1125 N N . GLY A 1 147 ? 0.570 5.338 -7.424 1.00 90.38 147 GLY A N 1
ATOM 1126 C CA . GLY A 1 147 ? 0.760 6.272 -8.542 1.00 90.38 147 GLY A CA 1
ATOM 1127 C C . GLY A 1 147 ? 1.808 5.881 -9.607 1.00 90.38 147 GLY A C 1
ATOM 1128 O O . GLY A 1 147 ? 2.056 6.664 -10.533 1.00 90.38 147 GLY A O 1
ATOM 1129 N N . MET A 1 148 ? 2.436 4.699 -9.513 1.00 93.81 148 MET A N 1
ATOM 1130 C CA . MET A 1 148 ? 3.601 4.273 -10.311 1.00 93.81 148 MET A CA 1
ATOM 1131 C C . MET A 1 148 ? 3.232 3.833 -11.744 1.00 93.81 148 MET A C 1
ATOM 1133 O O . MET A 1 148 ? 3.339 2.665 -12.124 1.00 93.81 148 MET A O 1
ATOM 1137 N N . GLY A 1 149 ? 2.815 4.788 -12.574 1.00 90.62 149 GLY A N 1
ATOM 1138 C CA . GLY A 1 149 ? 2.504 4.559 -13.986 1.00 90.62 149 GLY A CA 1
ATOM 1139 C C . GLY A 1 149 ? 3.698 4.131 -14.854 1.00 90.62 149 GLY A C 1
ATOM 1140 O O . GLY A 1 149 ? 4.864 4.300 -14.494 1.00 90.62 149 GLY A O 1
ATOM 1141 N N . ILE A 1 150 ? 3.408 3.655 -16.071 1.00 89.75 150 ILE A N 1
ATOM 1142 C CA . ILE A 1 150 ? 4.411 3.232 -17.074 1.00 89.75 150 ILE A CA 1
ATOM 1143 C C . ILE A 1 150 ? 5.539 4.268 -17.318 1.00 89.75 150 ILE A C 1
ATOM 1145 O O . ILE A 1 150 ? 6.698 3.850 -17.438 1.00 89.75 150 ILE A O 1
ATOM 1149 N N . PRO A 1 151 ? 5.285 5.597 -17.358 1.00 90.62 151 PRO A N 1
ATOM 1150 C CA . PRO A 1 151 ? 6.359 6.585 -17.498 1.00 90.62 151 PRO A CA 1
ATOM 1151 C C . PRO A 1 151 ? 7.321 6.605 -16.300 1.00 90.62 151 PRO A C 1
ATOM 1153 O O . PRO A 1 151 ? 8.530 6.730 -16.498 1.00 90.62 151 PRO A O 1
ATOM 1156 N N . VAL A 1 152 ? 6.804 6.411 -15.080 1.00 92.75 152 VAL A N 1
ATOM 1157 C CA . VAL A 1 152 ? 7.585 6.358 -13.830 1.00 92.75 152 VAL A CA 1
ATOM 1158 C C . VAL A 1 152 ? 8.505 5.141 -13.837 1.00 92.75 152 VAL A C 1
ATOM 1160 O O . VAL A 1 152 ? 9.708 5.279 -13.630 1.00 92.75 152 VAL A O 1
ATOM 1163 N N . ILE A 1 153 ? 7.960 3.967 -14.182 1.00 93.00 153 ILE A N 1
ATOM 1164 C CA . ILE A 1 153 ? 8.713 2.713 -14.355 1.00 93.00 153 ILE A CA 1
ATOM 1165 C C . ILE A 1 153 ? 9.851 2.918 -15.365 1.00 93.00 153 ILE A C 1
ATOM 1167 O O . ILE A 1 153 ? 11.014 2.643 -15.068 1.00 93.00 153 ILE A O 1
ATOM 1171 N N . THR A 1 154 ? 9.536 3.482 -16.536 1.00 91.75 154 THR A N 1
ATOM 1172 C CA . THR A 1 154 ? 10.510 3.710 -17.615 1.00 91.75 154 THR A CA 1
ATOM 1173 C C . THR A 1 154 ? 11.638 4.650 -17.184 1.00 91.75 154 THR A C 1
ATOM 1175 O O . THR A 1 154 ? 12.808 4.356 -17.424 1.00 91.75 154 THR A O 1
ATOM 1178 N N . ALA A 1 155 ? 11.314 5.764 -16.525 1.00 92.31 155 ALA A N 1
ATOM 1179 C CA . ALA A 1 155 ? 12.305 6.730 -16.063 1.00 92.31 155 ALA A CA 1
ATOM 1180 C C . ALA A 1 155 ? 13.149 6.198 -14.887 1.00 92.31 155 ALA A C 1
ATOM 1182 O O . ALA A 1 155 ? 14.363 6.410 -14.857 1.00 92.31 155 ALA A O 1
ATOM 1183 N N . ALA A 1 156 ? 12.555 5.448 -13.953 1.00 95.06 156 ALA A N 1
ATOM 1184 C CA . ALA A 1 156 ? 13.274 4.852 -12.826 1.00 95.06 156 ALA A CA 1
ATOM 1185 C C . ALA A 1 156 ? 14.266 3.782 -13.297 1.00 95.06 156 ALA A C 1
ATOM 1187 O O . ALA A 1 156 ? 15.406 3.736 -12.839 1.00 95.06 156 ALA A O 1
ATOM 1188 N N . ARG A 1 157 ? 13.870 2.971 -14.279 1.00 94.19 157 ARG A N 1
ATOM 1189 C CA . ARG A 1 157 ? 14.725 1.993 -14.960 1.00 94.19 157 ARG A CA 1
ATOM 1190 C C . ARG A 1 157 ? 15.953 2.635 -15.612 1.00 94.19 157 ARG A C 1
ATOM 1192 O O . ARG A 1 157 ? 17.069 2.144 -15.432 1.00 94.19 157 ARG A O 1
ATOM 1199 N N . ILE A 1 158 ? 15.761 3.767 -16.296 1.00 92.94 158 ILE A N 1
ATOM 1200 C CA . ILE A 1 158 ? 16.854 4.570 -16.864 1.00 92.94 158 ILE A CA 1
ATOM 1201 C C . ILE A 1 158 ? 17.765 5.090 -15.742 1.00 92.94 158 ILE A C 1
ATOM 1203 O O . ILE A 1 158 ? 18.979 4.882 -15.801 1.00 92.94 158 ILE A O 1
ATOM 1207 N N . LEU A 1 159 ? 17.194 5.660 -14.670 1.00 94.38 159 LEU A N 1
ATOM 1208 C CA . LEU A 1 159 ? 17.958 6.122 -13.505 1.00 94.38 159 LEU A CA 1
ATOM 1209 C C . LEU A 1 159 ? 18.777 4.990 -12.860 1.00 94.38 159 LEU A C 1
ATOM 1211 O O . LEU A 1 159 ? 19.919 5.222 -12.463 1.00 94.38 159 LEU A O 1
ATOM 1215 N N . LYS A 1 160 ? 18.231 3.766 -12.773 1.00 95.88 160 LYS A N 1
ATOM 1216 C CA . LYS A 1 160 ? 18.927 2.584 -12.231 1.00 95.88 160 LYS A CA 1
ATOM 1217 C C . LYS A 1 160 ? 20.201 2.285 -13.016 1.00 95.88 160 LYS A C 1
ATOM 1219 O O . LYS A 1 160 ? 21.258 2.103 -12.414 1.00 95.88 160 LYS A O 1
ATOM 1224 N N . GLY A 1 161 ? 20.114 2.259 -14.347 1.00 92.25 161 GLY A N 1
ATOM 1225 C CA . GLY A 1 161 ? 21.274 1.996 -15.199 1.00 92.25 161 GLY A CA 1
ATOM 1226 C C . GLY A 1 161 ? 22.293 3.136 -15.177 1.00 92.25 161 GLY A C 1
ATOM 1227 O O . GLY A 1 161 ? 23.489 2.871 -15.075 1.00 92.25 161 GLY A O 1
ATOM 1228 N N . GLN A 1 162 ? 21.835 4.390 -15.150 1.00 92.31 162 GLN A N 1
ATOM 1229 C CA . GLN A 1 162 ? 22.707 5.568 -15.037 1.00 92.31 162 GLN A CA 1
ATOM 1230 C C . GLN A 1 162 ? 23.462 5.606 -13.702 1.00 92.31 162 GLN A C 1
ATOM 1232 O O . GLN A 1 162 ? 24.675 5.808 -13.683 1.00 92.31 162 GLN A O 1
ATOM 1237 N N . LYS A 1 163 ? 22.794 5.288 -12.583 1.00 93.69 163 LYS A N 1
ATOM 1238 C CA . LYS A 1 163 ? 23.447 5.106 -11.271 1.00 93.69 163 LYS A CA 1
ATOM 1239 C C . LYS A 1 163 ? 24.428 3.923 -11.234 1.00 93.69 163 LYS A C 1
ATOM 1241 O O . LYS A 1 163 ? 25.271 3.880 -10.344 1.00 93.69 163 LYS A O 1
ATOM 1246 N N . ALA A 1 164 ? 24.351 2.999 -12.194 1.00 93.62 164 ALA A N 1
ATOM 1247 C CA . ALA A 1 164 ? 25.290 1.894 -12.388 1.00 93.62 164 ALA A CA 1
ATOM 1248 C C . ALA A 1 164 ? 26.359 2.169 -13.474 1.00 93.62 164 ALA A C 1
ATOM 1250 O O . ALA A 1 164 ? 27.034 1.237 -13.910 1.00 93.62 164 ALA A O 1
ATOM 1251 N N . GLY A 1 165 ? 26.509 3.420 -13.934 1.00 89.69 165 GLY A N 1
ATOM 1252 C CA . GLY A 1 165 ? 27.508 3.807 -14.940 1.00 89.69 165 GLY A CA 1
ATOM 1253 C C . GLY A 1 165 ? 27.191 3.358 -16.373 1.00 89.69 165 GLY A C 1
ATOM 1254 O O . GLY A 1 165 ? 28.084 3.341 -17.218 1.00 89.69 165 GLY A O 1
ATOM 1255 N N . LYS A 1 166 ? 25.940 2.976 -16.654 1.00 88.56 166 LYS A N 1
ATOM 1256 C CA . LYS A 1 166 ? 25.446 2.610 -17.991 1.00 88.56 166 LYS A CA 1
ATOM 1257 C C . LYS A 1 166 ? 24.620 3.746 -18.601 1.00 88.56 166 LYS A C 1
ATOM 1259 O O . LYS A 1 166 ? 24.308 4.728 -17.938 1.00 88.56 166 LYS A O 1
ATOM 1264 N N . THR A 1 167 ? 24.209 3.586 -19.857 1.00 82.50 167 THR A N 1
ATOM 1265 C CA . THR A 1 167 ? 23.311 4.525 -20.553 1.00 82.50 167 THR A CA 1
ATOM 1266 C C . THR A 1 167 ? 21.915 4.600 -19.920 1.00 82.50 167 THR A C 1
ATOM 1268 O O . THR A 1 167 ? 21.386 5.699 -19.760 1.00 82.50 167 THR A O 1
ATOM 1271 N N . GLY A 1 168 ? 21.362 3.467 -19.465 1.00 86.62 168 GLY A N 1
ATOM 1272 C CA . GLY A 1 168 ? 20.120 3.412 -18.687 1.00 86.62 168 GLY A CA 1
ATOM 1273 C C . GLY A 1 168 ? 19.004 2.613 -19.354 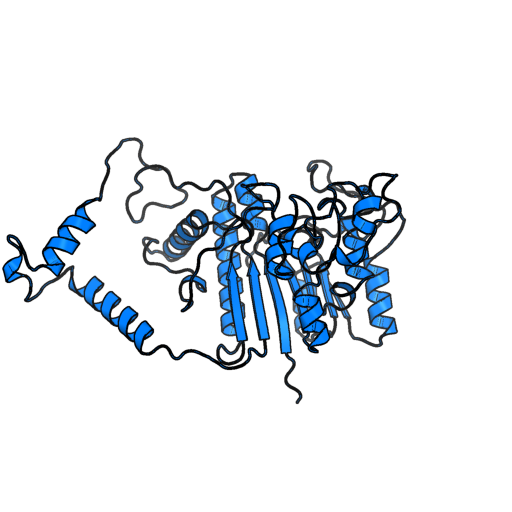1.00 86.62 168 GLY A C 1
ATOM 1274 O O . GLY A 1 168 ? 18.386 1.757 -18.726 1.00 86.62 168 GLY A O 1
ATOM 1275 N N . GLU A 1 169 ? 18.758 2.847 -20.640 1.00 85.00 169 GLU A N 1
ATOM 1276 C CA . GLU A 1 169 ? 17.586 2.358 -21.382 1.00 85.00 169 GLU A CA 1
ATOM 1277 C C . GLU A 1 169 ? 17.631 0.854 -21.696 1.00 85.00 169 GLU A C 1
ATOM 1279 O O . GLU A 1 169 ? 16.649 0.294 -22.183 1.00 85.00 169 GLU A O 1
ATOM 1284 N N . GLU A 1 170 ? 18.754 0.197 -21.414 1.00 81.19 170 GLU A N 1
ATOM 1285 C CA . GLU A 1 170 ? 18.977 -1.255 -21.493 1.00 81.19 170 GLU A CA 1
ATOM 1286 C C . GLU A 1 170 ? 18.947 -1.961 -20.126 1.00 81.19 170 GLU A C 1
ATOM 1288 O O . GLU A 1 170 ? 19.078 -3.182 -20.053 1.00 81.19 170 GLU A O 1
ATOM 1293 N N . THR A 1 171 ? 18.821 -1.204 -19.034 1.00 88.75 171 THR A N 1
ATOM 1294 C CA . THR A 1 171 ? 18.703 -1.758 -17.682 1.00 88.75 171 THR A CA 1
ATOM 1295 C C . THR A 1 171 ? 17.260 -2.199 -17.409 1.00 88.75 171 THR A C 1
ATOM 1297 O O . THR A 1 171 ? 16.328 -1.753 -18.076 1.00 88.75 171 THR A O 1
ATOM 1300 N N . PHE A 1 172 ? 17.083 -3.094 -16.435 1.00 89.44 172 PHE A N 1
ATOM 1301 C CA . PHE A 1 172 ? 15.789 -3.583 -15.962 1.00 89.44 172 PHE A CA 1
ATOM 1302 C C . PHE A 1 172 ? 15.643 -3.324 -14.457 1.00 89.44 172 PHE A C 1
ATOM 1304 O O . PHE A 1 172 ? 16.570 -3.575 -13.669 1.00 89.44 172 PHE A O 1
ATOM 1311 N N . LEU A 1 173 ? 14.457 -2.885 -14.050 1.00 94.88 173 LEU A N 1
ATOM 1312 C CA . LEU A 1 173 ? 13.954 -3.089 -12.697 1.00 94.88 173 LEU A CA 1
ATOM 1313 C C . LEU A 1 173 ? 13.733 -4.600 -12.486 1.00 94.88 173 LEU A C 1
ATOM 1315 O O . LEU A 1 173 ? 13.599 -5.379 -13.430 1.00 94.88 173 LEU A O 1
ATOM 1319 N N . ASN A 1 174 ? 13.776 -5.063 -11.246 1.00 94.62 174 ASN A N 1
ATOM 1320 C CA . ASN A 1 174 ? 13.693 -6.483 -10.919 1.00 94.62 174 ASN A CA 1
ATOM 1321 C C . ASN A 1 174 ? 12.319 -7.076 -11.245 1.00 94.62 174 ASN A C 1
ATOM 1323 O O . ASN A 1 174 ? 12.255 -8.207 -11.723 1.00 94.62 174 ASN A O 1
ATOM 1327 N N . PHE A 1 175 ? 11.247 -6.297 -11.089 1.00 91.88 175 PHE A N 1
ATOM 1328 C CA . PHE A 1 175 ? 9.894 -6.714 -11.466 1.00 91.88 175 PHE A CA 1
ATOM 1329 C C . PHE A 1 175 ? 9.640 -6.755 -12.982 1.00 91.88 175 PHE A C 1
ATOM 1331 O O . PHE A 1 175 ? 8.768 -7.490 -13.428 1.00 91.88 175 PHE A O 1
ATOM 1338 N N . GLU A 1 176 ? 10.426 -6.052 -13.804 1.00 88.56 176 GLU A N 1
ATOM 1339 C CA . GLU A 1 176 ? 10.315 -6.141 -15.274 1.00 88.56 176 GLU A CA 1
ATOM 1340 C C . GLU A 1 176 ? 10.826 -7.476 -15.837 1.00 88.56 176 GLU A C 1
ATOM 1342 O O . GLU A 1 176 ? 10.608 -7.781 -17.005 1.00 88.56 176 GLU A O 1
ATOM 1347 N N . LYS A 1 177 ? 11.496 -8.282 -15.006 1.00 87.69 177 LYS A N 1
ATOM 1348 C CA . LYS A 1 177 ? 11.944 -9.643 -15.336 1.00 87.69 177 LYS A CA 1
ATOM 1349 C C . LYS A 1 177 ? 10.853 -10.693 -15.083 1.00 87.69 177 LYS A C 1
ATOM 1351 O O . LYS A 1 177 ? 11.116 -11.885 -15.235 1.00 87.69 177 LYS A O 1
ATOM 1356 N N . PHE A 1 178 ? 9.667 -10.290 -14.617 1.00 84.88 178 PHE A N 1
ATOM 1357 C CA . PHE A 1 178 ? 8.586 -11.223 -14.303 1.00 84.88 178 PHE A CA 1
ATOM 1358 C C . PHE A 1 178 ? 8.003 -11.823 -15.596 1.00 84.88 178 PHE A C 1
ATOM 1360 O O . PHE A 1 178 ? 7.804 -11.101 -16.571 1.00 84.88 178 PHE A O 1
ATOM 1367 N N . PRO A 1 179 ? 7.682 -13.131 -15.623 1.00 78.25 179 PRO A N 1
ATOM 1368 C CA . PRO A 1 179 ? 7.259 -13.821 -16.846 1.00 78.25 179 PRO A CA 1
ATOM 1369 C C . PRO A 1 179 ? 5.826 -13.488 -17.299 1.00 78.25 179 PRO A C 1
ATOM 1371 O O . PRO A 1 179 ? 5.404 -13.941 -18.361 1.00 78.25 179 PRO A O 1
ATOM 1374 N N . TYR A 1 180 ? 5.063 -12.725 -16.508 1.00 79.19 180 TYR A N 1
ATOM 1375 C CA . TYR A 1 180 ? 3.683 -12.350 -16.808 1.00 79.19 180 TYR A CA 1
ATOM 1376 C C . TYR A 1 180 ? 3.469 -10.855 -16.571 1.00 79.19 180 TYR A C 1
ATOM 1378 O O . TYR A 1 180 ? 3.699 -10.358 -15.470 1.00 79.19 180 TYR A O 1
ATOM 1386 N N . THR A 1 181 ? 2.944 -10.173 -17.588 1.00 80.50 181 THR A N 1
ATOM 1387 C CA . THR A 1 181 ? 2.627 -8.740 -17.568 1.00 80.50 181 THR A CA 1
ATOM 1388 C C . THR A 1 181 ? 1.219 -8.528 -18.116 1.00 80.50 181 THR A C 1
ATOM 1390 O O . THR A 1 181 ? 0.793 -9.220 -19.041 1.00 80.50 181 THR A O 1
ATOM 1393 N N . GLY A 1 182 ? 0.487 -7.562 -17.562 1.00 74.00 182 GLY A N 1
ATOM 1394 C CA . GLY A 1 182 ? -0.861 -7.200 -17.997 1.00 74.00 182 GLY A CA 1
ATOM 1395 C C . GLY A 1 182 ? -1.162 -5.724 -17.745 1.00 74.00 182 GLY A C 1
ATOM 1396 O O . GLY A 1 182 ? -0.406 -5.036 -17.063 1.00 74.00 182 GLY A O 1
ATOM 1397 N N . LEU A 1 183 ? -2.275 -5.237 -18.297 1.00 79.88 183 LEU A N 1
ATOM 1398 C CA . LEU A 1 183 ? -2.763 -3.870 -18.096 1.00 79.88 183 LEU A CA 1
ATOM 1399 C C . LEU A 1 183 ? -4.064 -3.886 -17.286 1.00 79.88 183 LEU A C 1
ATOM 1401 O O . LEU A 1 183 ? -4.938 -4.720 -17.527 1.00 79.88 183 LEU A O 1
ATOM 1405 N N . MET A 1 184 ? -4.208 -2.940 -16.357 1.00 79.25 184 MET A N 1
ATOM 1406 C CA . MET A 1 184 ? -5.363 -2.820 -15.462 1.00 79.25 184 MET A CA 1
ATOM 1407 C C . MET A 1 184 ? -6.168 -1.544 -15.759 1.00 79.25 184 MET A C 1
ATOM 1409 O O . MET A 1 184 ? -5.600 -0.508 -16.097 1.00 79.25 184 MET A O 1
ATOM 1413 N N . ARG A 1 185 ? -7.502 -1.605 -15.636 1.00 83.69 185 ARG A N 1
ATOM 1414 C CA . ARG A 1 185 ? -8.405 -0.450 -15.814 1.00 83.69 185 ARG A CA 1
ATOM 1415 C C . ARG A 1 185 ? -8.825 0.119 -14.457 1.00 83.69 185 ARG A C 1
ATOM 1417 O O . ARG A 1 185 ? -9.706 -0.437 -13.801 1.00 83.69 185 ARG A O 1
ATOM 1424 N N . THR A 1 186 ? -8.236 1.242 -14.064 1.00 87.94 186 THR A N 1
ATOM 1425 C CA . THR A 1 186 ? -8.225 1.728 -12.671 1.00 87.94 186 THR A CA 1
ATOM 1426 C C . THR A 1 186 ? -9.412 2.610 -12.248 1.00 87.94 186 THR A C 1
ATOM 1428 O O . THR A 1 186 ? -9.583 2.821 -11.059 1.00 87.94 186 THR A O 1
ATOM 1431 N N . TYR A 1 187 ? -10.276 3.064 -13.168 1.00 83.75 187 TYR A N 1
ATOM 1432 C CA . TYR A 1 187 ? -11.436 3.944 -12.886 1.00 83.75 187 TYR A CA 1
ATOM 1433 C C . TYR A 1 187 ? -12.278 3.550 -11.641 1.00 83.75 187 TYR A C 1
ATOM 1435 O O . TYR A 1 187 ? -12.562 2.362 -11.450 1.00 83.75 187 TYR A O 1
ATOM 1443 N N . CYS A 1 188 ? -12.726 4.521 -10.834 1.00 89.94 188 CYS A N 1
ATOM 1444 C CA . CYS A 1 188 ? -13.731 4.304 -9.774 1.00 89.94 188 CYS A CA 1
ATOM 1445 C C . CYS A 1 188 ? -15.124 4.093 -10.392 1.00 89.94 188 CYS A C 1
ATOM 1447 O O . CYS A 1 188 ? -15.326 4.380 -11.571 1.00 89.94 188 CYS A O 1
ATOM 1449 N N . THR A 1 189 ? -16.125 3.653 -9.622 1.00 92.88 189 THR A N 1
ATOM 1450 C CA . THR A 1 189 ? -17.501 3.501 -10.150 1.00 92.88 189 THR A CA 1
ATOM 1451 C C . THR A 1 189 ? -18.121 4.815 -10.643 1.00 92.88 189 THR A C 1
ATOM 1453 O O . THR A 1 189 ? -18.992 4.792 -11.507 1.00 92.88 189 THR A O 1
ATOM 1456 N N . ASP A 1 190 ? -17.663 5.947 -10.111 1.00 92.25 190 ASP A N 1
ATOM 1457 C CA . ASP A 1 190 ? -18.172 7.305 -10.324 1.00 92.25 190 ASP A CA 1
ATOM 1458 C C . ASP A 1 190 ? -17.151 8.270 -10.969 1.00 92.25 190 ASP A C 1
ATOM 1460 O O . ASP A 1 190 ? -17.527 9.370 -11.378 1.00 92.25 190 ASP A O 1
ATOM 1464 N N . LYS A 1 191 ? -15.872 7.879 -11.106 1.00 88.00 191 LYS A N 1
ATOM 1465 C CA . LYS A 1 191 ? -14.815 8.717 -11.705 1.00 88.00 191 LYS A CA 1
ATOM 1466 C C . LYS A 1 191 ? -13.882 7.968 -12.650 1.00 88.00 191 LYS A C 1
ATOM 1468 O O . LYS A 1 191 ? -13.391 6.884 -12.353 1.00 88.00 191 LYS A O 1
ATOM 1473 N N . GLN A 1 192 ? -13.570 8.619 -13.773 1.00 84.81 192 GLN A N 1
ATOM 1474 C CA . GLN A 1 192 ? -12.639 8.110 -14.789 1.00 84.81 192 GLN A CA 1
ATOM 1475 C C . GLN A 1 192 ? -11.187 8.103 -14.291 1.00 84.81 192 GLN A C 1
ATOM 1477 O O . GLN A 1 192 ? -10.494 7.101 -14.448 1.00 84.81 192 GLN A O 1
ATOM 1482 N N . VAL A 1 193 ? -10.752 9.207 -13.671 1.00 88.06 193 VAL A N 1
ATOM 1483 C CA . VAL A 1 193 ? -9.480 9.299 -12.942 1.00 88.06 193 VAL A CA 1
ATOM 1484 C C . VAL A 1 193 ? -9.760 8.920 -11.484 1.00 88.06 193 VAL A C 1
ATOM 1486 O O . VAL A 1 193 ? -10.573 9.597 -10.847 1.00 88.06 193 VAL A O 1
ATOM 1489 N N . PRO A 1 194 ? -9.171 7.828 -10.974 1.00 91.38 194 PRO A N 1
ATOM 1490 C CA . PRO A 1 194 ? -9.448 7.337 -9.632 1.00 91.38 194 PRO A CA 1
ATOM 1491 C C . PRO A 1 194 ? -8.581 8.003 -8.556 1.00 91.38 194 PRO A C 1
ATOM 1493 O O . PRO A 1 194 ? -7.697 8.799 -8.860 1.00 91.38 194 PRO A O 1
ATOM 1496 N N . ASP A 1 195 ? -8.803 7.612 -7.302 1.00 93.88 195 ASP A N 1
ATOM 1497 C CA . ASP A 1 195 ? -7.860 7.791 -6.198 1.00 93.88 195 ASP A CA 1
ATOM 1498 C C . ASP A 1 195 ? -7.470 6.441 -5.573 1.00 93.88 195 ASP A C 1
ATOM 1500 O O . ASP A 1 195 ? -8.159 5.438 -5.767 1.00 93.88 195 ASP A O 1
ATOM 1504 N N . SER A 1 196 ? -6.415 6.443 -4.751 1.00 96.44 196 SER A N 1
ATOM 1505 C CA . SER A 1 196 ? -5.894 5.271 -4.022 1.00 96.44 196 SER A CA 1
ATOM 1506 C C . SER A 1 196 ? -6.928 4.526 -3.150 1.00 96.44 196 SER A C 1
ATOM 1508 O O . SER A 1 196 ? -6.746 3.344 -2.857 1.00 96.44 196 SER A O 1
ATOM 1510 N N . ALA A 1 197 ? -8.029 5.163 -2.722 1.00 96.88 197 ALA A N 1
ATOM 1511 C CA . ALA A 1 197 ? -9.045 4.507 -1.891 1.00 96.88 197 ALA A CA 1
ATOM 1512 C C . ALA A 1 197 ? -9.968 3.587 -2.701 1.00 96.88 197 ALA A C 1
ATOM 1514 O O . ALA A 1 197 ? -10.136 2.409 -2.356 1.00 96.88 197 ALA A O 1
ATOM 1515 N N . CYS A 1 198 ? -10.510 4.082 -3.819 1.00 94.94 198 CYS A N 1
ATOM 1516 C CA . CYS A 1 198 ? -11.398 3.280 -4.657 1.00 94.94 198 CYS A CA 1
ATOM 1517 C C . CYS A 1 198 ? -10.633 2.142 -5.364 1.00 94.94 198 CYS A C 1
ATOM 1519 O O . CYS A 1 198 ? -11.150 1.029 -5.506 1.00 94.94 198 CYS A O 1
ATOM 1521 N N . THR A 1 199 ? -9.377 2.391 -5.760 1.00 93.88 199 THR A N 1
ATOM 1522 C CA . THR A 1 199 ? -8.504 1.397 -6.404 1.00 93.88 199 THR A CA 1
ATOM 1523 C C . THR A 1 199 ? -7.955 0.394 -5.407 1.00 93.88 199 THR A C 1
ATOM 1525 O O . THR A 1 199 ? -7.981 -0.797 -5.703 1.00 93.88 199 THR A O 1
ATOM 1528 N N . GLY A 1 200 ? -7.549 0.823 -4.208 1.00 94.62 200 GLY A N 1
ATOM 1529 C CA . GLY A 1 200 ? -7.203 -0.081 -3.112 1.00 94.62 200 GLY A CA 1
ATOM 1530 C C . GLY A 1 200 ? -8.352 -1.039 -2.791 1.00 94.62 200 GLY A C 1
ATOM 1531 O O . GLY A 1 200 ? -8.139 -2.247 -2.686 1.00 94.62 200 GLY A O 1
ATOM 1532 N N . THR A 1 201 ? -9.586 -0.529 -2.725 1.00 95.38 201 THR A N 1
ATOM 1533 C CA . THR A 1 201 ? -10.778 -1.363 -2.502 1.00 95.38 201 THR A CA 1
ATOM 1534 C C . THR A 1 201 ? -10.951 -2.393 -3.622 1.00 95.38 201 THR A C 1
ATOM 1536 O O . THR A 1 201 ? -11.112 -3.580 -3.334 1.00 95.38 201 THR A O 1
ATOM 1539 N N . ALA A 1 202 ? -10.806 -1.991 -4.890 1.00 92.38 202 ALA A N 1
ATOM 1540 C CA . ALA A 1 202 ? -10.862 -2.909 -6.031 1.00 92.38 202 ALA A CA 1
ATOM 1541 C C . ALA A 1 202 ? -9.738 -3.962 -6.028 1.00 92.38 202 ALA A C 1
ATOM 1543 O O . ALA A 1 202 ? -9.998 -5.131 -6.307 1.00 92.38 202 ALA A O 1
ATOM 1544 N N . LEU A 1 203 ? -8.507 -3.570 -5.687 1.00 90.44 203 LEU A N 1
ATOM 1545 C CA . LEU A 1 203 ? -7.338 -4.452 -5.629 1.00 90.44 203 LEU A CA 1
ATOM 1546 C C . LEU A 1 203 ? -7.454 -5.517 -4.536 1.00 90.44 203 LEU A C 1
ATOM 1548 O O . LEU A 1 203 ? -7.086 -6.667 -4.769 1.00 90.44 203 LEU A O 1
ATOM 1552 N N . PHE A 1 204 ? -7.937 -5.142 -3.348 1.00 93.94 204 PHE A N 1
ATOM 1553 C CA . PHE A 1 204 ? -7.934 -6.034 -2.189 1.00 93.94 204 PHE A CA 1
ATOM 1554 C C . PHE A 1 204 ? -9.255 -6.767 -1.956 1.00 93.94 204 PHE A C 1
ATOM 1556 O O . PHE A 1 204 ? -9.210 -7.830 -1.351 1.00 93.94 204 PHE A O 1
ATOM 1563 N N . SER A 1 205 ? -10.396 -6.274 -2.445 1.00 92.12 205 SER A N 1
ATOM 1564 C CA . SER A 1 205 ? -11.697 -6.965 -2.322 1.00 92.12 205 SER A CA 1
ATOM 1565 C C . SER A 1 205 ? -12.224 -7.567 -3.633 1.00 92.12 205 SER A C 1
ATOM 1567 O O . SER A 1 205 ? -13.135 -8.390 -3.619 1.00 92.12 205 SER A O 1
ATOM 1569 N N . GLY A 1 206 ? -11.684 -7.150 -4.784 1.00 88.62 206 GLY A N 1
ATOM 1570 C CA . GLY A 1 206 ? -12.226 -7.484 -6.105 1.00 88.62 206 GLY A CA 1
ATOM 1571 C C . GLY A 1 206 ? -13.461 -6.668 -6.520 1.00 88.62 206 GLY A C 1
ATOM 1572 O O . GLY A 1 206 ? -13.925 -6.816 -7.651 1.00 88.62 206 GLY A O 1
ATOM 1573 N N . ILE A 1 207 ? -13.983 -5.790 -5.654 1.00 91.56 207 ILE A N 1
ATOM 1574 C CA . ILE A 1 207 ? -15.166 -4.954 -5.905 1.00 91.56 207 ILE A CA 1
ATOM 1575 C C . ILE A 1 207 ? -14.747 -3.498 -6.137 1.00 91.56 207 ILE A C 1
ATOM 1577 O O . ILE A 1 207 ? -14.018 -2.914 -5.337 1.00 91.56 207 ILE A O 1
ATOM 1581 N N . LYS A 1 208 ? -15.215 -2.883 -7.233 1.00 91.56 208 LYS A N 1
ATOM 1582 C CA . LYS A 1 208 ? -14.994 -1.448 -7.478 1.00 91.56 208 LYS A CA 1
ATOM 1583 C C . LYS A 1 208 ? -15.866 -0.596 -6.558 1.00 91.56 208 LYS A C 1
ATOM 1585 O O . LYS A 1 208 ? -17.056 -0.867 -6.415 1.00 91.56 208 LYS A O 1
ATOM 1590 N N . ALA A 1 209 ? -15.269 0.463 -6.022 1.00 92.81 209 ALA A N 1
ATOM 1591 C CA . ALA A 1 209 ? -15.893 1.390 -5.086 1.00 92.81 209 ALA A CA 1
ATOM 1592 C C . ALA A 1 209 ? -16.067 2.807 -5.681 1.00 92.81 209 ALA A C 1
ATOM 1594 O O . ALA A 1 209 ? -15.429 3.130 -6.698 1.00 92.81 209 ALA A O 1
ATOM 1595 N N . PRO A 1 210 ? -16.878 3.668 -5.039 1.00 96.06 210 PRO A N 1
ATOM 1596 C CA . PRO A 1 210 ? -16.890 5.107 -5.283 1.00 96.06 210 PRO A CA 1
ATOM 1597 C C . PRO A 1 210 ? -15.568 5.781 -4.886 1.00 96.06 210 PRO A C 1
ATOM 1599 O O . PRO A 1 210 ? -14.869 5.339 -3.967 1.00 96.06 210 PRO A O 1
ATOM 1602 N N . TYR A 1 211 ? -15.238 6.881 -5.557 1.00 95.88 211 TYR A N 1
ATOM 1603 C CA . TYR A 1 211 ? -14.077 7.723 -5.273 1.00 95.88 211 TYR A CA 1
ATOM 1604 C C . TYR A 1 211 ? -14.008 8.143 -3.795 1.00 95.88 211 TYR A C 1
ATOM 1606 O O . TYR A 1 211 ? -15.021 8.490 -3.187 1.00 95.88 211 TYR A O 1
ATOM 1614 N N . TYR A 1 212 ? -12.796 8.171 -3.231 1.00 96.25 212 TYR A N 1
ATOM 1615 C CA . TYR A 1 212 ? -12.495 8.557 -1.842 1.00 96.25 212 TYR A CA 1
ATOM 1616 C C . TYR A 1 212 ? -13.040 7.639 -0.734 1.00 96.25 212 TYR A C 1
ATOM 1618 O O . TYR A 1 212 ? -12.817 7.925 0.446 1.00 96.25 212 TYR A O 1
ATOM 1626 N N . THR A 1 213 ? -13.742 6.557 -1.077 1.00 97.19 213 THR A N 1
ATOM 1627 C CA . THR A 1 213 ? -14.297 5.597 -0.110 1.00 97.19 213 THR A CA 1
ATOM 1628 C C . THR A 1 213 ? -13.384 4.377 0.053 1.00 97.19 213 THR A C 1
ATOM 1630 O O . THR A 1 213 ? -12.657 4.009 -0.870 1.00 97.19 213 THR A O 1
ATOM 1633 N N . LEU A 1 214 ? -13.383 3.765 1.241 1.00 94.88 214 LEU A N 1
ATOM 1634 C CA . LEU A 1 214 ? -12.501 2.649 1.602 1.00 94.88 214 LEU A CA 1
ATOM 1635 C C . LEU A 1 214 ? -13.304 1.418 1.993 1.00 94.88 214 LEU A C 1
ATOM 1637 O O . LEU A 1 214 ? -14.144 1.507 2.883 1.00 94.88 214 LEU A O 1
ATOM 1641 N N . GLY A 1 215 ? -13.011 0.277 1.366 1.00 95.56 215 GLY A N 1
ATOM 1642 C CA . GLY A 1 215 ? -13.558 -1.027 1.745 1.00 95.56 215 GLY A CA 1
ATOM 1643 C C . GLY A 1 215 ? -15.079 -1.119 1.650 1.00 95.56 215 GLY A C 1
ATOM 1644 O O . GLY A 1 215 ? -15.676 -1.935 2.343 1.00 95.56 215 GLY A O 1
ATOM 1645 N N . VAL A 1 216 ? -15.723 -0.278 0.844 1.00 96.75 216 VAL A N 1
ATOM 1646 C CA . VAL A 1 216 ? -17.181 -0.240 0.689 1.00 96.75 216 VAL A CA 1
ATOM 1647 C C . VAL A 1 216 ? -17.571 -0.359 -0.782 1.00 96.75 216 VAL A C 1
ATOM 1649 O O . VAL A 1 216 ? -16.792 -0.009 -1.668 1.00 96.75 216 VAL A O 1
ATOM 1652 N N . ASP A 1 217 ? -18.757 -0.895 -1.053 1.00 93.31 217 ASP A N 1
ATOM 1653 C CA . ASP A 1 217 ? -19.262 -1.083 -2.413 1.00 93.31 217 ASP A CA 1
ATOM 1654 C C . ASP A 1 217 ? -19.928 0.184 -2.997 1.00 93.31 217 ASP A C 1
ATOM 1656 O O . ASP A 1 217 ? -19.934 1.265 -2.406 1.00 93.31 217 ASP A O 1
ATOM 1660 N N . VAL A 1 218 ? -20.500 0.048 -4.196 1.00 93.38 218 VAL A N 1
ATOM 1661 C CA . VAL A 1 218 ? -21.161 1.132 -4.946 1.00 93.38 218 VAL A CA 1
ATOM 1662 C C . VAL A 1 218 ? -22.385 1.751 -4.245 1.00 93.38 218 VAL A C 1
ATOM 1664 O O . VAL A 1 218 ? -22.828 2.830 -4.642 1.00 93.38 218 VAL A O 1
ATOM 1667 N N . HIS A 1 219 ? -22.949 1.110 -3.217 1.00 94.12 219 HIS A N 1
ATOM 1668 C CA . HIS A 1 219 ? -24.084 1.655 -2.466 1.00 94.12 219 HIS A CA 1
ATOM 1669 C C . HIS A 1 219 ? -23.658 2.690 -1.420 1.00 94.12 219 HIS A C 1
ATOM 1671 O O . HIS A 1 219 ? -24.498 3.482 -0.979 1.00 94.12 219 HIS A O 1
ATOM 1677 N N . ALA A 1 220 ? -22.373 2.712 -1.052 1.00 90.50 220 ALA A N 1
ATOM 1678 C CA . ALA A 1 220 ? -21.821 3.689 -0.131 1.00 90.50 220 ALA A CA 1
ATOM 1679 C C . ALA A 1 220 ? -22.036 5.127 -0.612 1.00 90.50 220 ALA A C 1
ATOM 1681 O O . ALA A 1 220 ? -22.001 5.445 -1.805 1.00 90.50 220 ALA A O 1
ATOM 1682 N N . LYS A 1 221 ? -22.241 6.017 0.354 1.00 90.81 221 LYS A N 1
ATOM 1683 C CA . LYS A 1 221 ? -22.474 7.438 0.134 1.00 90.81 221 LYS A CA 1
ATOM 1684 C C . LYS A 1 221 ? -21.298 8.213 0.709 1.00 90.81 221 LYS A C 1
ATOM 1686 O O . LYS A 1 221 ? -21.067 8.195 1.915 1.00 90.81 221 LYS A O 1
ATOM 1691 N N . TYR A 1 222 ? -20.530 8.851 -0.176 1.00 93.69 222 TYR A N 1
ATOM 1692 C CA . TYR A 1 222 ? -19.354 9.652 0.171 1.00 93.69 222 TYR A CA 1
ATOM 1693 C C . TYR A 1 222 ? -19.668 10.610 1.331 1.00 93.69 222 TYR A C 1
ATOM 1695 O O . TYR A 1 222 ? -20.622 11.380 1.256 1.00 93.69 222 TYR A O 1
ATOM 1703 N N . GLY A 1 223 ? -18.879 10.552 2.406 1.00 94.75 223 GLY A N 1
ATOM 1704 C CA . GLY A 1 223 ? -19.063 11.372 3.612 1.00 94.75 223 GLY A CA 1
ATOM 1705 C C . GLY A 1 223 ? -20.310 11.072 4.465 1.00 94.75 223 GLY A C 1
ATOM 1706 O O . GLY A 1 223 ? -20.357 11.480 5.623 1.00 94.75 223 GLY A O 1
ATOM 1707 N N . GLU A 1 224 ? -21.299 10.327 3.969 1.00 95.44 224 GLU A N 1
ATOM 1708 C CA . GLU A 1 224 ? -22.516 9.987 4.712 1.00 95.44 224 GLU A CA 1
ATOM 1709 C C . GLU A 1 224 ? -22.305 8.708 5.531 1.00 95.44 224 GLU A C 1
ATOM 1711 O O . GLU A 1 224 ? -22.524 7.582 5.068 1.00 95.44 224 GLU A O 1
ATOM 1716 N N . CYS A 1 225 ? -21.892 8.892 6.787 1.00 96.00 225 CYS A N 1
ATOM 1717 C CA . CYS A 1 225 ? -21.666 7.797 7.726 1.00 96.00 225 CYS A CA 1
ATOM 1718 C C . CYS A 1 225 ? -22.886 6.876 7.868 1.00 96.00 225 CYS A C 1
ATOM 1720 O O . CYS A 1 225 ? -22.808 5.685 7.580 1.00 96.00 225 CYS A O 1
ATOM 1722 N N . LYS A 1 226 ? -24.029 7.428 8.284 1.00 95.19 226 LYS A N 1
ATOM 1723 C CA . LYS A 1 226 ? -25.204 6.643 8.675 1.00 95.19 226 LYS A CA 1
ATOM 1724 C C . LYS A 1 226 ? -25.775 5.779 7.549 1.00 95.19 226 LYS A C 1
ATOM 1726 O O . LYS A 1 226 ? -26.130 4.628 7.787 1.00 95.19 226 LYS A O 1
ATOM 1731 N N . GLU A 1 227 ? -25.842 6.307 6.328 1.00 94.19 227 GLU A N 1
ATOM 1732 C CA . GLU A 1 227 ? -26.353 5.557 5.175 1.00 94.19 227 GLU A CA 1
ATOM 1733 C C . GLU A 1 227 ? -25.341 4.526 4.656 1.00 94.19 227 GLU A C 1
ATOM 1735 O O . GLU A 1 227 ? -25.742 3.433 4.255 1.00 94.19 227 GLU A O 1
ATOM 1740 N N . THR A 1 228 ? -24.036 4.804 4.750 1.00 94.88 228 THR A N 1
ATOM 1741 C CA . THR A 1 228 ? -22.993 3.826 4.397 1.00 94.88 228 THR A CA 1
ATOM 1742 C C . THR A 1 228 ? -22.892 2.695 5.422 1.00 94.88 228 THR A C 1
ATOM 1744 O O . THR A 1 228 ? -22.755 1.535 5.041 1.00 94.88 228 THR A O 1
ATOM 1747 N N . MET A 1 229 ? -23.025 2.990 6.719 1.00 94.00 229 MET A N 1
ATOM 1748 C CA . MET A 1 229 ? -22.933 1.986 7.790 1.00 94.00 229 MET A CA 1
ATOM 1749 C C . MET A 1 229 ? -24.218 1.161 7.993 1.00 94.00 229 MET A C 1
ATOM 1751 O O . MET A 1 229 ? -24.284 0.307 8.877 1.00 94.00 229 MET A O 1
ATOM 1755 N N . LYS A 1 230 ? -25.244 1.400 7.169 1.00 93.81 230 LYS A N 1
ATOM 1756 C CA . LYS A 1 230 ? -26.610 0.879 7.314 1.00 93.81 230 LYS A CA 1
ATOM 1757 C C . LYS A 1 230 ? -26.741 -0.632 7.123 1.00 93.81 230 LYS A C 1
ATOM 1759 O O . LYS A 1 230 ? -27.550 -1.262 7.803 1.00 93.81 230 LYS A O 1
ATOM 1764 N N . TYR A 1 231 ? -25.968 -1.214 6.206 1.00 94.62 231 TYR A N 1
ATOM 1765 C CA . TYR A 1 231 ? -26.043 -2.636 5.871 1.00 94.62 231 TYR A CA 1
ATOM 1766 C C . TYR A 1 231 ? -24.649 -3.243 5.715 1.00 94.62 231 TYR A C 1
ATOM 1768 O O . TYR A 1 231 ? -23.867 -2.815 4.871 1.00 94.62 231 TYR A O 1
ATOM 1776 N N . LYS A 1 232 ? -24.367 -4.322 6.459 1.00 92.38 232 LYS A N 1
ATOM 1777 C CA . LYS A 1 232 ? -23.087 -5.050 6.374 1.00 92.38 232 LYS A CA 1
ATOM 1778 C C . LYS A 1 232 ? -22.787 -5.586 4.962 1.00 92.38 232 LYS A C 1
ATOM 1780 O O . LYS A 1 232 ? -21.629 -5.782 4.621 1.00 92.38 232 LYS A O 1
ATOM 1785 N N . SER A 1 233 ? -23.804 -5.795 4.124 1.00 93.38 233 SER A N 1
ATOM 1786 C CA . SER A 1 233 ? -23.635 -6.206 2.722 1.00 93.38 233 SER A CA 1
ATOM 1787 C C . SER A 1 233 ? -22.868 -5.199 1.861 1.00 93.38 233 SER A C 1
ATOM 1789 O O . SER A 1 233 ? -22.359 -5.593 0.820 1.00 93.38 233 SER A O 1
ATOM 1791 N N . TYR A 1 234 ? -22.764 -3.933 2.280 1.00 95.31 234 TYR A N 1
ATOM 1792 C CA . TYR A 1 234 ? -21.977 -2.913 1.580 1.00 95.31 234 TYR A CA 1
ATOM 1793 C C . TYR A 1 234 ? -20.469 -3.030 1.845 1.00 95.31 234 TYR A C 1
ATOM 1795 O O . TYR A 1 234 ? -19.695 -2.262 1.281 1.00 95.31 234 TYR A O 1
ATOM 1803 N N . PHE A 1 235 ? -20.039 -3.948 2.717 1.00 95.94 235 PHE A N 1
ATOM 1804 C CA . PHE A 1 235 ? -18.651 -4.111 3.153 1.00 95.94 235 PHE A CA 1
ATOM 1805 C C . PHE A 1 235 ? -18.054 -5.386 2.535 1.00 95.94 235 PHE A C 1
ATOM 1807 O O . PHE A 1 235 ? -18.175 -6.465 3.123 1.00 95.94 235 PHE A O 1
ATOM 1814 N N . PRO A 1 236 ? -17.451 -5.319 1.334 1.00 91.50 236 PRO A N 1
ATOM 1815 C CA . PRO A 1 236 ? -16.799 -6.475 0.740 1.00 91.50 236 PRO A CA 1
ATOM 1816 C C . PRO A 1 236 ? -15.556 -6.879 1.548 1.00 91.50 236 PRO A C 1
ATOM 1818 O O . PRO A 1 236 ? -14.735 -6.043 1.929 1.00 91.50 236 PRO A O 1
ATOM 1821 N N . GLU A 1 237 ? -15.412 -8.181 1.794 1.00 91.50 237 GLU A N 1
ATOM 1822 C CA . GLU A 1 237 ? -14.267 -8.739 2.517 1.00 91.50 237 GLU A CA 1
ATOM 1823 C C . GLU A 1 237 ? -12.975 -8.606 1.704 1.00 91.50 237 GLU A C 1
ATOM 1825 O O . GLU A 1 237 ? -12.957 -8.810 0.486 1.00 91.50 237 GLU A O 1
ATOM 1830 N N . SER A 1 238 ? -11.869 -8.294 2.381 1.00 93.12 238 SER A N 1
ATOM 1831 C CA . SER A 1 238 ? -10.567 -8.186 1.724 1.00 93.12 238 SER A CA 1
ATOM 1832 C C . SER A 1 238 ? -9.876 -9.548 1.602 1.00 93.12 238 SER A C 1
ATOM 1834 O O . SER A 1 238 ? -10.117 -10.490 2.363 1.00 93.12 238 SER A O 1
ATOM 1836 N N . ILE A 1 239 ? -8.913 -9.638 0.684 1.00 90.75 239 ILE A N 1
ATOM 1837 C CA . ILE A 1 239 ? -8.010 -10.781 0.535 1.00 90.75 239 ILE A CA 1
ATOM 1838 C C . ILE A 1 239 ? -7.240 -11.082 1.827 1.00 90.75 239 ILE A C 1
ATOM 1840 O O . ILE A 1 239 ? -6.850 -12.226 2.043 1.00 90.75 239 ILE A O 1
ATOM 1844 N N . MET A 1 240 ? -7.079 -10.098 2.723 1.00 93.56 240 MET A N 1
ATOM 1845 C CA . MET A 1 240 ? -6.490 -10.325 4.040 1.00 93.56 240 MET A CA 1
ATOM 1846 C C . MET A 1 240 ? -7.458 -11.040 4.992 1.00 93.56 240 MET A C 1
ATOM 1848 O O . MET A 1 240 ? 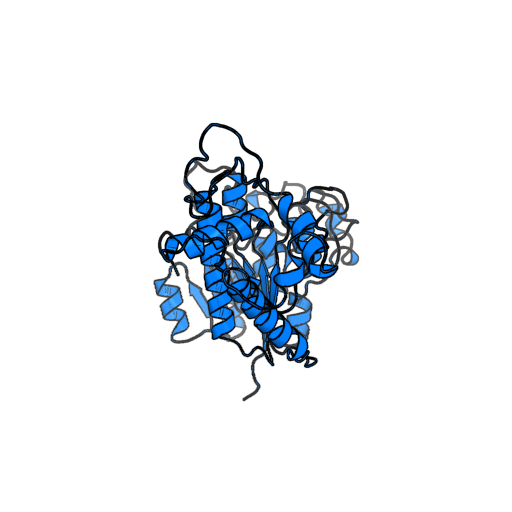-7.004 -11.935 5.706 1.00 93.56 240 MET A O 1
ATOM 1852 N N . THR A 1 241 ? -8.769 -10.751 4.962 1.00 93.44 241 THR A N 1
ATOM 1853 C CA . THR A 1 241 ? -9.760 -11.566 5.694 1.00 93.44 241 THR A CA 1
ATOM 1854 C C . THR A 1 241 ? -9.737 -13.008 5.186 1.00 93.44 241 THR A C 1
ATOM 1856 O O . THR A 1 241 ? -9.607 -13.945 5.975 1.00 93.44 241 THR A O 1
ATOM 1859 N N . TYR A 1 242 ? -9.784 -13.209 3.864 1.00 91.12 242 TYR A N 1
ATOM 1860 C CA . TYR A 1 242 ? -9.728 -14.553 3.274 1.00 91.12 242 TYR A CA 1
ATOM 1861 C C . TYR A 1 242 ? -8.412 -15.283 3.582 1.00 91.12 242 TYR A C 1
ATOM 1863 O O . TYR A 1 242 ? -8.413 -16.496 3.790 1.00 91.12 242 TYR A O 1
ATOM 1871 N N . ALA A 1 243 ? -7.289 -14.565 3.654 1.00 92.12 243 ALA A N 1
ATOM 1872 C CA . ALA A 1 243 ? -6.005 -15.133 4.043 1.00 92.12 243 ALA A CA 1
ATOM 1873 C C . ALA A 1 243 ? -5.973 -15.552 5.523 1.00 92.12 243 ALA A C 1
ATOM 1875 O O . ALA A 1 243 ? -5.487 -16.642 5.816 1.00 92.12 243 ALA A O 1
ATOM 1876 N N . GLN A 1 244 ? -6.532 -14.753 6.439 1.00 93.75 244 GLN A N 1
ATOM 1877 C CA . GLN A 1 244 ? -6.678 -15.135 7.852 1.00 93.75 244 GLN A CA 1
ATOM 1878 C C . GLN A 1 244 ? -7.599 -16.346 8.028 1.00 93.75 244 GLN A C 1
ATOM 1880 O O . GLN A 1 244 ? -7.246 -17.281 8.742 1.00 93.75 244 GLN A O 1
ATOM 1885 N N . ALA A 1 245 ? -8.731 -16.381 7.317 1.00 91.69 245 ALA A N 1
ATOM 1886 C CA . ALA A 1 245 ? -9.635 -17.534 7.293 1.00 91.69 245 ALA A CA 1
ATOM 1887 C C . ALA A 1 245 ? -8.981 -18.804 6.706 1.00 91.69 245 ALA A C 1
ATOM 1889 O O . ALA A 1 245 ? -9.414 -19.915 6.998 1.00 91.69 245 ALA A O 1
ATOM 1890 N N . ALA A 1 246 ? -7.923 -18.648 5.904 1.00 90.00 246 ALA A N 1
ATOM 1891 C CA . ALA A 1 246 ? -7.079 -19.723 5.383 1.00 90.00 246 ALA A CA 1
ATOM 1892 C C . ALA A 1 246 ? -5.796 -19.957 6.216 1.00 90.00 246 ALA A C 1
ATOM 1894 O O . ALA A 1 246 ? -4.814 -20.483 5.683 1.00 90.00 246 ALA A O 1
ATOM 1895 N N . GLU A 1 247 ? -5.792 -19.539 7.488 1.00 92.94 247 GLU A N 1
ATOM 1896 C CA . GLU A 1 247 ? -4.704 -19.711 8.467 1.00 92.94 247 GLU A CA 1
ATOM 1897 C C . GLU A 1 247 ? -3.343 -19.146 8.010 1.00 92.94 247 GLU A C 1
ATOM 1899 O O . GLU A 1 247 ? -2.270 -19.638 8.375 1.00 92.94 247 GLU A O 1
ATOM 1904 N N . LYS A 1 248 ? -3.361 -18.088 7.189 1.00 93.31 248 LYS A N 1
ATOM 1905 C CA . LYS A 1 248 ? -2.150 -17.376 6.768 1.00 93.31 248 LYS A CA 1
ATOM 1906 C C . LYS A 1 248 ? -1.811 -16.249 7.731 1.00 93.31 248 LYS A C 1
ATOM 1908 O O . LYS A 1 248 ? -2.681 -15.473 8.130 1.00 93.31 248 LYS A O 1
ATOM 1913 N N . LEU A 1 249 ? -0.517 -16.075 7.994 1.00 96.56 249 LEU A N 1
ATOM 1914 C CA . LEU A 1 249 ? -0.031 -14.832 8.586 1.00 96.56 249 LEU A CA 1
ATOM 1915 C C . LEU A 1 249 ? -0.317 -13.682 7.619 1.00 96.56 249 LEU A C 1
ATOM 1917 O O . LEU A 1 249 ? -0.127 -13.808 6.408 1.00 96.56 249 LEU A O 1
ATOM 1921 N N . THR A 1 250 ? -0.763 -12.558 8.157 1.00 97.62 250 THR A N 1
ATOM 1922 C CA . THR A 1 250 ? -1.191 -11.391 7.379 1.00 97.62 250 THR A CA 1
ATOM 1923 C C . THR A 1 250 ? -0.554 -10.121 7.903 1.00 97.62 250 THR A C 1
ATOM 1925 O O . THR A 1 250 ? -0.197 -10.032 9.079 1.00 97.62 250 THR A O 1
ATOM 1928 N N . GLY A 1 251 ? -0.381 -9.140 7.024 1.00 96.75 251 GLY A N 1
ATOM 1929 C CA . GLY A 1 251 ? 0.222 -7.869 7.392 1.00 96.75 251 GLY A CA 1
ATOM 1930 C C . GLY A 1 251 ? 0.639 -7.021 6.201 1.00 96.75 251 GLY A C 1
ATOM 1931 O O . GLY A 1 251 ? 0.585 -7.461 5.048 1.00 96.75 251 GLY A O 1
ATOM 1932 N N . PHE A 1 252 ? 1.087 -5.802 6.486 1.00 97.12 252 PHE A N 1
ATOM 1933 C CA . PHE A 1 252 ? 1.574 -4.886 5.466 1.00 97.12 252 PHE A CA 1
ATOM 1934 C C . PHE A 1 252 ? 2.756 -4.024 5.916 1.00 97.12 252 PHE A C 1
ATOM 1936 O O . PHE A 1 252 ? 2.972 -3.768 7.103 1.00 97.12 252 PHE A O 1
ATOM 1943 N N . VAL A 1 253 ? 3.495 -3.542 4.920 1.00 96.38 253 VAL A N 1
ATOM 1944 C CA . VAL A 1 253 ? 4.554 -2.537 5.036 1.00 96.38 253 VAL A CA 1
ATOM 1945 C C . VAL A 1 253 ? 4.245 -1.407 4.058 1.00 96.38 253 VAL A C 1
ATOM 1947 O O . VAL A 1 253 ? 3.917 -1.664 2.901 1.00 96.38 253 VAL A O 1
ATOM 1950 N N . THR A 1 254 ? 4.344 -0.158 4.502 1.00 95.19 254 THR A N 1
ATOM 1951 C CA . THR A 1 254 ? 4.130 1.023 3.657 1.00 95.19 254 THR A CA 1
ATOM 1952 C C . THR A 1 254 ? 5.072 2.164 4.023 1.00 95.19 254 THR A C 1
ATOM 1954 O O . THR A 1 254 ? 5.480 2.294 5.177 1.00 95.19 254 THR A O 1
ATOM 1957 N N . THR A 1 255 ? 5.394 3.018 3.051 1.00 92.25 255 THR A N 1
ATOM 1958 C CA . THR A 1 255 ? 6.094 4.288 3.289 1.00 92.25 255 THR A CA 1
ATOM 1959 C C . THR A 1 255 ? 5.146 5.471 3.582 1.00 92.25 255 THR A C 1
ATOM 1961 O O . THR A 1 255 ? 5.609 6.580 3.853 1.00 92.25 255 THR A O 1
ATOM 1964 N N . SER A 1 256 ? 3.821 5.263 3.615 1.00 90.75 256 SER A N 1
ATOM 1965 C CA . SER A 1 256 ? 2.831 6.247 4.096 1.00 90.75 256 SER A CA 1
ATOM 1966 C C . SER A 1 256 ? 2.504 6.094 5.588 1.00 90.75 256 SER A C 1
ATOM 1968 O O . SER A 1 256 ? 3.060 5.265 6.311 1.00 90.75 256 SER A O 1
ATOM 1970 N N . ARG A 1 257 ? 1.507 6.859 6.051 1.00 92.06 257 ARG A N 1
ATOM 1971 C CA . ARG A 1 257 ? 0.718 6.523 7.243 1.00 92.06 257 ARG A CA 1
ATOM 1972 C C . ARG A 1 257 ? 0.119 5.124 7.088 1.00 92.06 257 ARG A C 1
ATOM 1974 O O . ARG A 1 257 ? -0.392 4.799 6.019 1.00 92.06 257 ARG A O 1
ATOM 1981 N N . VAL A 1 258 ? 0.104 4.328 8.157 1.00 95.12 258 VAL A N 1
ATOM 1982 C CA . VAL A 1 258 ? -0.564 3.002 8.176 1.00 95.12 258 VAL A CA 1
ATOM 1983 C C . VAL A 1 258 ? -2.098 3.083 8.033 1.00 95.12 258 VAL A C 1
ATOM 1985 O O . VAL A 1 258 ? -2.756 2.088 7.740 1.00 95.12 258 VAL A O 1
ATOM 1988 N N . THR A 1 259 ? -2.649 4.282 8.221 1.00 95.56 259 THR A N 1
ATOM 1989 C CA . THR A 1 259 ? -4.058 4.674 8.055 1.00 95.56 259 THR A CA 1
ATOM 1990 C C . THR A 1 259 ? -4.360 5.331 6.707 1.00 95.56 259 THR A C 1
ATOM 1992 O O . THR A 1 259 ? -5.510 5.666 6.448 1.00 95.56 259 THR A O 1
ATOM 1995 N N . HIS A 1 260 ? -3.355 5.506 5.838 1.00 94.94 260 HIS A N 1
ATOM 1996 C CA . HIS A 1 260 ? -3.554 6.020 4.482 1.00 94.94 260 HIS A CA 1
ATOM 1997 C C . HIS A 1 260 ? -4.490 5.101 3.676 1.00 94.94 260 HIS A C 1
ATOM 1999 O O . HIS A 1 260 ? -4.689 3.944 4.038 1.00 94.94 260 HIS A O 1
ATOM 2005 N N . ALA A 1 261 ? -5.032 5.577 2.554 1.00 95.81 261 ALA A N 1
ATOM 2006 C CA . ALA A 1 261 ? -6.034 4.840 1.786 1.00 95.81 261 ALA A CA 1
ATOM 2007 C C . ALA A 1 261 ? -5.577 3.441 1.337 1.00 95.81 261 ALA A C 1
ATOM 2009 O O . ALA A 1 261 ? -6.234 2.442 1.615 1.00 95.81 261 ALA A O 1
ATOM 2010 N N . THR A 1 262 ? -4.423 3.359 0.688 1.00 95.25 262 THR A N 1
ATOM 2011 C CA . THR A 1 262 ? -3.875 2.137 0.092 1.00 95.25 262 THR A CA 1
ATOM 2012 C C . THR A 1 262 ? -3.571 1.026 1.118 1.00 95.25 262 THR A C 1
ATOM 2014 O O . THR A 1 262 ? -3.779 -0.148 0.796 1.00 95.25 262 THR A O 1
ATOM 2017 N N . PRO A 1 263 ? -3.064 1.285 2.346 1.00 96.81 263 PRO A N 1
ATOM 2018 C CA . PRO A 1 263 ? -3.022 0.274 3.407 1.00 96.81 263 PRO A CA 1
ATOM 2019 C C . PRO A 1 263 ? -4.390 0.061 4.074 1.00 96.81 263 PRO A C 1
ATOM 2021 O O . PRO A 1 263 ? -4.752 -1.090 4.322 1.00 96.81 263 PRO A O 1
ATOM 2024 N N . ALA A 1 264 ? -5.176 1.118 4.309 1.00 98.00 264 ALA A N 1
ATOM 2025 C CA . ALA A 1 264 ? -6.493 1.024 4.942 1.00 98.00 264 ALA A CA 1
ATOM 2026 C C . ALA A 1 264 ? -7.490 0.176 4.142 1.00 98.00 264 ALA A C 1
ATOM 2028 O O . ALA A 1 264 ? -8.244 -0.584 4.735 1.00 98.00 264 ALA A O 1
ATOM 2029 N N . ALA A 1 265 ? -7.428 0.187 2.810 1.00 96.31 265 ALA A N 1
ATOM 2030 C CA . ALA A 1 265 ? -8.256 -0.654 1.946 1.00 96.31 265 ALA A CA 1
ATOM 2031 C C . ALA A 1 265 ? -8.056 -2.175 2.149 1.00 96.31 265 ALA A C 1
ATOM 2033 O O . ALA A 1 265 ? -8.824 -2.974 1.618 1.00 96.31 265 ALA A O 1
ATOM 2034 N N . THR A 1 266 ? -7.045 -2.599 2.919 1.00 96.62 266 THR A N 1
ATOM 2035 C CA . THR A 1 266 ? -6.880 -4.006 3.320 1.00 96.62 266 THR A CA 1
ATOM 2036 C C . THR A 1 266 ? -7.707 -4.400 4.552 1.00 96.62 266 THR A C 1
ATOM 2038 O O . THR A 1 266 ? -7.826 -5.598 4.818 1.00 96.62 266 THR A O 1
ATOM 2041 N N . TYR A 1 267 ? -8.264 -3.439 5.305 1.00 98.00 267 TYR A N 1
ATOM 2042 C CA . TYR A 1 267 ? -8.912 -3.702 6.599 1.00 98.00 267 TYR A CA 1
ATOM 2043 C C . TYR A 1 267 ? -10.055 -2.769 7.029 1.00 98.00 267 TYR A C 1
ATOM 2045 O O . TYR A 1 267 ? -10.746 -3.103 7.985 1.00 98.00 267 TYR A O 1
ATOM 2053 N N . ALA A 1 268 ? -10.212 -1.593 6.420 1.00 98.19 268 ALA A N 1
ATOM 2054 C CA . ALA A 1 268 ? -11.115 -0.549 6.892 1.00 98.19 268 ALA A CA 1
ATOM 2055 C C . ALA A 1 268 ? -12.314 -0.355 5.966 1.00 98.19 268 ALA A C 1
ATOM 2057 O O . ALA A 1 268 ? -12.173 -0.356 4.744 1.00 98.19 268 ALA A O 1
ATOM 2058 N N . HIS A 1 269 ? -13.461 -0.074 6.578 1.00 98.00 269 HIS A N 1
ATOM 2059 C CA . HIS A 1 269 ? -14.710 0.298 5.928 1.00 98.00 269 HIS A CA 1
ATOM 2060 C C . HIS A 1 269 ? -15.034 1.753 6.307 1.00 98.00 269 HIS A C 1
ATOM 2062 O O . HIS A 1 269 ? -15.269 2.059 7.478 1.00 98.00 269 HIS A O 1
ATOM 2068 N N . SER A 1 270 ? -14.988 2.682 5.349 1.00 97.38 270 SER A N 1
ATOM 2069 C CA . SER A 1 270 ? -15.248 4.110 5.586 1.00 97.38 270 SER A CA 1
ATOM 2070 C C . SER A 1 270 ? -15.810 4.809 4.339 1.00 97.38 270 SER A C 1
ATOM 2072 O O . SER A 1 270 ? -15.249 4.650 3.252 1.00 97.38 270 SER A O 1
ATOM 2074 N N . PRO A 1 271 ? -16.836 5.674 4.470 1.00 96.94 271 PRO A N 1
ATOM 2075 C CA . PRO A 1 271 ? -17.310 6.530 3.378 1.00 96.94 271 PRO A CA 1
ATOM 2076 C C . PRO A 1 271 ? -16.360 7.697 3.054 1.00 96.94 271 PRO A C 1
ATOM 2078 O O . PRO A 1 271 ? -16.684 8.520 2.198 1.00 96.94 271 PRO A O 1
ATOM 2081 N N . HIS A 1 272 ? -15.229 7.830 3.757 1.00 96.69 272 HIS A N 1
ATOM 2082 C CA . HIS A 1 272 ? -14.275 8.917 3.547 1.00 96.69 272 HIS A CA 1
ATOM 2083 C C . HIS A 1 272 ? -12.853 8.523 3.987 1.00 96.69 272 HIS A C 1
ATOM 2085 O O . HIS A 1 272 ? -12.614 8.217 5.161 1.00 96.69 272 HIS A O 1
ATOM 2091 N N . ARG A 1 273 ? -11.881 8.559 3.064 1.00 96.00 273 ARG A N 1
ATOM 2092 C CA . ARG A 1 273 ? -10.491 8.133 3.330 1.00 96.00 273 ARG A CA 1
ATOM 2093 C C . ARG A 1 273 ? -9.746 8.967 4.373 1.00 96.00 273 ARG A C 1
ATOM 2095 O O . ARG A 1 273 ? -8.839 8.445 5.006 1.00 96.00 273 ARG A O 1
ATOM 2102 N N . GLU A 1 274 ? -10.115 10.234 4.583 1.00 93.94 274 GLU A N 1
ATOM 2103 C CA . GLU A 1 274 ? -9.436 11.087 5.577 1.00 93.94 274 GLU A CA 1
ATOM 2104 C C . GLU A 1 274 ? -9.898 10.881 7.027 1.00 93.94 274 GLU A C 1
ATOM 2106 O O . GLU A 1 274 ? -9.378 11.546 7.926 1.00 93.94 274 GLU A O 1
ATOM 2111 N N . TRP A 1 275 ? -10.866 9.999 7.302 1.00 95.94 275 TRP A N 1
ATOM 2112 C CA . TRP A 1 275 ? -11.318 9.707 8.674 1.00 95.94 275 TRP A CA 1
ATOM 2113 C C . TRP A 1 275 ? -10.312 8.808 9.418 1.00 95.94 275 TRP A C 1
ATOM 2115 O O . TRP A 1 275 ? -10.654 7.799 10.031 1.00 95.94 275 TRP A O 1
ATOM 2125 N N . GLU A 1 276 ? -9.033 9.181 9.335 1.00 94.62 276 GLU A N 1
ATOM 2126 C CA . GLU A 1 276 ? -7.883 8.441 9.846 1.00 94.62 276 GLU A CA 1
ATOM 2127 C C . GLU A 1 276 ? -7.803 8.453 11.380 1.00 94.62 276 GLU A C 1
ATOM 2129 O O . GLU A 1 276 ? -7.298 7.501 11.967 1.00 94.62 276 GLU A O 1
ATOM 2134 N N . CYS A 1 277 ? -8.320 9.500 12.034 1.00 93.12 277 CYS A N 1
ATOM 2135 C CA . CYS A 1 277 ? -8.567 9.546 13.478 1.00 93.12 277 CYS A CA 1
ATOM 2136 C C . CYS A 1 277 ? -9.882 10.284 13.789 1.00 93.12 277 CYS A C 1
ATOM 2138 O O . CYS A 1 277 ? -10.461 10.945 12.925 1.00 93.12 277 CYS A O 1
ATOM 2140 N N . ASP A 1 278 ? -10.340 10.207 15.037 1.00 93.56 278 ASP A N 1
ATOM 2141 C CA . ASP A 1 278 ? -11.591 10.810 15.511 1.00 93.56 278 ASP A CA 1
ATOM 2142 C C . ASP A 1 278 ? -11.655 12.336 15.327 1.00 93.56 278 ASP A C 1
ATOM 2144 O O . ASP A 1 278 ? -12.719 12.875 15.039 1.00 93.56 278 ASP A O 1
ATOM 2148 N N . GLY A 1 279 ? -10.518 13.039 15.368 1.00 90.81 279 GLY A N 1
ATOM 2149 C CA . GLY A 1 279 ? -10.450 14.478 15.084 1.00 90.81 279 GLY A CA 1
ATOM 2150 C C . GLY A 1 279 ? -10.827 14.890 13.649 1.00 90.81 279 GLY A C 1
ATOM 2151 O O . GLY A 1 279 ? -10.959 16.090 13.398 1.00 90.81 279 GLY A O 1
ATOM 2152 N N . LYS A 1 280 ? -10.983 13.925 12.729 1.00 91.12 280 LYS A N 1
ATOM 2153 C CA . LYS A 1 280 ? -11.426 14.102 11.332 1.00 91.12 280 LYS A CA 1
ATOM 2154 C C . LYS A 1 280 ? -12.843 13.575 11.059 1.00 91.12 280 LYS A C 1
ATOM 2156 O O . LYS A 1 280 ? -13.366 13.850 9.981 1.00 91.12 280 LYS A O 1
ATOM 2161 N N . LEU A 1 281 ? -13.459 12.844 11.994 1.00 93.50 281 LEU A N 1
ATOM 2162 C CA . LEU A 1 281 ? -14.873 12.471 11.894 1.00 93.50 281 LEU A CA 1
ATOM 2163 C C . LEU A 1 281 ? -15.740 13.727 12.104 1.00 93.50 281 LEU A C 1
ATOM 2165 O O . LEU A 1 281 ? -15.482 14.481 13.049 1.00 93.50 281 LEU A O 1
ATOM 2169 N N . PRO A 1 282 ? -16.754 13.985 11.260 1.00 93.19 282 PRO A N 1
ATOM 2170 C CA . PRO A 1 282 ? -17.701 15.060 11.518 1.00 93.19 282 PRO A CA 1
ATOM 2171 C C . PRO A 1 282 ? -18.625 14.674 12.695 1.00 93.19 282 PRO A C 1
ATOM 2173 O O . PRO A 1 282 ? -18.828 13.480 12.935 1.00 93.19 282 PRO A O 1
ATOM 2176 N N . PRO A 1 283 ? -19.181 15.641 13.454 1.00 91.38 283 PRO A N 1
ATOM 2177 C CA . PRO A 1 283 ? -19.949 15.364 14.676 1.00 91.38 283 PRO A CA 1
ATOM 2178 C C . PRO A 1 283 ? -21.130 14.395 14.501 1.00 91.38 283 PRO A C 1
ATOM 2180 O O . PRO A 1 283 ? -21.476 13.668 15.428 1.00 91.38 283 PRO A O 1
ATOM 2183 N N . GLU A 1 284 ? -21.735 14.378 13.316 1.00 92.19 284 GLU A N 1
ATOM 2184 C CA . GLU A 1 284 ? -22.853 13.522 12.924 1.00 92.19 284 GLU A CA 1
ATOM 2185 C C . GLU A 1 284 ? -22.460 12.082 12.543 1.00 92.19 284 GLU A C 1
ATOM 2187 O O . GLU A 1 284 ? -23.336 11.232 12.403 1.00 92.19 284 GLU A O 1
ATOM 2192 N N . ALA A 1 285 ? -21.169 11.767 12.391 1.00 93.75 285 ALA A N 1
ATOM 2193 C CA . ALA A 1 285 ? -20.694 10.431 12.015 1.00 93.75 285 ALA A CA 1
ATOM 2194 C C . ALA A 1 285 ? -20.590 9.473 13.219 1.00 93.75 285 ALA A C 1
ATOM 2196 O O . ALA A 1 285 ? -19.587 8.779 13.394 1.00 93.75 285 ALA A O 1
ATOM 2197 N N . THR A 1 286 ? -21.625 9.433 14.064 1.00 89.06 286 THR A N 1
ATOM 2198 C CA . THR A 1 286 ? -21.600 8.729 15.359 1.00 89.06 286 THR A CA 1
ATOM 2199 C C . THR A 1 286 ? -21.476 7.208 15.252 1.00 89.06 286 THR A C 1
ATOM 2201 O O . THR A 1 286 ? -20.917 6.563 16.138 1.00 89.06 286 THR A O 1
ATOM 2204 N N . GLU A 1 287 ? -21.963 6.632 14.157 1.00 91.94 287 GLU A N 1
ATOM 2205 C CA . GLU A 1 287 ? -21.911 5.206 13.840 1.00 91.94 287 GLU A CA 1
ATOM 2206 C C . GLU A 1 287 ? -20.561 4.777 13.231 1.00 91.94 287 GLU A C 1
ATOM 2208 O O . GLU A 1 287 ? -20.293 3.580 13.102 1.00 91.94 287 GLU A O 1
ATOM 2213 N N . CYS A 1 288 ? -19.695 5.728 12.866 1.00 95.88 288 CYS A N 1
ATOM 2214 C CA . CYS A 1 288 ? -18.432 5.457 12.189 1.00 95.88 288 CYS A CA 1
ATOM 2215 C C . CYS A 1 288 ? -17.263 5.399 13.167 1.00 95.88 288 CYS A C 1
ATOM 2217 O O . CYS A 1 288 ? -17.065 6.257 14.026 1.00 95.88 288 CYS A O 1
ATOM 2219 N N . LYS A 1 289 ? -16.433 4.372 12.993 1.00 96.75 289 LYS A N 1
ATOM 2220 C CA . LYS A 1 289 ? -15.167 4.216 13.701 1.00 96.75 289 LYS A CA 1
ATOM 2221 C C . LYS A 1 289 ? -14.044 4.776 12.829 1.00 96.75 289 LYS A C 1
ATOM 2223 O O . LYS A 1 289 ? -13.977 4.439 11.650 1.00 96.75 289 LYS A O 1
ATOM 2228 N N . ASP A 1 290 ? -13.156 5.593 13.392 1.0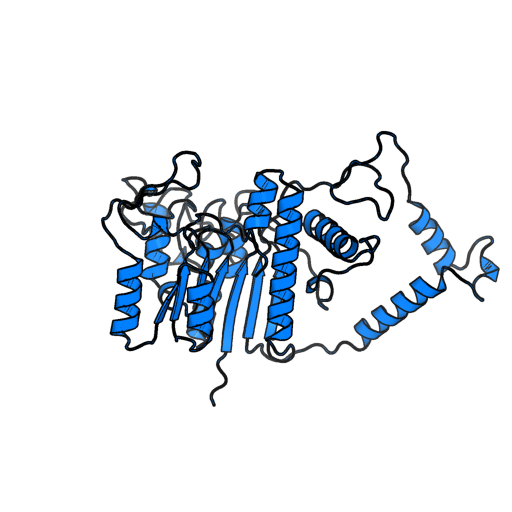0 97.31 290 ASP A N 1
ATOM 2229 C CA . ASP A 1 290 ? -11.992 6.091 12.654 1.00 97.31 290 ASP A CA 1
ATOM 2230 C C . ASP A 1 290 ? -11.049 4.953 12.228 1.00 97.31 290 ASP A C 1
ATOM 2232 O O . ASP A 1 290 ? -10.973 3.912 12.885 1.00 97.31 290 ASP A O 1
ATOM 2236 N N . ILE A 1 291 ? -10.327 5.143 11.123 1.00 97.94 291 ILE A N 1
ATOM 2237 C CA . ILE A 1 291 ? -9.506 4.093 10.497 1.00 97.94 291 ILE A CA 1
ATOM 2238 C C . ILE A 1 291 ? -8.410 3.598 11.459 1.00 97.94 291 ILE A C 1
ATOM 2240 O O . ILE A 1 291 ? -8.151 2.396 11.513 1.00 97.94 291 ILE A O 1
ATOM 2244 N N . ALA A 1 292 ? -7.811 4.474 12.281 1.00 97.06 292 ALA A N 1
ATOM 2245 C CA . ALA A 1 292 ? -6.845 4.057 13.302 1.00 97.06 292 ALA A CA 1
ATOM 2246 C C . ALA A 1 292 ? -7.468 3.120 14.350 1.00 97.06 292 ALA A C 1
ATOM 2248 O O . ALA A 1 292 ? -6.845 2.123 14.724 1.00 97.06 292 ALA A O 1
ATOM 2249 N N . ARG A 1 293 ? -8.698 3.394 14.805 1.00 97.88 293 ARG A N 1
ATOM 2250 C CA . ARG A 1 293 ? -9.446 2.475 15.675 1.00 97.88 293 ARG A CA 1
ATOM 2251 C C . ARG A 1 293 ? -9.815 1.177 14.962 1.00 97.88 293 ARG A C 1
ATOM 2253 O O . ARG A 1 293 ? -9.629 0.125 15.566 1.00 97.88 293 ARG A O 1
ATOM 2260 N N . GLN A 1 294 ? -10.276 1.216 13.707 1.00 98.44 294 GLN A N 1
ATOM 2261 C CA . GLN A 1 294 ? -10.570 -0.004 12.934 1.00 98.44 294 GLN A CA 1
ATOM 2262 C C . GLN A 1 294 ? -9.337 -0.916 12.838 1.00 98.44 294 GLN A C 1
ATOM 2264 O O . GLN A 1 294 ? -9.430 -2.108 13.116 1.00 98.44 294 GLN A O 1
ATOM 2269 N N . MET A 1 295 ? -8.153 -0.344 12.581 1.00 97.88 295 MET A N 1
ATOM 2270 C CA . MET A 1 295 ? -6.885 -1.085 12.490 1.00 97.88 295 MET A CA 1
ATOM 2271 C C . MET A 1 295 ? -6.516 -1.869 13.767 1.00 97.88 295 MET A C 1
ATOM 2273 O O . MET A 1 295 ? -5.739 -2.819 13.712 1.00 97.88 295 MET A O 1
ATOM 2277 N N . ILE A 1 296 ? -7.012 -1.437 14.929 1.00 98.00 296 ILE A N 1
ATOM 2278 C CA . ILE A 1 296 ? -6.578 -1.916 16.251 1.00 98.00 296 ILE A CA 1
ATOM 2279 C C . ILE A 1 296 ? -7.669 -2.730 16.949 1.00 98.00 296 ILE A C 1
ATOM 2281 O O . ILE A 1 296 ? -7.360 -3.665 17.684 1.00 98.00 296 ILE A O 1
ATOM 2285 N N . GLU A 1 297 ? -8.934 -2.369 16.746 1.00 97.69 297 GLU A N 1
ATOM 2286 C CA . GLU A 1 297 ? -10.083 -2.969 17.423 1.00 97.69 297 GLU A CA 1
ATOM 2287 C C . GLU A 1 297 ? -10.740 -4.087 16.594 1.00 97.69 297 GLU A C 1
ATOM 2289 O O . GLU A 1 297 ? -11.281 -5.028 17.182 1.00 97.69 297 GLU A O 1
ATOM 2294 N N . ASP A 1 298 ? -10.666 -4.024 15.258 1.00 97.88 298 ASP A N 1
ATOM 2295 C CA . ASP A 1 298 ? -11.458 -4.867 14.354 1.00 97.88 298 ASP A CA 1
ATOM 2296 C C . ASP A 1 298 ? -10.601 -5.804 13.488 1.00 97.88 298 ASP A C 1
ATOM 2298 O O . ASP A 1 298 ? -9.452 -5.522 13.140 1.00 97.88 298 ASP A O 1
ATOM 2302 N N . ALA A 1 299 ? -11.176 -6.950 13.126 1.00 96.88 299 ALA A N 1
ATOM 2303 C CA . ALA A 1 299 ? -10.603 -7.825 12.108 1.00 96.88 299 ALA A CA 1
ATOM 2304 C C . ALA A 1 299 ? -10.812 -7.208 10.703 1.00 96.88 299 ALA A C 1
ATOM 2306 O O . ALA A 1 299 ? -11.829 -6.550 10.496 1.00 96.88 299 ALA A O 1
ATOM 2307 N N . PRO A 1 300 ? -9.893 -7.424 9.743 1.00 97.50 300 PRO A N 1
ATOM 2308 C CA . PRO A 1 300 ? -8.727 -8.302 9.848 1.00 97.50 300 PRO A CA 1
ATOM 2309 C C . PRO A 1 300 ? -7.495 -7.644 10.505 1.00 97.50 300 PRO A C 1
ATOM 2311 O O . PRO A 1 300 ? -6.633 -8.356 11.020 1.00 97.50 300 PRO A O 1
ATOM 2314 N N . ALA A 1 301 ? -7.392 -6.310 10.549 1.00 97.94 301 ALA A N 1
ATOM 2315 C CA . ALA A 1 301 ? -6.142 -5.634 10.931 1.00 97.94 301 ALA A CA 1
ATOM 2316 C C . ALA A 1 301 ? -5.701 -5.818 12.385 1.00 97.94 301 ALA A C 1
ATOM 2318 O O . ALA A 1 301 ? -4.499 -5.945 12.631 1.00 97.94 301 ALA A O 1
ATOM 2319 N N . ARG A 1 302 ? -6.637 -5.934 13.335 1.00 97.69 302 ARG A N 1
ATOM 2320 C CA . ARG A 1 302 ? -6.326 -6.320 14.720 1.00 97.69 302 ARG A CA 1
ATOM 2321 C C . ARG A 1 302 ? -5.468 -7.580 14.762 1.00 97.69 302 ARG A C 1
ATOM 2323 O O . ARG A 1 302 ? -4.597 -7.687 15.618 1.00 97.69 302 ARG A O 1
ATOM 2330 N N . ASP A 1 303 ? -5.694 -8.517 13.846 1.00 97.75 303 ASP A N 1
ATOM 2331 C CA . ASP A 1 303 ? -5.062 -9.835 13.825 1.00 97.75 303 ASP A CA 1
ATOM 2332 C C . ASP A 1 303 ? -3.916 -9.923 12.781 1.00 97.75 303 ASP A C 1
ATOM 2334 O O . ASP A 1 303 ? -3.366 -10.996 12.520 1.00 97.75 303 ASP A O 1
ATOM 2338 N N . PHE A 1 304 ? -3.483 -8.780 12.221 1.00 98.44 304 PHE A N 1
ATOM 2339 C CA . PHE A 1 304 ? -2.244 -8.684 11.441 1.00 98.44 304 PHE A CA 1
ATOM 2340 C C . PHE A 1 304 ? -1.011 -8.867 12.330 1.00 98.44 304 PHE A C 1
ATOM 2342 O O . PHE A 1 304 ? -0.869 -8.254 13.386 1.00 98.44 304 PHE A O 1
ATOM 2349 N N . HIS A 1 305 ? -0.086 -9.685 11.839 1.00 97.75 305 HIS A N 1
ATOM 2350 C CA . HIS A 1 305 ? 1.168 -10.053 12.489 1.00 97.75 305 HIS A CA 1
ATOM 2351 C C . HIS A 1 305 ? 2.266 -9.015 12.228 1.00 97.75 305 HIS A C 1
ATOM 2353 O O . HIS A 1 305 ? 3.167 -8.842 13.043 1.00 97.75 305 HIS A O 1
ATOM 2359 N N . VAL A 1 306 ? 2.186 -8.288 11.107 1.00 97.00 306 VAL A N 1
ATOM 2360 C CA . VAL A 1 306 ? 3.104 -7.192 10.771 1.00 97.00 306 VAL A CA 1
ATOM 2361 C C . VAL A 1 306 ? 2.309 -5.983 10.295 1.00 97.00 306 VAL A C 1
ATOM 2363 O O . VAL A 1 306 ? 1.572 -6.064 9.316 1.00 97.00 306 VAL A O 1
ATOM 2366 N N . ILE A 1 307 ? 2.494 -4.846 10.957 1.00 97.75 307 ILE A N 1
ATOM 2367 C CA . ILE A 1 307 ? 2.008 -3.540 10.504 1.00 97.75 307 ILE A CA 1
ATOM 2368 C C . ILE A 1 307 ? 3.189 -2.578 10.584 1.00 97.75 307 ILE A C 1
ATOM 2370 O O . ILE A 1 307 ? 3.638 -2.259 11.685 1.00 97.75 307 ILE A O 1
ATOM 2374 N N . MET A 1 308 ? 3.708 -2.116 9.444 1.00 95.44 308 MET A N 1
ATOM 2375 C CA . MET A 1 308 ? 4.807 -1.144 9.414 1.00 95.44 308 MET A CA 1
ATOM 2376 C C . MET A 1 308 ? 4.517 0.069 8.530 1.00 95.44 308 MET A C 1
ATOM 2378 O O . MET A 1 308 ? 4.062 -0.077 7.398 1.00 95.44 308 MET A O 1
ATOM 2382 N N . GLY A 1 309 ? 4.832 1.261 9.043 1.00 93.25 309 GLY A N 1
ATOM 2383 C CA . GLY A 1 309 ? 4.784 2.523 8.303 1.00 93.25 309 GLY A CA 1
ATOM 2384 C C . GLY A 1 309 ? 4.962 3.750 9.200 1.00 93.25 309 GLY A C 1
ATOM 2385 O O . GLY A 1 309 ? 5.672 3.702 10.209 1.00 93.25 309 GLY A O 1
ATOM 2386 N N . GLY A 1 310 ? 4.329 4.861 8.825 1.00 89.75 310 GLY A N 1
ATOM 2387 C CA . GLY A 1 310 ? 4.333 6.127 9.563 1.00 89.75 310 GLY A CA 1
ATOM 2388 C C . GLY A 1 310 ? 2.999 6.470 10.240 1.00 89.75 310 GLY A C 1
ATOM 2389 O O . GLY A 1 310 ? 2.165 5.606 10.552 1.00 89.75 310 GLY A O 1
ATOM 2390 N N . GLY A 1 311 ? 2.777 7.771 10.442 1.00 86.81 311 GLY A N 1
ATOM 2391 C CA . GLY A 1 311 ? 1.509 8.321 10.943 1.00 86.81 311 GLY A CA 1
ATOM 2392 C C . GLY A 1 311 ? 1.297 8.146 12.446 1.00 86.81 311 GLY A C 1
ATOM 2393 O O . GLY A 1 311 ? 0.162 7.943 12.887 1.00 86.81 311 GLY A O 1
ATOM 2394 N N . ARG A 1 312 ? 2.370 8.140 13.250 1.00 85.88 312 ARG A N 1
ATOM 2395 C CA . ARG A 1 312 ? 2.318 7.854 14.696 1.00 85.88 312 ARG A CA 1
ATOM 2396 C C . ARG A 1 312 ? 1.171 8.576 15.428 1.00 85.88 312 ARG A C 1
ATOM 2398 O O . ARG A 1 312 ? 0.451 7.922 16.187 1.00 85.88 312 ARG A O 1
ATOM 2405 N N . GLN A 1 313 ? 0.966 9.857 15.125 1.00 80.62 313 GLN A N 1
ATOM 2406 C CA . GLN A 1 313 ? 0.058 10.786 15.805 1.00 80.62 313 GLN A CA 1
ATOM 2407 C C . GLN A 1 313 ? -1.426 10.373 15.823 1.00 80.62 313 GLN A C 1
ATOM 2409 O O . GLN A 1 313 ? -2.133 10.701 16.768 1.00 80.62 313 GLN A O 1
ATOM 2414 N N . PHE A 1 314 ? -1.903 9.589 14.849 1.00 87.62 314 PHE A N 1
ATOM 2415 C CA . PHE A 1 314 ? -3.325 9.208 14.732 1.00 87.62 314 PHE A CA 1
ATOM 2416 C C . PHE A 1 314 ? -3.798 8.217 15.829 1.00 87.62 314 PHE A C 1
ATOM 2418 O O . PHE A 1 314 ? -4.970 7.847 15.880 1.00 87.62 314 PHE A O 1
ATOM 2425 N N . PHE A 1 315 ? -2.888 7.781 16.713 1.00 91.12 315 PHE A N 1
ATOM 2426 C CA . PHE A 1 315 ? -3.074 6.690 17.684 1.00 91.12 315 PHE A CA 1
ATOM 2427 C C . PHE A 1 315 ? -2.819 7.106 19.145 1.00 91.12 315 PHE A C 1
ATOM 2429 O O . PHE A 1 315 ? -2.914 6.265 20.042 1.00 91.12 315 PHE A O 1
ATOM 2436 N N . PHE A 1 316 ? -2.494 8.379 19.386 1.00 88.31 316 PHE A N 1
ATOM 2437 C CA . PHE A 1 316 ? -2.239 8.940 20.713 1.00 88.31 316 PHE A CA 1
ATOM 2438 C C . PHE A 1 316 ? -2.991 10.271 20.878 1.00 88.31 316 PHE A C 1
ATOM 2440 O O . PHE A 1 316 ? -3.061 11.045 19.921 1.00 88.31 316 PHE A O 1
ATOM 2447 N N . PRO A 1 317 ? -3.526 10.581 22.072 1.00 86.00 317 PRO A N 1
ATOM 2448 C CA . PRO A 1 317 ? -4.071 11.900 22.358 1.00 86.00 317 PRO A CA 1
ATOM 2449 C C . PRO A 1 317 ? -2.937 12.917 22.535 1.00 86.00 317 PRO A C 1
ATOM 2451 O O . PRO A 1 317 ? -1.855 12.577 23.014 1.00 86.00 317 PRO A O 1
ATOM 2454 N N . ASN A 1 318 ? -3.209 14.179 22.204 1.00 68.12 318 ASN A N 1
ATOM 2455 C CA . ASN A 1 318 ? -2.351 15.333 22.503 1.00 68.12 318 ASN A CA 1
ATOM 2456 C C . ASN A 1 318 ? -0.899 15.302 21.955 1.00 68.12 318 ASN A C 1
ATOM 2458 O O . ASN A 1 318 ? -0.070 16.071 22.443 1.00 68.12 318 ASN A O 1
ATOM 2462 N N . GLU A 1 319 ? -0.556 14.498 20.934 1.00 67.19 319 GLU A N 1
ATOM 2463 C CA . GLU A 1 319 ? 0.730 14.694 20.235 1.00 67.19 319 GLU A CA 1
ATOM 2464 C C . GLU A 1 319 ? 0.704 16.020 19.442 1.00 67.19 319 GLU A C 1
ATOM 2466 O O . GLU A 1 319 ? -0.062 16.202 18.492 1.00 67.19 319 GLU A O 1
ATOM 2471 N N . THR A 1 320 ? 1.552 16.970 19.845 1.00 54.53 320 THR A N 1
ATOM 2472 C CA . THR A 1 320 ? 1.754 18.248 19.156 1.00 54.53 320 THR A CA 1
ATOM 2473 C C . THR A 1 320 ? 2.640 18.064 17.922 1.00 54.53 320 THR A C 1
ATOM 2475 O O . THR A 1 320 ? 3.703 17.443 17.981 1.00 54.53 320 THR A O 1
ATOM 2478 N N . TYR A 1 321 ? 2.206 18.617 16.786 1.00 58.22 321 TYR A N 1
ATOM 2479 C CA . TYR A 1 321 ? 2.908 18.516 15.504 1.00 58.22 321 TYR A CA 1
ATOM 2480 C C . TYR A 1 321 ? 3.347 19.891 14.984 1.00 58.22 321 TYR A C 1
ATOM 2482 O O . TYR A 1 321 ? 2.803 20.928 15.366 1.00 58.22 321 TYR A O 1
ATOM 2490 N N . ASN A 1 322 ? 4.348 19.890 14.105 1.00 49.81 322 ASN A N 1
ATOM 2491 C CA . ASN A 1 322 ? 4.911 21.093 13.505 1.00 49.81 322 ASN A CA 1
ATOM 2492 C C . ASN A 1 322 ? 3.929 21.651 12.454 1.00 49.81 322 ASN A C 1
ATOM 2494 O O . ASN A 1 322 ? 3.574 20.946 11.512 1.00 49.81 322 ASN A O 1
ATOM 2498 N N . GLN A 1 323 ? 3.460 22.891 12.613 1.00 46.53 323 GLN A N 1
ATOM 2499 C CA . GLN A 1 323 ? 2.204 23.376 12.000 1.00 46.53 323 GLN A CA 1
ATOM 2500 C C . GLN A 1 323 ? 2.198 23.493 10.456 1.00 46.53 323 GLN A C 1
ATOM 2502 O O . GLN A 1 323 ? 1.152 23.739 9.861 1.00 46.53 323 GLN A O 1
ATOM 2507 N N . ASN A 1 324 ? 3.333 23.266 9.788 1.00 47.25 324 ASN A N 1
ATOM 2508 C CA . ASN A 1 324 ? 3.567 23.625 8.383 1.00 47.25 324 ASN A CA 1
ATOM 2509 C C . ASN A 1 324 ? 3.113 22.582 7.332 1.00 47.25 324 ASN A C 1
ATOM 2511 O O . ASN A 1 324 ? 3.495 22.695 6.169 1.00 47.25 324 ASN A O 1
ATOM 2515 N N . ARG A 1 325 ? 2.324 21.563 7.700 1.00 51.25 325 ARG A N 1
ATOM 2516 C CA . ARG A 1 325 ? 1.648 20.657 6.744 1.00 51.25 325 ARG A CA 1
ATOM 2517 C C . ARG A 1 325 ? 0.188 20.463 7.160 1.00 51.25 325 ARG A C 1
ATOM 2519 O O . ARG A 1 325 ? -0.073 20.120 8.312 1.00 51.25 325 ARG A O 1
ATOM 2526 N N . SER A 1 326 ? -0.752 20.706 6.245 1.00 50.00 326 SER A N 1
ATOM 2527 C CA . SER A 1 326 ? -2.206 20.658 6.488 1.00 50.00 326 SER A CA 1
ATOM 2528 C C . SER A 1 326 ? -2.785 19.241 6.406 1.00 50.00 326 SER A C 1
ATOM 2530 O O . SER A 1 326 ? -3.567 18.841 7.264 1.00 50.00 326 SER A O 1
ATOM 2532 N N . GLU A 1 327 ? -2.354 18.447 5.425 1.00 49.41 327 GLU A N 1
ATOM 2533 C CA . GLU A 1 327 ? -2.868 17.089 5.166 1.00 49.41 327 GLU A CA 1
ATOM 2534 C C . GLU A 1 327 ? -2.577 16.082 6.292 1.00 49.41 327 GLU A C 1
ATOM 2536 O O . GLU A 1 327 ? -3.226 15.045 6.402 1.00 49.41 327 GLU A O 1
ATOM 2541 N N . THR A 1 328 ? -1.607 16.377 7.159 1.00 56.12 328 THR A N 1
ATOM 2542 C CA . THR A 1 328 ? -1.168 15.490 8.247 1.00 56.12 328 THR A CA 1
ATOM 2543 C C . THR A 1 328 ? -1.824 15.807 9.595 1.00 56.12 328 THR A C 1
ATOM 2545 O O . THR A 1 328 ? -1.440 15.228 10.616 1.00 56.12 328 THR A O 1
ATOM 2548 N N . GLN A 1 329 ? -2.782 16.742 9.619 1.00 63.75 329 GLN A N 1
ATOM 2549 C CA . GLN A 1 329 ? -3.431 17.249 10.829 1.00 63.75 329 GLN A CA 1
ATOM 2550 C C . GLN A 1 329 ? -4.643 16.394 11.224 1.00 63.75 329 GLN A C 1
ATOM 2552 O O . GLN A 1 329 ? -5.779 16.668 10.841 1.00 63.75 329 GLN A O 1
ATOM 2557 N N . CYS A 1 330 ? -4.399 15.379 12.051 1.00 75.88 330 CYS A N 1
ATOM 2558 C CA . CYS A 1 330 ? -5.436 14.736 12.854 1.00 75.88 330 CYS A CA 1
ATOM 2559 C C . CYS A 1 330 ? -4.930 14.606 14.291 1.00 75.88 330 CYS A C 1
ATOM 2561 O O . CYS A 1 330 ? -3.857 14.052 14.529 1.00 75.88 330 CYS A O 1
ATOM 2563 N N . GLN A 1 331 ? -5.689 15.150 15.238 1.00 83.56 331 GLN A N 1
ATOM 2564 C CA . GLN A 1 331 ? -5.428 15.036 16.671 1.00 83.56 331 GLN A CA 1
ATOM 2565 C C . GLN A 1 331 ? -6.523 14.170 17.280 1.00 83.56 331 GLN A C 1
ATOM 2567 O O . GLN A 1 331 ? -7.699 14.494 17.102 1.00 83.56 331 GLN A O 1
ATOM 2572 N N . ARG A 1 332 ? -6.156 13.110 18.010 1.00 89.75 332 ARG A N 1
ATOM 2573 C CA . ARG A 1 332 ? -7.147 12.351 18.779 1.00 89.75 332 ARG A CA 1
ATOM 2574 C C . ARG A 1 332 ? -7.678 13.190 19.935 1.00 89.75 332 ARG A C 1
ATOM 2576 O O . ARG A 1 332 ? -6.893 13.726 20.720 1.00 89.75 332 ARG A O 1
ATOM 2583 N N . ARG A 1 333 ? -9.001 13.277 20.036 1.00 90.12 333 ARG A N 1
ATOM 2584 C CA . ARG A 1 333 ? -9.766 14.013 21.056 1.00 90.12 333 ARG A CA 1
ATOM 2585 C C . ARG A 1 333 ? -10.508 13.064 22.000 1.00 90.12 333 ARG A C 1
ATOM 2587 O O . ARG A 1 333 ? -10.811 13.447 23.123 1.00 90.12 333 ARG A O 1
ATOM 2594 N N . ASP A 1 334 ? -10.724 11.818 21.585 1.00 91.81 334 ASP A N 1
ATOM 2595 C CA . ASP A 1 334 ? -11.372 10.750 22.359 1.00 91.81 334 ASP A CA 1
ATOM 2596 C C . ASP A 1 334 ? -10.551 10.189 23.541 1.00 91.81 334 ASP A C 1
ATOM 2598 O O . ASP A 1 334 ? -11.002 9.279 24.238 1.00 91.81 334 ASP A O 1
ATOM 2602 N N . GLY A 1 335 ? -9.333 10.696 23.760 1.00 92.00 335 GLY A N 1
ATOM 2603 C CA . GLY A 1 335 ? -8.436 10.264 24.835 1.00 92.00 335 GLY A CA 1
ATOM 2604 C C . GLY A 1 335 ? -7.828 8.866 24.655 1.00 92.00 335 GLY A C 1
ATOM 2605 O O . GLY A 1 335 ? -7.069 8.426 25.523 1.00 92.00 335 GLY A O 1
ATOM 2606 N N . ARG A 1 336 ? -8.115 8.148 23.557 1.00 94.12 336 ARG A N 1
ATOM 2607 C CA . ARG A 1 336 ? -7.655 6.765 23.369 1.00 94.12 336 ARG A CA 1
ATOM 2608 C C . ARG A 1 336 ? -6.177 6.694 23.013 1.00 94.12 336 ARG A C 1
ATOM 2610 O O . ARG A 1 336 ? -5.700 7.327 22.075 1.00 94.12 336 ARG A O 1
ATOM 2617 N N . LYS A 1 337 ? -5.468 5.806 23.706 1.00 94.75 337 LYS A N 1
ATOM 2618 C CA . LYS A 1 337 ? -4.092 5.415 23.394 1.00 94.75 337 LYS A CA 1
ATOM 2619 C C . LYS A 1 337 ? -4.081 4.062 22.687 1.00 94.75 337 LYS A C 1
ATOM 2621 O O . LYS A 1 337 ? -3.876 3.018 23.304 1.00 94.75 337 LYS A O 1
ATOM 2626 N N . LEU A 1 338 ? -4.305 4.072 21.380 1.00 95.81 338 LEU A N 1
ATOM 2627 C CA . LEU A 1 338 ? -4.546 2.848 20.614 1.00 95.81 338 LEU A CA 1
ATOM 2628 C C . LEU A 1 338 ? -3.341 1.894 20.578 1.00 95.81 338 LEU A C 1
ATOM 2630 O O . LEU A 1 338 ? -3.524 0.681 20.532 1.00 95.81 338 LEU A O 1
ATOM 2634 N N . VAL A 1 339 ? -2.108 2.405 20.665 1.00 94.31 339 VAL A N 1
ATOM 2635 C CA . VAL A 1 339 ? -0.920 1.536 20.768 1.00 94.31 339 VAL A CA 1
ATOM 2636 C C . VAL A 1 339 ? -0.894 0.781 22.105 1.00 94.31 339 VAL A C 1
ATOM 2638 O O . VAL A 1 339 ? -0.572 -0.404 22.122 1.00 94.31 339 VAL A O 1
ATOM 2641 N N . GLU A 1 340 ? -1.294 1.412 23.217 1.00 95.88 340 GLU A N 1
ATOM 2642 C CA . GLU A 1 340 ? -1.449 0.714 24.505 1.00 95.88 340 GLU A CA 1
ATOM 2643 C C . GLU A 1 340 ? -2.581 -0.325 24.431 1.00 95.88 340 GLU A C 1
ATOM 2645 O O . GLU A 1 340 ? -2.409 -1.446 24.906 1.00 95.88 340 GLU A O 1
ATOM 2650 N N . THR A 1 341 ? -3.696 -0.007 23.760 1.00 97.31 341 THR A N 1
ATOM 2651 C CA . THR A 1 341 ? -4.792 -0.958 23.497 1.00 97.31 341 THR A CA 1
ATOM 2652 C C . THR A 1 341 ? -4.311 -2.196 22.731 1.00 97.31 341 THR A C 1
ATOM 2654 O O . THR A 1 341 ? -4.584 -3.315 23.161 1.00 97.31 341 THR A O 1
ATOM 2657 N N . TRP A 1 342 ? -3.539 -2.017 21.654 1.00 97.75 342 TRP A N 1
ATOM 2658 C CA . TRP A 1 342 ? -2.961 -3.117 20.871 1.00 97.75 342 TRP A CA 1
ATOM 2659 C C . TRP A 1 342 ? -1.996 -3.978 21.690 1.00 97.75 342 TRP A C 1
ATOM 2661 O O . TRP A 1 342 ? -2.105 -5.201 21.685 1.00 97.75 342 TRP A O 1
ATOM 2671 N N . MET A 1 343 ? -1.085 -3.356 22.447 1.00 97.50 343 MET A N 1
ATOM 2672 C CA . MET A 1 343 ? -0.149 -4.087 23.310 1.00 97.50 343 MET A CA 1
ATOM 2673 C C . MET A 1 343 ? -0.883 -4.904 24.383 1.00 97.50 343 MET A C 1
ATOM 2675 O O . MET A 1 343 ? -0.513 -6.048 24.647 1.00 97.50 343 MET A O 1
ATOM 2679 N N . ASN A 1 344 ? -1.946 -4.349 24.970 1.00 98.19 344 ASN A N 1
ATOM 2680 C CA . ASN A 1 344 ? -2.767 -5.045 25.960 1.00 98.19 344 ASN A CA 1
ATOM 2681 C C . ASN A 1 344 ? -3.544 -6.226 25.351 1.00 98.19 344 ASN A C 1
ATOM 2683 O O . ASN A 1 344 ? -3.628 -7.270 25.993 1.00 98.19 344 ASN A O 1
ATOM 2687 N N . ASP A 1 345 ? -4.044 -6.104 24.115 1.00 98.00 345 ASP A N 1
ATOM 2688 C CA . ASP A 1 345 ? -4.644 -7.218 23.362 1.00 98.00 345 ASP A CA 1
ATOM 2689 C C . ASP A 1 345 ? -3.629 -8.343 23.087 1.00 98.00 345 ASP A C 1
ATOM 2691 O O . ASP A 1 345 ? -3.912 -9.509 23.349 1.00 98.00 345 ASP A O 1
ATOM 2695 N N . LYS A 1 346 ? -2.405 -8.031 22.637 1.00 97.81 346 LYS A N 1
ATOM 2696 C CA . LYS A 1 346 ? -1.386 -9.079 22.405 1.00 97.81 346 LYS A CA 1
ATOM 2697 C C . LYS A 1 346 ? -0.959 -9.763 23.700 1.00 97.81 346 LYS A C 1
ATOM 2699 O O . LYS A 1 346 ? -0.833 -10.987 23.738 1.00 97.81 346 LYS A O 1
ATOM 2704 N N . LYS A 1 347 ? -0.833 -8.990 24.782 1.00 97.62 347 LYS A N 1
ATOM 2705 C CA . LYS A 1 347 ? -0.553 -9.508 26.124 1.00 97.62 347 LYS A CA 1
ATOM 2706 C C . LYS A 1 347 ? -1.672 -10.416 26.648 1.00 97.62 347 LYS A C 1
ATOM 2708 O O . LYS A 1 347 ? -1.364 -11.465 27.207 1.00 97.62 347 LYS A O 1
ATOM 2713 N N . SER A 1 348 ? -2.946 -10.053 26.471 1.00 98.06 348 SER A N 1
ATOM 2714 C CA . SER A 1 348 ? -4.079 -10.860 26.959 1.00 98.06 348 SER A CA 1
ATOM 2715 C C . SER A 1 348 ? -4.212 -12.201 26.230 1.00 98.06 348 SER A C 1
ATOM 2717 O O . SER A 1 348 ? -4.669 -13.175 26.822 1.00 98.06 348 SER A O 1
ATOM 2719 N N . ARG A 1 349 ? -3.739 -12.276 24.980 1.00 97.00 349 ARG A N 1
ATOM 2720 C CA . ARG A 1 349 ? -3.668 -13.504 24.171 1.00 97.00 349 ARG A CA 1
ATOM 2721 C C . ARG A 1 349 ? -2.419 -14.356 24.420 1.00 97.00 349 ARG A C 1
ATOM 2723 O O . ARG A 1 349 ? -2.239 -15.360 23.738 1.00 97.00 349 ARG A O 1
ATOM 2730 N N . ASN A 1 350 ? -1.552 -13.963 25.359 1.00 97.06 350 ASN A N 1
ATOM 2731 C CA . ASN A 1 350 ? -0.263 -14.612 25.632 1.00 97.06 350 ASN A CA 1
ATOM 2732 C C . ASN A 1 350 ? 0.661 -14.709 24.393 1.00 97.06 350 ASN A C 1
ATOM 2734 O O . ASN A 1 350 ? 1.447 -15.647 24.270 1.00 97.06 350 ASN A O 1
ATOM 2738 N N . ALA A 1 351 ? 0.563 -13.746 23.469 1.00 96.94 351 ALA A N 1
ATOM 2739 C CA . ALA A 1 351 ? 1.407 -13.675 22.279 1.00 96.94 351 ALA A CA 1
ATOM 2740 C C . ALA A 1 351 ? 2.615 -12.756 22.513 1.00 96.94 351 ALA A C 1
ATOM 2742 O O . ALA A 1 351 ? 2.524 -11.753 23.227 1.00 96.94 351 ALA A O 1
ATOM 2743 N N . THR A 1 352 ? 3.748 -13.055 21.879 1.00 97.31 352 THR A N 1
ATOM 2744 C CA . THR A 1 352 ? 4.911 -12.164 21.902 1.00 97.31 352 THR A CA 1
ATOM 2745 C C . THR A 1 352 ? 4.704 -10.998 20.937 1.00 97.31 352 THR A C 1
ATOM 2747 O O . THR A 1 352 ? 4.241 -11.166 19.809 1.00 97.31 352 THR A O 1
ATOM 2750 N N . TYR A 1 353 ? 5.038 -9.782 21.373 1.00 97.25 353 TYR A N 1
ATOM 2751 C CA . TYR A 1 353 ? 4.856 -8.585 20.556 1.00 97.25 353 TYR A CA 1
ATOM 2752 C C . TYR A 1 353 ? 5.994 -7.575 20.715 1.00 97.25 353 TYR A C 1
ATOM 2754 O O . TYR A 1 353 ? 6.647 -7.496 21.760 1.00 97.25 353 TYR A O 1
ATOM 2762 N N . LYS A 1 354 ? 6.214 -6.767 19.673 1.00 96.94 354 LYS A N 1
ATOM 2763 C CA . LYS A 1 354 ? 7.080 -5.582 19.710 1.00 96.94 354 LYS A CA 1
ATOM 2764 C C . LYS A 1 354 ? 6.388 -4.390 19.059 1.00 96.94 354 LYS A C 1
ATOM 2766 O O . LYS A 1 354 ? 5.888 -4.482 17.941 1.00 96.94 354 LYS A O 1
ATOM 2771 N N . TYR A 1 355 ? 6.419 -3.263 19.761 1.00 95.19 355 TYR A N 1
ATOM 2772 C CA . TYR A 1 355 ? 6.191 -1.943 19.187 1.00 95.19 355 TYR A CA 1
ATOM 2773 C C . TYR A 1 355 ? 7.559 -1.301 18.944 1.00 95.19 355 TYR A C 1
ATOM 2775 O O . TYR A 1 355 ? 8.373 -1.260 19.867 1.00 95.19 355 TYR A O 1
ATOM 2783 N N . VAL A 1 356 ? 7.825 -0.861 17.714 1.00 93.00 356 VAL A N 1
ATOM 2784 C CA . VAL A 1 356 ? 9.110 -0.267 17.308 1.00 93.00 356 VAL A CA 1
ATOM 2785 C C . VAL A 1 356 ? 8.875 1.049 16.572 1.00 93.00 356 VAL A C 1
ATOM 2787 O O . VAL A 1 356 ? 7.878 1.221 15.875 1.00 93.00 356 VAL A O 1
ATOM 2790 N N . THR A 1 357 ? 9.785 1.997 16.741 1.00 89.56 357 THR A N 1
ATOM 2791 C CA . THR A 1 357 ? 9.680 3.380 16.250 1.00 89.56 357 THR A CA 1
ATOM 2792 C C . THR A 1 357 ? 10.945 3.875 15.546 1.00 89.56 357 THR A C 1
ATOM 2794 O O . THR A 1 357 ? 10.918 4.931 14.911 1.00 89.56 357 THR A O 1
ATOM 2797 N N . THR A 1 358 ? 12.036 3.106 15.626 1.00 87.00 358 THR A N 1
ATOM 2798 C CA . THR A 1 358 ? 13.322 3.380 14.974 1.00 87.00 358 THR A CA 1
ATOM 2799 C C . THR A 1 358 ? 13.855 2.151 14.230 1.00 87.00 358 THR A C 1
ATOM 2801 O O . THR A 1 358 ? 13.519 1.012 14.562 1.00 87.00 358 THR A O 1
ATOM 2804 N N . THR A 1 359 ? 14.760 2.369 13.269 1.00 85.62 359 THR A N 1
ATOM 2805 C CA . THR A 1 359 ? 15.522 1.296 12.604 1.00 85.62 359 THR A CA 1
ATOM 2806 C C . THR A 1 359 ? 16.227 0.376 13.600 1.00 85.62 359 THR A C 1
ATOM 2808 O O . THR A 1 359 ? 16.195 -0.836 13.417 1.00 85.62 359 THR A O 1
ATOM 2811 N N . SER A 1 360 ? 16.851 0.924 14.651 1.00 89.38 360 SER A N 1
ATOM 2812 C CA . SER A 1 360 ? 17.589 0.112 15.629 1.00 89.38 360 SER A CA 1
ATOM 2813 C C . SER A 1 360 ? 16.648 -0.834 16.373 1.00 89.38 360 SER A C 1
ATOM 2815 O O . SER A 1 360 ? 16.920 -2.024 16.461 1.00 89.38 360 SER A O 1
ATOM 2817 N N . GLU A 1 361 ? 15.495 -0.336 16.827 1.00 92.00 361 GLU A N 1
ATOM 2818 C CA . GLU A 1 361 ? 14.470 -1.157 17.483 1.00 92.00 361 GLU A CA 1
ATOM 2819 C C . GLU A 1 361 ? 13.912 -2.242 16.547 1.00 92.00 361 GLU A C 1
ATOM 2821 O O . GLU A 1 361 ? 13.659 -3.365 16.986 1.00 92.00 361 GLU A O 1
ATOM 2826 N N . LEU A 1 362 ? 13.755 -1.942 15.251 1.00 91.19 362 LEU A N 1
ATOM 2827 C CA . LEU A 1 362 ? 13.348 -2.924 14.243 1.00 91.19 362 LEU A CA 1
ATOM 2828 C C . LEU A 1 362 ? 14.423 -4.003 14.028 1.00 91.19 362 LEU A C 1
ATOM 2830 O O . LEU A 1 362 ? 14.108 -5.191 14.061 1.00 91.19 362 LEU A O 1
ATOM 2834 N N . GLN A 1 363 ? 15.689 -3.616 13.853 1.00 90.50 363 GLN A N 1
ATOM 2835 C CA . GLN A 1 363 ? 16.815 -4.548 13.715 1.00 90.50 363 GLN A CA 1
ATOM 2836 C C . GLN A 1 363 ? 16.976 -5.430 14.963 1.00 90.50 363 GLN A C 1
ATOM 2838 O O . GLN A 1 363 ? 17.236 -6.629 14.849 1.00 90.50 363 GLN A O 1
ATOM 2843 N N . ASP A 1 364 ? 16.754 -4.865 16.150 1.00 92.12 364 ASP A N 1
ATOM 2844 C CA . ASP A 1 364 ? 16.739 -5.584 17.422 1.00 92.12 364 ASP A CA 1
ATOM 2845 C C . ASP A 1 364 ? 15.582 -6.588 17.500 1.00 92.12 364 ASP A C 1
ATOM 2847 O O . ASP A 1 364 ? 15.797 -7.751 17.854 1.00 92.12 364 ASP A O 1
ATOM 2851 N N . ALA A 1 365 ? 14.373 -6.185 17.098 1.00 90.94 365 ALA A N 1
ATOM 2852 C CA . ALA A 1 365 ? 13.213 -7.071 17.013 1.00 90.94 365 ALA A CA 1
ATOM 2853 C C . ALA A 1 365 ? 13.392 -8.193 15.973 1.00 90.94 365 ALA A C 1
ATOM 2855 O O . ALA A 1 365 ? 12.851 -9.281 16.151 1.00 90.94 365 ALA A O 1
ATOM 2856 N N . MET A 1 366 ? 14.173 -7.980 14.909 1.00 88.81 366 MET A N 1
ATOM 2857 C CA . MET A 1 366 ? 14.451 -9.020 13.910 1.00 88.81 366 MET A CA 1
ATOM 2858 C C . MET A 1 366 ? 15.434 -10.098 14.389 1.00 88.81 366 MET A C 1
ATOM 2860 O O . MET A 1 366 ? 15.422 -11.196 13.827 1.00 88.81 366 MET A O 1
ATOM 2864 N N . ARG A 1 367 ? 16.234 -9.845 15.441 1.00 91.44 367 ARG A N 1
ATOM 2865 C CA . ARG A 1 367 ? 17.106 -10.873 16.051 1.00 91.44 367 ARG A CA 1
ATOM 2866 C C . ARG A 1 367 ? 16.327 -11.935 16.827 1.00 91.44 367 ARG A C 1
ATOM 2868 O O . ARG A 1 367 ? 16.755 -13.083 16.864 1.00 91.44 367 ARG A O 1
ATOM 2875 N N . ASN A 1 368 ? 15.191 -11.571 17.422 1.00 90.62 368 ASN A N 1
ATOM 2876 C CA . ASN A 1 368 ? 14.258 -12.508 18.045 1.00 90.62 368 ASN A CA 1
ATOM 2877 C C . ASN A 1 368 ? 12.825 -12.113 17.668 1.00 90.62 368 ASN A C 1
ATOM 2879 O O . ASN A 1 368 ? 12.209 -11.271 18.326 1.00 90.62 368 ASN A O 1
ATOM 2883 N N . LYS A 1 369 ? 12.353 -12.683 16.554 1.00 92.62 369 LYS A N 1
ATOM 2884 C CA . LYS A 1 369 ? 11.118 -12.280 15.875 1.00 92.62 369 LYS A CA 1
ATOM 2885 C C . LYS A 1 369 ? 9.899 -12.521 16.780 1.00 92.62 369 LYS A C 1
ATOM 2887 O O . LYS A 1 369 ? 9.685 -13.668 17.166 1.00 92.62 369 LYS A O 1
ATOM 2892 N N . PRO A 1 370 ? 9.104 -11.485 17.103 1.00 95.69 370 PRO A N 1
ATOM 2893 C CA . PRO A 1 370 ? 7.850 -11.658 17.826 1.00 95.69 370 PRO A CA 1
ATOM 2894 C C . PRO A 1 370 ? 6.759 -12.231 16.911 1.00 95.69 370 PRO A C 1
ATOM 2896 O O . PRO A 1 370 ? 6.851 -12.119 15.687 1.00 95.69 370 PRO A O 1
ATOM 2899 N N . ASP A 1 371 ? 5.684 -12.741 17.509 1.00 96.06 371 ASP A N 1
ATOM 2900 C CA . ASP A 1 371 ? 4.463 -13.130 16.790 1.00 96.06 371 ASP A CA 1
ATOM 2901 C C . ASP A 1 371 ? 3.779 -11.904 16.153 1.00 96.06 371 ASP A C 1
ATOM 2903 O O . ASP A 1 371 ? 3.225 -11.990 15.058 1.00 96.06 371 ASP A O 1
ATOM 2907 N N . TYR A 1 372 ? 3.856 -10.748 16.829 1.00 97.75 372 TYR A N 1
ATOM 2908 C CA . TYR A 1 372 ? 3.254 -9.483 16.401 1.00 97.75 372 TYR A CA 1
ATOM 2909 C C . TYR A 1 372 ? 4.253 -8.314 16.397 1.00 97.75 372 TYR A C 1
ATOM 2911 O O . TYR A 1 372 ? 4.880 -7.995 17.411 1.00 97.75 372 TYR A O 1
ATOM 2919 N N . LEU A 1 373 ? 4.353 -7.602 15.274 1.00 97.12 373 LEU A N 1
ATOM 2920 C CA . LEU A 1 373 ? 5.208 -6.430 15.091 1.00 97.12 373 LEU A CA 1
ATOM 2921 C C . LEU A 1 373 ? 4.395 -5.213 14.632 1.00 97.12 373 LEU A C 1
ATOM 2923 O O . LEU A 1 373 ? 3.779 -5.231 13.566 1.00 97.12 373 LEU A O 1
ATOM 2927 N N . LEU A 1 374 ? 4.471 -4.128 15.403 1.00 96.25 374 LEU A N 1
ATOM 2928 C CA . LEU A 1 374 ? 3.903 -2.825 15.062 1.00 96.25 374 LEU A CA 1
ATOM 2929 C C . LEU A 1 374 ? 5.033 -1.791 14.934 1.00 96.25 374 LEU A C 1
ATOM 2931 O O . LEU A 1 374 ? 5.536 -1.285 15.936 1.00 96.25 374 LEU A O 1
ATOM 2935 N N . GLY A 1 375 ? 5.448 -1.495 13.702 1.00 89.75 375 GLY A N 1
ATOM 2936 C CA . GLY A 1 375 ? 6.505 -0.534 13.379 1.00 89.75 375 GLY A CA 1
ATOM 2937 C C . GLY A 1 375 ? 5.940 0.822 12.964 1.00 89.75 375 GLY A C 1
ATOM 2938 O O . GLY A 1 375 ? 5.289 0.925 11.927 1.00 89.75 375 GLY A O 1
ATOM 2939 N N . ARG A 1 376 ? 6.156 1.873 13.762 1.00 73.69 376 ARG A N 1
ATOM 2940 C CA . ARG A 1 376 ? 5.538 3.193 13.546 1.00 73.69 376 ARG A CA 1
ATOM 2941 C C . ARG A 1 376 ? 6.539 4.326 13.718 1.00 73.69 376 ARG A C 1
ATOM 2943 O O . ARG A 1 376 ? 6.810 4.784 14.829 1.00 73.69 376 ARG A O 1
ATOM 2950 N N . HIS A 1 377 ? 7.058 4.804 12.596 1.00 69.19 377 HIS A N 1
ATOM 2951 C CA . HIS A 1 377 ? 7.967 5.943 12.570 1.00 69.19 377 HIS A CA 1
ATOM 2952 C C . HIS A 1 377 ? 7.221 7.257 12.859 1.00 69.19 377 HIS A C 1
ATOM 2954 O O . HIS A 1 377 ? 6.017 7.383 12.617 1.00 69.19 377 HIS A O 1
ATOM 2960 N N . ARG A 1 378 ? 7.941 8.237 13.422 1.00 55.72 378 ARG A N 1
ATOM 2961 C CA . ARG A 1 378 ? 7.364 9.514 13.885 1.00 55.72 378 ARG A CA 1
ATOM 2962 C C . ARG A 1 378 ? 6.889 10.420 12.745 1.00 55.72 378 ARG A C 1
ATOM 2964 O O . ARG A 1 378 ? 6.000 11.236 12.966 1.00 55.72 378 ARG A O 1
ATOM 2971 N N . ASP A 1 379 ? 7.470 10.296 11.555 1.00 59.78 379 ASP A N 1
ATOM 2972 C CA . ASP A 1 379 ? 7.039 11.078 10.397 1.00 59.78 379 ASP A CA 1
ATOM 2973 C C . ASP A 1 379 ? 5.661 10.584 9.897 1.00 59.78 379 ASP A C 1
ATOM 2975 O O . ASP A 1 379 ? 5.455 9.367 9.778 1.00 59.78 379 ASP A O 1
ATOM 2979 N N . PRO A 1 380 ? 4.686 11.469 9.603 1.00 53.66 380 PRO A N 1
ATOM 2980 C CA . PRO A 1 380 ? 3.500 11.092 8.837 1.00 53.66 380 PRO A CA 1
ATOM 2981 C C . PRO A 1 380 ? 3.817 10.369 7.520 1.00 53.66 380 PRO A C 1
ATOM 2983 O O . PRO A 1 380 ? 3.049 9.491 7.138 1.00 53.66 380 PRO A O 1
ATOM 2986 N N . HIS A 1 381 ? 4.925 10.687 6.846 1.00 56.62 381 HIS A N 1
ATOM 2987 C CA . HIS A 1 381 ? 5.348 9.993 5.630 1.00 56.62 381 HIS A CA 1
ATOM 2988 C C . HIS A 1 381 ? 6.801 9.554 5.785 1.00 56.62 381 HIS A C 1
ATOM 2990 O O . HIS A 1 381 ? 7.680 10.367 6.049 1.00 56.62 381 HIS A O 1
ATOM 2996 N N . TYR A 1 382 ? 7.075 8.263 5.630 1.00 48.34 382 TYR A N 1
ATOM 2997 C CA . TYR A 1 382 ? 8.417 7.740 5.841 1.00 48.34 382 TYR A CA 1
ATOM 2998 C C . TYR A 1 382 ? 9.336 8.172 4.694 1.00 48.34 382 TYR A C 1
ATOM 3000 O O . TYR A 1 382 ? 9.242 7.641 3.592 1.00 48.34 382 TYR A O 1
ATOM 3008 N N . PHE A 1 383 ? 10.220 9.132 4.966 1.00 39.97 383 PHE A N 1
ATOM 3009 C CA . PHE A 1 383 ? 11.379 9.441 4.134 1.00 39.97 383 PHE A CA 1
ATOM 3010 C C . PHE A 1 383 ? 12.610 8.713 4.696 1.00 39.97 383 PHE A C 1
ATOM 3012 O O . PHE A 1 383 ? 13.215 9.203 5.657 1.00 39.97 383 PHE A O 1
ATOM 3019 N N . PRO A 1 384 ? 13.036 7.576 4.120 1.00 40.66 384 PRO A N 1
ATOM 3020 C CA . PRO A 1 384 ? 14.351 7.030 4.404 1.00 40.66 384 PRO A CA 1
ATOM 3021 C C . PRO A 1 384 ? 15.406 7.916 3.728 1.00 40.66 384 PRO A C 1
ATOM 3023 O O . PRO A 1 384 ? 15.788 7.706 2.580 1.00 40.66 384 PRO A O 1
ATOM 3026 N N . THR A 1 385 ? 15.934 8.905 4.456 1.00 32.47 385 THR A N 1
ATOM 3027 C CA . THR A 1 385 ? 17.127 9.661 4.017 1.00 32.47 385 THR A CA 1
ATOM 3028 C C . THR A 1 385 ? 18.380 8.779 3.931 1.00 32.47 385 THR A C 1
ATOM 3030 O O . THR A 1 385 ? 19.397 9.193 3.375 1.00 32.47 385 THR A O 1
ATOM 3033 N N . THR A 1 386 ? 18.302 7.542 4.428 1.00 27.36 386 THR A N 1
ATOM 3034 C CA . THR A 1 386 ? 19.283 6.473 4.250 1.00 27.36 386 THR A CA 1
ATOM 3035 C C . THR A 1 386 ? 18.594 5.191 3.779 1.00 27.36 386 THR A C 1
ATOM 3037 O O . THR A 1 386 ? 17.645 4.723 4.400 1.00 27.36 386 THR A O 1
ATOM 3040 N N . LYS A 1 387 ? 19.096 4.624 2.671 1.00 29.75 387 LYS A N 1
ATOM 3041 C CA . LYS A 1 387 ? 18.636 3.357 2.072 1.00 29.75 387 LYS A CA 1
ATOM 3042 C C . LYS A 1 387 ? 18.529 2.243 3.124 1.00 29.75 387 LYS A C 1
ATOM 3044 O O . LYS A 1 387 ? 19.542 1.942 3.760 1.00 29.75 387 LYS A O 1
ATOM 3049 N N . GLN A 1 388 ? 17.361 1.612 3.233 1.00 29.81 388 GLN A N 1
ATOM 3050 C CA . GLN A 1 388 ? 17.103 0.380 3.993 1.00 29.81 388 GLN A CA 1
ATOM 3051 C C . GLN A 1 388 ? 16.138 -0.496 3.200 1.00 29.81 388 GLN A C 1
ATOM 3053 O O . GLN A 1 388 ? 15.144 0.076 2.703 1.00 29.81 388 GLN A O 1
#

Secondary structure (DSSP, 8-state):
-----EEEEEE-THHHHHHHTT-HHHHHHHHHHHHHHHHHHHHHS-TTTEEEEEE-S--------S-PPTT--TTSPPPSS------HHHHHHHHHHTT-GGGGGGGS--SHHHHHHHHHHHHHHHHHH-----SPPSEEEEEE-TT--HHHHHHHHHHHHHHTTS-STT---SGGG-S---------SS-SS--HHHHHHHHHHS----TT-BS--TT--TT-HHHHTT-GGGSPPPHHHHHHHTT-EEEEEEEEETTSHHHHTTT--BS-TT-SSGGGS-TT-TTPPPHHHHHHHSTTGGG-SEEEEE-GGGGSBT----TT-STT---B-S---HHHHHHHHHHHTT--EEEE-SHHHHHHHHHS--SEEEEE-SSSS---SS--

Radius of gyration: 24.03 Å; chains: 1; bounding box: 54×52×78 Å

InterPro domains:
  IPR001952 Alkaline phosphatase [PF00245] (10-83)
  IPR001952 Alkaline phosphatase [PF00245] (137-379)
  IPR001952 Alkaline phosphatase [PR00113] (137-157)
  IPR001952 Alkaline phosphatase [PR00113] (193-208)
  IPR001952 Alkaline phosphatase [PR00113] (243-263)
  IPR001952 Alkaline phosphatase [PR00113] (303-313)
  IPR001952 Alkaline phosphatase [PTHR11596] (112-379)
  IPR001952 Alkaline phosphatase [SM00098] (138-388)
  IPR001952 Alkaline phosphatase [cd16012] (138-315)
  IPR017850 Alkaline-phosphatase-like, core domain superfamily [G3DSA:3.40.720.10] (9-112)
  IPR017850 Alkaline-phosphatase-like, core domain superfamily [G3DSA:3.40.720.10] (113-387)
  IPR017850 Alkaline-phosphatase-like, core domain superfamily [SSF53649] (10-107)
  IPR017850 Alkaline-phosphatase-like, core domain superfamily [SSF53649] (110-381)
  IPR018299 Alkaline phosphatase, active site [PS00123] (193-201)

Organism: NCBI:txid399045

pLDDT: mean 82.78, std 17.77, range [27.36, 98.44]

Sequence (388 aa):
MTRVSACSKVEGARIDHALHDNSAKLALEETLAFDAAVEAALNATDPEDTLIIVTADHSHVMTINGYPNRGNNILGESHIFKGLQEQSFVAHGISYAACMGPQRAICKRATHRHFWQASMKDEIWKTITARRNCAKAKNIVVFIGDGMGIPVITAARILKGQKAGKTGEETFLNFEKFPYTGLMRTYCTDKQVPDSACTGTALFSGIKAPYYTLGVDVHAKYGECKETMKYKSYFPESIMTYAQAAEKLTGFVTTSRVTHATPAATYAHSPHREWECDGKLPPEATECKDIARQMIEDAPARDFHVIMGGGRQFFFPNETYNQNRSETQCQRRDGRKLVETWMNDKKSRNATYKYVTTTSELQDAMRNKPDYLLGRHRDPHYFPTTKQ